Protein AF-A0A5J5EJL7-F1 (afdb_monomer)

Organism: NCBI:txid1250544

Secondary structure (DSSP, 8-state):
----------TTHHHHHHHHHHHHHHHHHHS----GGGG-SEEEE-THHHHHHIIIIIS---HHHHHHHHHHHHHHHHSSPPPHHHHHHHTBSS-HHHHHHHHHHHH-SS-BTT---GGGGGGTT-EEEEEEEETTT--EEEEES---SS-PPTT-S--TTS--BHHHHHHHHT--TBTSPPPP-PBPTTSPBPPPEEETHHHHSSTHHHHHHHHHHH-TT-----EEEEEEPPSS-SS-TTS-HHHHHHHHHHHS-TT-TTEEEEEE--SSSPPPTT-HHHHHHHTSPPSS-TT--TTHHHHHHHHTTEEEEESS--EEETTEEEP-EEEEES--HHHHHHHHHHHHTSTT-EEETTEE-EEEE--S-TTS---EEEE---BSSTTS---EEE--SSS--EE-B---SS---

Mean predicted aligned error: 10.53 Å

Structure (mmCIF, N/CA/C/O backbone):
data_AF-A0A5J5EJL7-F1
#
_entry.id   AF-A0A5J5EJL7-F1
#
loop_
_atom_site.group_PDB
_atom_site.id
_atom_site.type_symbol
_atom_site.label_atom_id
_atom_site.label_alt_id
_atom_site.label_comp_id
_atom_site.label_asym_id
_atom_site.label_entity_id
_atom_site.label_seq_id
_atom_site.pdbx_PDB_ins_code
_atom_site.Cartn_x
_atom_site.Cartn_y
_atom_site.Cartn_z
_atom_site.occupancy
_atom_site.B_iso_or_equiv
_atom_site.auth_seq_id
_atom_site.auth_comp_id
_atom_site.auth_asym_id
_atom_site.auth_atom_id
_atom_site.pdbx_PDB_model_num
ATOM 1 N N . MET A 1 1 ? 3.313 19.020 -39.676 1.00 28.84 1 MET A N 1
ATOM 2 C CA . MET A 1 1 ? 2.264 18.228 -39.004 1.00 28.84 1 MET A CA 1
ATOM 3 C C . MET A 1 1 ? 2.850 16.868 -38.662 1.00 28.84 1 MET A C 1
ATOM 5 O O . MET A 1 1 ? 3.035 16.081 -39.569 1.00 28.84 1 MET A O 1
ATOM 9 N N . HIS A 1 2 ? 3.229 16.654 -37.404 1.00 22.25 2 HIS A N 1
ATOM 10 C CA . HIS A 1 2 ? 3.383 15.351 -36.739 1.00 22.25 2 HIS A CA 1
ATOM 11 C C . HIS A 1 2 ? 3.667 15.675 -35.271 1.00 22.25 2 HIS A C 1
ATOM 13 O O . HIS A 1 2 ? 4.806 15.886 -34.867 1.00 22.25 2 HIS A O 1
ATOM 19 N N . GLY A 1 3 ? 2.594 15.870 -34.505 1.00 21.81 3 GLY A N 1
ATOM 20 C CA . GLY A 1 3 ? 2.687 15.905 -33.054 1.00 21.81 3 GLY A CA 1
ATOM 21 C C . GLY A 1 3 ? 2.753 14.464 -32.579 1.00 21.81 3 GLY A C 1
ATOM 22 O O . GLY A 1 3 ? 1.745 13.766 -32.656 1.00 21.81 3 GLY A O 1
ATOM 23 N N . ASN A 1 4 ? 3.929 14.016 -32.143 1.00 24.58 4 ASN A N 1
ATOM 24 C CA . ASN A 1 4 ? 4.051 12.761 -31.412 1.00 24.58 4 ASN A CA 1
ATOM 25 C C . ASN A 1 4 ? 3.252 12.904 -30.115 1.00 24.58 4 ASN A C 1
ATOM 27 O O . ASN A 1 4 ? 3.573 13.722 -29.247 1.00 24.58 4 ASN A O 1
ATOM 31 N N . GLY A 1 5 ? 2.145 12.170 -30.051 1.00 26.23 5 GLY A N 1
ATOM 32 C CA . GLY A 1 5 ? 1.315 12.031 -28.871 1.00 26.23 5 GLY A CA 1
ATOM 33 C C . GLY A 1 5 ? 2.000 11.114 -27.873 1.00 26.23 5 GLY A C 1
ATOM 34 O O . GLY A 1 5 ? 1.631 9.955 -27.776 1.00 26.23 5 GLY A O 1
ATOM 35 N N . ASP A 1 6 ? 2.967 11.652 -27.137 1.00 28.88 6 ASP A N 1
ATOM 36 C CA . ASP A 1 6 ? 3.496 11.003 -25.942 1.00 28.88 6 ASP A CA 1
ATOM 37 C C . ASP A 1 6 ? 2.843 11.669 -24.723 1.00 28.88 6 ASP A C 1
ATOM 39 O O . ASP A 1 6 ? 3.083 12.843 -24.403 1.00 28.88 6 ASP A O 1
ATOM 43 N N . VAL A 1 7 ? 1.943 10.924 -24.089 1.00 36.66 7 VAL A N 1
ATOM 44 C CA . VAL A 1 7 ? 1.358 11.201 -22.775 1.00 36.66 7 VAL A CA 1
ATOM 45 C C . VAL A 1 7 ? 1.637 9.959 -21.931 1.00 36.66 7 VAL A C 1
ATOM 47 O O . VAL A 1 7 ? 1.565 8.859 -22.471 1.00 36.66 7 VAL A O 1
ATOM 50 N N . ASP A 1 8 ? 2.025 10.155 -20.666 1.00 44.03 8 ASP A N 1
ATOM 51 C CA . ASP A 1 8 ? 1.568 9.379 -19.495 1.00 44.03 8 ASP A CA 1
ATOM 52 C C . ASP A 1 8 ? 2.637 9.274 -18.380 1.00 44.03 8 ASP A C 1
ATOM 54 O O . ASP A 1 8 ? 3.736 8.763 -18.582 1.00 44.03 8 ASP A O 1
ATOM 58 N N . ASN A 1 9 ? 2.228 9.729 -17.186 1.00 43.00 9 ASN A N 1
ATOM 59 C CA . ASN A 1 9 ? 2.467 9.248 -15.821 1.00 43.00 9 ASN A CA 1
ATOM 60 C C . ASN A 1 9 ? 3.813 9.414 -15.071 1.00 43.00 9 ASN A C 1
ATOM 62 O O . ASN A 1 9 ? 4.618 8.495 -14.953 1.00 43.00 9 ASN A O 1
ATOM 66 N N . ASN A 1 10 ? 3.949 10.501 -14.295 1.00 48.34 10 ASN A N 1
ATOM 67 C CA . ASN A 1 10 ? 4.923 10.634 -13.184 1.00 48.34 10 ASN A CA 1
ATOM 68 C C . ASN A 1 10 ? 4.541 9.828 -11.907 1.00 48.34 10 ASN A C 1
ATOM 70 O O . ASN A 1 10 ? 4.751 10.275 -10.771 1.00 48.34 10 ASN A O 1
ATOM 74 N N . GLY A 1 11 ? 3.991 8.624 -12.096 1.00 56.41 11 GLY A N 1
ATOM 75 C CA . GLY A 1 11 ? 3.134 7.875 -11.166 1.00 56.41 11 GLY A CA 1
ATOM 76 C C . GLY A 1 11 ? 3.670 7.548 -9.768 1.00 56.41 11 GLY A C 1
ATOM 77 O O . GLY A 1 11 ? 2.876 7.264 -8.883 1.00 56.41 11 GLY A O 1
ATOM 78 N N . GLY A 1 12 ? 4.983 7.607 -9.517 1.00 60.12 12 GLY A N 1
ATOM 79 C CA . GLY A 1 12 ? 5.559 7.226 -8.216 1.00 60.12 12 GLY A CA 1
ATOM 80 C C . GLY A 1 12 ? 5.620 8.346 -7.169 1.00 60.12 12 GLY A C 1
ATOM 81 O O . GLY A 1 12 ? 5.495 8.087 -5.976 1.00 60.12 12 GLY A O 1
ATOM 82 N N . VAL A 1 13 ? 5.814 9.605 -7.582 1.00 74.06 13 VAL A N 1
ATOM 83 C CA . VAL A 1 13 ? 6.106 10.712 -6.640 1.00 74.06 13 VAL A CA 1
ATOM 84 C C . VAL A 1 13 ? 4.840 11.291 -6.008 1.00 74.06 13 VAL A C 1
ATOM 86 O O . VAL A 1 13 ? 4.854 11.679 -4.843 1.00 74.06 13 VAL A O 1
ATOM 89 N N . LEU A 1 14 ? 3.741 11.358 -6.761 1.00 76.62 14 LEU A N 1
ATOM 90 C CA . LEU A 1 14 ? 2.487 11.939 -6.279 1.00 76.62 14 LEU A CA 1
ATOM 91 C C . LEU A 1 14 ? 1.802 11.095 -5.189 1.00 76.62 14 LEU A C 1
ATOM 93 O O . LEU A 1 14 ? 1.462 11.671 -4.155 1.00 76.62 14 LEU A O 1
ATOM 97 N N . PRO A 1 15 ? 1.665 9.759 -5.327 1.00 80.38 15 PRO A N 1
ATOM 98 C CA . PRO A 1 15 ? 1.137 8.927 -4.247 1.00 80.38 15 PRO A CA 1
ATOM 99 C C . PRO A 1 15 ? 1.947 9.053 -2.954 1.00 80.38 15 PRO A C 1
ATOM 101 O O . PRO A 1 15 ? 1.378 9.073 -1.869 1.00 80.38 15 PRO A O 1
ATOM 104 N N . LEU A 1 16 ? 3.270 9.228 -3.049 1.00 85.06 16 LEU A N 1
ATOM 105 C CA . LEU A 1 16 ? 4.110 9.469 -1.875 1.00 85.06 16 LEU A CA 1
ATOM 106 C C . LEU A 1 16 ? 3.755 10.785 -1.166 1.00 85.06 16 LEU A C 1
ATOM 108 O O . LEU A 1 16 ? 3.739 10.818 0.055 1.00 85.06 16 LEU A O 1
ATOM 112 N N . GLN A 1 17 ? 3.409 11.858 -1.884 1.00 82.50 17 GLN A N 1
ATOM 113 C CA . GLN A 1 17 ? 2.934 13.093 -1.239 1.00 82.50 17 GLN A CA 1
ATOM 114 C C . GLN A 1 17 ? 1.593 12.903 -0.522 1.00 82.50 17 GLN A C 1
ATOM 116 O O . GLN A 1 17 ? 1.372 13.484 0.540 1.00 82.50 17 GLN A O 1
ATOM 121 N N . ALA A 1 18 ? 0.699 12.097 -1.098 1.00 83.19 18 ALA A N 1
ATOM 122 C CA . ALA A 1 18 ? -0.561 11.750 -0.455 1.00 83.19 18 ALA A CA 1
ATOM 123 C C . ALA A 1 18 ? -0.303 10.975 0.850 1.00 83.19 18 ALA A C 1
ATOM 125 O O . ALA A 1 18 ? -0.837 11.354 1.891 1.00 83.19 18 ALA A O 1
ATOM 126 N N . LEU A 1 19 ? 0.578 9.966 0.822 1.00 88.31 19 LEU A N 1
ATOM 127 C CA . LEU A 1 19 ? 0.974 9.205 2.013 1.00 88.31 19 LEU A CA 1
ATOM 128 C C . LEU A 1 19 ? 1.630 10.087 3.086 1.00 88.31 19 LEU A C 1
ATOM 130 O O . LEU A 1 19 ? 1.255 9.980 4.247 1.00 88.31 19 LEU A O 1
ATOM 134 N N . ASP A 1 20 ? 2.519 11.011 2.707 1.00 87.94 20 ASP A N 1
ATOM 135 C CA . ASP A 1 20 ? 3.131 11.994 3.624 1.00 87.94 20 ASP A CA 1
ATOM 136 C C . ASP A 1 20 ? 2.053 12.862 4.305 1.00 87.94 20 ASP A C 1
ATOM 138 O O . ASP A 1 20 ? 2.066 13.085 5.516 1.00 87.94 20 ASP A O 1
ATOM 142 N N . SER A 1 21 ? 1.039 13.290 3.539 1.00 87.50 21 SER A N 1
ATOM 143 C CA . SER A 1 21 ? -0.116 14.018 4.077 1.00 87.50 21 SER A CA 1
ATOM 144 C C . SER A 1 21 ? -0.955 13.168 5.038 1.00 87.50 21 SER A C 1
ATOM 146 O O . SER A 1 21 ? -1.494 13.715 6.003 1.00 87.50 21 SER A O 1
ATOM 148 N N . LEU A 1 22 ? -1.093 11.863 4.783 1.00 89.25 22 LEU A N 1
ATOM 149 C CA . LEU A 1 22 ? -1.820 10.939 5.655 1.00 89.25 22 LEU A CA 1
ATOM 150 C C . LEU A 1 22 ? -1.073 10.701 6.971 1.00 89.25 22 LEU A C 1
ATOM 152 O O . LEU A 1 22 ? -1.698 10.819 8.022 1.00 89.25 22 LEU A O 1
ATOM 156 N N . GLU A 1 23 ? 0.242 10.452 6.923 1.00 91.31 23 GLU A N 1
ATOM 157 C CA . GLU A 1 23 ? 1.103 10.308 8.112 1.00 91.31 23 GLU A CA 1
ATOM 158 C C . GLU A 1 23 ? 1.013 11.547 9.011 1.00 91.31 23 GLU A C 1
ATOM 160 O O . GLU A 1 23 ? 0.772 11.441 10.218 1.00 91.31 23 GLU A O 1
ATOM 165 N N . ALA A 1 24 ? 1.136 12.740 8.416 1.00 90.19 24 ALA A N 1
ATOM 166 C CA . ALA A 1 24 ? 1.070 14.001 9.147 1.00 90.19 24 ALA A CA 1
ATOM 167 C C . ALA A 1 24 ? -0.291 14.210 9.829 1.00 90.19 24 ALA A C 1
ATOM 169 O O . ALA A 1 24 ? -0.349 14.642 10.979 1.00 90.19 24 ALA A O 1
ATOM 170 N N . LYS A 1 25 ? -1.396 13.886 9.146 1.00 89.50 25 LYS A N 1
ATOM 171 C CA . LYS A 1 25 ? -2.747 14.019 9.714 1.00 89.50 25 LYS A CA 1
ATOM 172 C C . LYS A 1 25 ? -3.041 12.965 10.770 1.00 89.50 25 LYS A C 1
ATOM 174 O O . LYS A 1 25 ? -3.661 13.295 11.772 1.00 89.50 25 LYS A O 1
ATOM 179 N N . PHE A 1 26 ? -2.597 11.725 10.573 1.00 90.19 26 PHE A N 1
ATOM 180 C CA . PHE A 1 26 ? -2.717 10.685 11.592 1.00 90.19 26 PHE A CA 1
ATOM 181 C C . PHE A 1 26 ? -1.982 11.103 12.871 1.00 90.19 26 PHE A C 1
ATOM 183 O O . PHE A 1 26 ? -2.557 11.054 13.959 1.00 90.19 26 PHE A O 1
ATOM 190 N N . THR A 1 27 ? -0.752 11.607 12.723 1.00 90.81 27 THR A N 1
ATOM 191 C CA . THR A 1 27 ? 0.051 12.128 13.840 1.00 90.81 27 THR A CA 1
ATOM 192 C C . THR A 1 27 ? -0.635 13.317 14.506 1.00 90.81 27 THR A C 1
ATOM 194 O O . THR A 1 27 ? -0.733 13.361 15.725 1.00 90.81 27 THR A O 1
ATOM 197 N N . PHE A 1 28 ? -1.161 14.263 13.723 1.00 88.94 28 PHE A N 1
ATOM 198 C CA . PHE A 1 28 ? -1.903 15.412 14.248 1.00 88.94 28 PHE A CA 1
ATOM 199 C C . PHE A 1 28 ? -3.135 14.996 15.064 1.00 88.94 28 PHE A C 1
ATOM 201 O O . PHE A 1 28 ? -3.433 15.618 16.076 1.00 88.94 28 PHE A O 1
ATOM 208 N N . LEU A 1 29 ? -3.849 13.955 14.630 1.00 85.56 29 LEU A N 1
ATOM 209 C CA . LEU A 1 29 ? -5.065 13.493 15.295 1.00 85.56 29 LEU A CA 1
ATOM 210 C C . LEU A 1 29 ? -4.790 12.677 16.561 1.00 85.56 29 LEU A C 1
ATOM 212 O O . LEU A 1 29 ? -5.608 12.717 17.467 1.00 85.56 29 LEU A O 1
ATOM 216 N N . THR A 1 30 ? -3.695 11.916 16.614 1.00 85.94 30 THR A N 1
ATOM 217 C CA . THR A 1 30 ? -3.469 10.902 17.666 1.00 85.94 30 THR A CA 1
ATOM 218 C C . THR A 1 30 ? -2.252 11.161 18.547 1.00 85.94 30 THR A C 1
ATOM 220 O O . THR A 1 30 ? -2.058 10.443 19.523 1.00 85.94 30 THR A O 1
ATOM 223 N N . GLU A 1 31 ? -1.402 12.122 18.175 1.00 87.12 31 GLU A N 1
ATOM 224 C CA . GLU A 1 31 ? -0.056 12.340 18.731 1.00 87.12 31 GLU A CA 1
ATOM 225 C C . GLU A 1 31 ? 0.897 11.139 18.564 1.00 87.12 31 GLU A C 1
ATOM 227 O O . GLU A 1 31 ? 2.019 11.139 19.075 1.00 87.12 31 GLU A O 1
ATOM 232 N N . ILE A 1 32 ? 0.486 10.122 17.801 1.00 87.38 32 ILE A N 1
ATOM 233 C CA . ILE A 1 32 ? 1.292 8.947 17.496 1.00 87.38 32 ILE A CA 1
ATOM 234 C C . ILE A 1 32 ? 2.027 9.198 16.191 1.00 87.38 32 ILE A C 1
ATOM 236 O O . ILE A 1 32 ? 1.431 9.300 15.120 1.00 87.38 32 ILE A O 1
ATOM 240 N N . SER A 1 33 ? 3.351 9.249 16.293 1.00 88.81 33 SER A N 1
ATOM 241 C CA . SER A 1 33 ? 4.233 9.253 15.134 1.00 88.81 33 SER A CA 1
ATOM 242 C C . SER A 1 33 ? 4.613 7.821 14.760 1.00 88.81 33 SER A C 1
ATOM 244 O O . SER A 1 33 ? 4.897 6.990 15.630 1.00 88.81 33 SER A O 1
ATOM 246 N N . GLY A 1 34 ? 4.642 7.537 13.461 1.00 86.81 34 GLY A N 1
ATOM 247 C CA . GLY A 1 34 ? 5.012 6.233 12.936 1.00 86.81 34 GLY A CA 1
ATOM 248 C C . GLY A 1 34 ? 4.997 6.203 11.406 1.00 86.81 34 GLY A C 1
ATOM 249 O O . GLY A 1 34 ? 4.399 7.081 10.782 1.00 86.81 34 GLY A O 1
ATOM 250 N N . PRO A 1 35 ? 5.686 5.224 10.800 1.00 90.19 35 PRO A N 1
ATOM 251 C CA . PRO A 1 35 ? 5.640 4.986 9.364 1.00 90.19 35 PRO A CA 1
ATOM 252 C C . PRO A 1 35 ? 4.242 4.527 8.931 1.00 90.19 35 PRO A C 1
ATOM 254 O O . PRO A 1 35 ? 3.636 3.671 9.581 1.00 90.19 35 PRO A O 1
ATOM 257 N N . ILE A 1 36 ? 3.762 5.022 7.786 1.00 88.50 36 ILE A N 1
ATOM 258 C CA . ILE A 1 36 ? 2.442 4.679 7.235 1.00 88.50 36 ILE A CA 1
ATOM 259 C C . ILE A 1 36 ? 2.250 3.167 7.056 1.00 88.50 36 ILE A C 1
ATOM 261 O O . ILE A 1 36 ? 1.129 2.664 7.089 1.00 88.50 36 ILE A O 1
ATOM 265 N N . GLN A 1 37 ? 3.354 2.438 6.892 1.00 90.62 37 GLN A N 1
ATOM 266 C CA . GLN A 1 37 ? 3.405 0.988 6.752 1.00 90.62 37 GLN A CA 1
ATOM 267 C C . GLN A 1 37 ? 2.737 0.232 7.907 1.00 90.62 37 GLN A C 1
ATOM 269 O O . GLN A 1 37 ? 2.188 -0.840 7.683 1.00 90.62 37 GLN A O 1
ATOM 274 N N . GLU A 1 38 ? 2.742 0.776 9.127 1.00 88.06 38 GLU A N 1
ATOM 275 C CA . GLU A 1 38 ? 2.189 0.092 10.308 1.00 88.06 38 GLU A CA 1
ATOM 276 C C . GLU A 1 38 ? 0.666 -0.089 10.255 1.00 88.06 38 GLU A C 1
ATOM 278 O O . GLU A 1 38 ? 0.119 -0.920 10.984 1.00 88.06 38 GLU A O 1
ATOM 283 N N . HIS A 1 39 ? -0.017 0.657 9.385 1.00 88.38 39 HIS A N 1
ATOM 284 C CA . HIS A 1 39 ? -1.476 0.713 9.348 1.00 88.38 39 HIS A CA 1
ATOM 285 C C . HIS A 1 39 ? -2.124 -0.171 8.273 1.00 88.38 39 HIS A C 1
ATOM 287 O O . HIS A 1 39 ? -3.350 -0.178 8.179 1.00 88.38 39 HIS A O 1
ATOM 293 N N . PHE A 1 40 ? -1.342 -0.883 7.453 1.00 90.19 40 PHE A N 1
ATOM 294 C CA . PHE A 1 40 ? -1.856 -1.663 6.321 1.00 90.19 40 PHE A CA 1
ATOM 295 C C . PHE A 1 40 ? -1.471 -3.140 6.426 1.00 90.19 40 PHE A C 1
ATOM 297 O O . PHE A 1 40 ? -0.314 -3.467 6.656 1.00 90.19 40 PHE A O 1
ATOM 304 N N . ASP A 1 41 ? -2.431 -4.037 6.192 1.00 89.38 41 ASP A N 1
ATOM 305 C CA . ASP A 1 41 ? -2.195 -5.491 6.155 1.00 89.38 41 ASP A CA 1
ATOM 306 C C . ASP A 1 41 ? -1.817 -6.010 4.766 1.00 89.38 41 ASP A C 1
ATOM 308 O O . ASP A 1 41 ? -1.186 -7.060 4.636 1.00 89.38 41 ASP A O 1
ATOM 312 N N . LEU A 1 42 ? -2.209 -5.277 3.722 1.00 91.25 42 LEU A N 1
ATOM 313 C CA . LEU A 1 42 ? -1.975 -5.620 2.326 1.00 91.25 42 LEU A CA 1
ATOM 314 C C . LEU A 1 42 ? -1.611 -4.363 1.531 1.00 91.25 42 LEU A C 1
ATOM 316 O O . LEU A 1 42 ? -2.355 -3.383 1.528 1.00 91.25 42 LEU A O 1
ATOM 320 N N . ALA A 1 43 ? -0.492 -4.417 0.813 1.00 92.69 43 ALA A N 1
ATOM 321 C CA . ALA A 1 43 ? -0.032 -3.369 -0.087 1.00 92.69 43 ALA A CA 1
ATOM 322 C C . ALA A 1 43 ? 0.235 -3.951 -1.479 1.00 92.69 43 ALA A C 1
ATOM 324 O O . ALA A 1 43 ? 1.104 -4.807 -1.655 1.00 92.69 43 ALA A O 1
ATOM 325 N N . ILE A 1 44 ? -0.513 -3.479 -2.480 1.00 92.19 44 ILE A N 1
ATOM 326 C CA . ILE A 1 44 ? -0.366 -3.912 -3.873 1.00 92.19 44 ILE A CA 1
ATOM 327 C C . ILE A 1 44 ? -0.097 -2.699 -4.752 1.00 92.19 44 ILE A C 1
ATOM 329 O O . ILE A 1 44 ? -0.850 -1.728 -4.720 1.00 92.19 44 ILE A O 1
ATOM 333 N N . GLY A 1 45 ? 0.975 -2.760 -5.541 1.00 90.12 45 GLY A N 1
ATOM 334 C CA . GLY A 1 45 ? 1.351 -1.691 -6.460 1.00 90.12 45 GLY A CA 1
ATOM 335 C C . GLY A 1 45 ? 1.441 -2.151 -7.913 1.00 90.12 45 GLY A C 1
ATOM 336 O O . GLY A 1 45 ? 1.774 -3.295 -8.205 1.00 90.12 45 GLY A O 1
ATOM 337 N N . THR A 1 46 ? 1.187 -1.225 -8.829 1.00 87.25 46 THR A N 1
ATOM 338 C CA . THR A 1 46 ? 1.374 -1.421 -10.269 1.00 87.25 46 THR A CA 1
ATOM 339 C C . THR A 1 46 ? 2.442 -0.452 -10.770 1.00 87.25 46 THR A C 1
ATOM 341 O O . THR A 1 46 ? 2.405 0.726 -10.406 1.00 87.25 46 THR A O 1
ATOM 344 N N . SER A 1 47 ? 3.385 -0.909 -11.599 1.00 87.19 47 SER A N 1
ATOM 345 C CA . SER A 1 47 ? 4.338 -0.030 -12.296 1.00 87.19 47 SER A CA 1
ATOM 346 C C . SER A 1 47 ? 5.155 0.838 -11.299 1.00 87.19 47 SER A C 1
ATOM 348 O O . SER A 1 47 ? 5.583 0.267 -10.286 1.00 87.19 47 SER A O 1
ATOM 350 N N . PRO A 1 48 ? 5.424 2.162 -11.457 1.00 85.62 48 PRO A N 1
ATOM 351 C CA . PRO A 1 48 ? 6.064 2.976 -10.420 1.00 85.62 48 PRO A CA 1
ATOM 352 C C . PRO A 1 48 ? 5.530 2.796 -8.997 1.00 85.62 48 PRO A C 1
ATOM 354 O O . PRO A 1 48 ? 6.318 2.818 -8.050 1.00 85.62 48 PRO A O 1
ATOM 357 N N . CYS A 1 49 ? 4.220 2.590 -8.822 1.00 86.00 49 CYS A N 1
ATOM 358 C CA . CYS A 1 49 ? 3.629 2.369 -7.502 1.00 86.00 49 CYS A CA 1
ATOM 359 C C . CYS A 1 49 ? 4.047 1.018 -6.903 1.00 86.00 49 CYS A C 1
ATOM 361 O O . CYS A 1 49 ? 4.158 0.904 -5.686 1.00 86.00 49 CYS A O 1
ATOM 363 N N . GLY A 1 50 ? 4.352 0.014 -7.732 1.00 89.81 50 GLY A N 1
ATOM 364 C CA . GLY A 1 50 ? 4.969 -1.237 -7.283 1.00 89.81 50 GLY A CA 1
ATOM 365 C C . GLY A 1 50 ? 6.358 -1.016 -6.681 1.00 89.81 50 GLY A C 1
ATOM 366 O O . GLY A 1 50 ? 6.673 -1.563 -5.626 1.00 89.81 50 GLY A O 1
ATOM 367 N N . LEU A 1 51 ? 7.158 -0.127 -7.281 1.00 91.69 51 LEU A N 1
ATOM 368 C CA . LEU A 1 51 ? 8.461 0.261 -6.728 1.00 91.69 51 LEU A CA 1
ATOM 369 C C . LEU A 1 51 ? 8.325 1.023 -5.406 1.00 91.69 51 LEU A C 1
ATOM 371 O O . LEU A 1 51 ? 9.140 0.835 -4.503 1.00 91.69 51 LEU A O 1
ATOM 375 N N . VAL A 1 52 ? 7.301 1.874 -5.287 1.00 91.19 52 VAL A N 1
ATOM 376 C CA . VAL A 1 52 ? 6.968 2.572 -4.036 1.00 91.19 52 VAL A CA 1
ATOM 377 C C . VAL A 1 52 ? 6.608 1.571 -2.943 1.00 91.19 52 VAL A C 1
ATOM 379 O O . VAL A 1 52 ? 7.170 1.643 -1.853 1.00 91.19 52 VAL A O 1
ATOM 382 N N . VAL A 1 53 ? 5.734 0.609 -3.244 1.00 91.94 53 VAL A N 1
ATOM 383 C CA . VAL A 1 53 ? 5.331 -0.453 -2.314 1.00 91.94 53 VAL A CA 1
ATOM 384 C C . VAL A 1 53 ? 6.542 -1.273 -1.853 1.00 91.94 53 VAL A C 1
ATOM 386 O O . VAL A 1 53 ? 6.723 -1.471 -0.654 1.00 91.94 53 VAL A O 1
ATOM 389 N N . PHE A 1 54 ? 7.436 -1.674 -2.759 1.00 92.94 54 PHE A N 1
ATOM 390 C CA . PHE A 1 54 ? 8.678 -2.353 -2.369 1.00 92.94 54 PHE A CA 1
ATOM 391 C C . PHE A 1 54 ? 9.602 -1.463 -1.532 1.00 92.94 54 PHE A C 1
ATOM 393 O O . PHE A 1 54 ? 10.166 -1.918 -0.538 1.00 92.94 54 PHE A O 1
ATOM 400 N N . GLY A 1 55 ? 9.736 -0.184 -1.881 1.00 93.06 55 GLY A N 1
ATOM 401 C CA . GLY A 1 55 ? 10.510 0.769 -1.090 1.00 93.06 55 GLY A CA 1
ATOM 402 C C . GLY A 1 55 ? 10.007 0.869 0.352 1.00 93.06 55 GLY A C 1
ATOM 403 O O . GLY A 1 55 ? 10.795 0.738 1.288 1.00 93.06 55 GLY A O 1
ATOM 404 N N . LEU A 1 56 ? 8.694 1.042 0.518 1.00 92.25 56 LEU A N 1
ATOM 405 C CA . LEU A 1 56 ? 8.044 1.199 1.817 1.00 92.25 56 LEU A CA 1
ATOM 406 C C . LEU A 1 56 ? 8.099 -0.087 2.646 1.00 92.25 56 LEU A C 1
ATOM 408 O O . LEU A 1 56 ? 8.526 -0.037 3.793 1.00 92.25 56 LEU A O 1
ATOM 412 N N . PHE A 1 57 ? 7.686 -1.225 2.084 1.00 92.38 57 PHE A N 1
ATOM 413 C CA . PHE A 1 57 ? 7.413 -2.430 2.875 1.00 92.38 57 PHE A CA 1
ATOM 414 C C . PHE A 1 57 ? 8.524 -3.484 2.836 1.00 92.38 57 PHE A C 1
ATOM 416 O O . PHE A 1 57 ? 8.669 -4.237 3.790 1.00 92.38 57 PHE A O 1
ATOM 423 N N . ILE A 1 58 ? 9.333 -3.536 1.772 1.00 90.06 58 ILE A N 1
ATOM 424 C CA . ILE A 1 58 ? 10.442 -4.502 1.662 1.00 90.06 58 ILE A CA 1
ATOM 425 C C . ILE A 1 58 ? 11.754 -3.881 2.140 1.00 90.06 58 ILE A C 1
ATOM 427 O O . ILE A 1 58 ? 12.521 -4.502 2.878 1.00 90.06 58 ILE A O 1
ATOM 431 N N . ASN A 1 59 ? 12.032 -2.643 1.729 1.00 91.12 59 ASN A N 1
ATOM 432 C CA . ASN A 1 59 ? 13.251 -1.935 2.120 1.00 91.12 59 ASN A CA 1
ATOM 433 C C . ASN A 1 59 ? 13.097 -1.107 3.400 1.00 91.12 59 ASN A C 1
ATOM 435 O O . ASN A 1 59 ? 14.111 -0.698 3.974 1.00 91.12 59 ASN A O 1
ATOM 439 N N . GLY A 1 60 ? 11.867 -0.883 3.849 1.00 91.56 60 GLY A N 1
ATOM 440 C CA . GLY A 1 60 ? 11.565 -0.124 5.050 1.00 91.56 60 GLY A CA 1
ATOM 441 C C . GLY A 1 60 ? 11.902 1.361 4.963 1.00 91.56 60 GLY A C 1
ATOM 442 O O . GLY A 1 60 ? 12.253 1.991 5.958 1.00 91.56 60 GLY A O 1
ATOM 443 N N . TRP A 1 61 ? 11.861 1.925 3.757 1.00 93.75 61 TRP A N 1
ATOM 444 C CA . TRP A 1 61 ? 12.106 3.344 3.547 1.00 93.75 61 TRP A CA 1
ATOM 445 C C . TRP A 1 61 ? 10.932 4.179 4.059 1.00 93.75 61 TRP A C 1
ATOM 447 O O . TRP A 1 61 ? 9.773 3.826 3.860 1.00 93.75 61 TRP A O 1
ATOM 457 N N . SER A 1 62 ? 11.219 5.337 4.650 1.00 92.88 62 SER A N 1
ATOM 458 C CA . SER A 1 62 ? 10.186 6.350 4.875 1.00 92.88 62 SER A CA 1
ATOM 459 C C . SER A 1 62 ? 9.631 6.868 3.546 1.00 92.88 62 SER A C 1
ATOM 461 O O . SER A 1 62 ? 10.304 6.806 2.510 1.00 92.88 62 SER A O 1
ATOM 463 N N . VAL A 1 63 ? 8.443 7.473 3.570 1.00 90.81 63 VAL A N 1
ATOM 464 C CA . VAL A 1 63 ? 7.831 8.112 2.392 1.00 90.81 63 VAL A CA 1
ATOM 465 C C . VAL A 1 63 ? 8.808 9.078 1.702 1.00 90.81 63 VAL A C 1
ATOM 467 O O . VAL A 1 63 ? 8.998 9.049 0.479 1.00 90.81 63 VAL A O 1
ATOM 470 N N . ARG A 1 64 ? 9.541 9.873 2.492 1.00 89.50 64 ARG A N 1
ATOM 471 C CA . ARG A 1 64 ? 10.573 10.789 1.987 1.00 89.50 64 ARG A CA 1
ATOM 472 C C . ARG A 1 64 ? 11.752 10.060 1.337 1.00 89.50 64 ARG A C 1
ATOM 474 O O . ARG A 1 64 ? 12.247 10.502 0.295 1.00 89.50 64 ARG A O 1
ATOM 481 N N . GLN A 1 65 ? 12.230 8.971 1.941 1.00 92.19 65 GLN A N 1
ATOM 482 C CA . GLN A 1 65 ? 13.307 8.154 1.377 1.00 92.19 65 GLN A CA 1
ATOM 483 C C . GLN A 1 65 ? 12.869 7.503 0.062 1.00 92.19 65 GLN A C 1
ATOM 485 O O . GLN A 1 65 ? 13.602 7.628 -0.921 1.00 92.19 65 GLN A O 1
ATOM 490 N N . CYS A 1 66 ? 11.668 6.920 0.006 1.00 92.19 66 CYS A N 1
ATOM 491 C CA . CYS A 1 66 ? 11.070 6.384 -1.219 1.00 92.19 66 CYS A CA 1
ATOM 492 C C . CYS A 1 66 ? 11.072 7.418 -2.342 1.00 92.19 66 CYS A C 1
ATOM 494 O O . CYS A 1 66 ? 11.550 7.131 -3.437 1.00 92.19 66 CYS A O 1
ATOM 496 N N . SER A 1 67 ? 10.638 8.648 -2.061 1.00 88.12 67 SER A N 1
ATOM 497 C CA . SER A 1 67 ? 10.572 9.700 -3.080 1.00 88.12 67 SER A CA 1
ATOM 498 C C . SER A 1 67 ? 11.957 10.063 -3.628 1.00 88.12 67 SER A C 1
ATOM 500 O O . SER A 1 67 ? 12.167 10.201 -4.837 1.00 88.12 67 SER A O 1
ATOM 502 N N . ASN A 1 68 ? 12.958 10.142 -2.748 1.00 89.88 68 ASN A N 1
ATOM 503 C CA . ASN A 1 68 ? 14.338 10.394 -3.153 1.00 89.88 68 ASN A CA 1
ATOM 504 C C . ASN A 1 68 ? 14.937 9.236 -3.962 1.00 89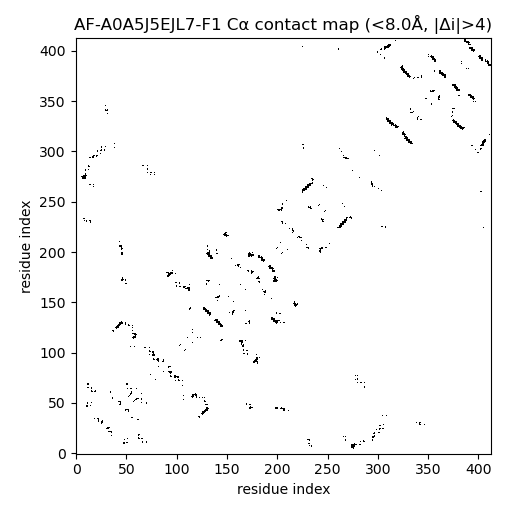.88 68 ASN A C 1
ATOM 506 O O . ASN A 1 68 ? 15.652 9.487 -4.937 1.00 89.88 68 ASN A O 1
ATOM 510 N N . GLN A 1 69 ? 14.663 7.989 -3.574 1.00 91.44 69 GLN A N 1
ATOM 511 C CA . GLN A 1 69 ? 15.144 6.811 -4.295 1.00 91.44 69 GLN A CA 1
ATOM 512 C C . GLN A 1 69 ? 14.458 6.665 -5.650 1.00 91.44 69 GLN A C 1
ATOM 514 O O . GLN A 1 69 ? 15.141 6.392 -6.633 1.00 91.44 69 GLN A O 1
ATOM 519 N N . PHE A 1 70 ? 13.162 6.961 -5.741 1.00 89.00 70 PHE A N 1
ATOM 520 C CA . PHE A 1 70 ? 12.424 6.947 -6.999 1.00 89.00 70 PHE A CA 1
ATOM 521 C C . PHE A 1 70 ? 13.027 7.924 -8.019 1.00 89.00 70 PHE A C 1
ATOM 523 O O . PHE A 1 70 ? 13.335 7.537 -9.143 1.00 89.00 70 PHE A O 1
ATOM 530 N N . VAL A 1 71 ? 13.326 9.164 -7.610 1.00 88.62 71 VAL A N 1
ATOM 531 C CA . VAL A 1 71 ? 13.994 10.144 -8.490 1.00 88.62 71 VAL A CA 1
ATOM 532 C C . VAL A 1 71 ? 15.392 9.678 -8.915 1.00 88.62 71 VAL A C 1
ATOM 534 O O . VAL A 1 71 ? 15.821 9.954 -10.036 1.00 88.62 71 VAL A O 1
ATOM 537 N N . ARG A 1 72 ? 16.143 9.000 -8.038 1.00 90.69 72 ARG A N 1
ATOM 538 C CA . ARG A 1 72 ? 17.470 8.452 -8.379 1.00 90.69 72 ARG A CA 1
ATOM 539 C C . ARG A 1 72 ? 17.364 7.295 -9.370 1.00 90.69 72 ARG A C 1
ATOM 541 O O . ARG A 1 72 ? 18.128 7.270 -10.332 1.00 90.69 72 ARG A O 1
ATOM 548 N N . LEU A 1 73 ? 16.419 6.388 -9.146 1.00 91.88 73 LEU A N 1
ATOM 549 C CA . LEU A 1 73 ? 16.137 5.246 -10.007 1.00 91.88 73 LEU A CA 1
ATOM 550 C C . LEU A 1 73 ? 15.722 5.720 -11.399 1.00 91.88 73 LEU A C 1
ATOM 552 O O . LEU A 1 73 ? 16.359 5.333 -12.373 1.00 91.88 73 LEU A O 1
ATOM 556 N N . ALA A 1 74 ? 14.747 6.629 -11.489 1.00 88.12 74 ALA A N 1
ATOM 557 C CA . ALA A 1 74 ? 14.285 7.183 -12.759 1.00 88.12 74 ALA A CA 1
ATOM 558 C C . ALA A 1 74 ? 15.420 7.860 -13.535 1.00 88.12 74 ALA A C 1
ATOM 560 O O . ALA A 1 74 ? 15.580 7.631 -14.729 1.00 88.12 74 ALA A O 1
ATOM 561 N N . LYS A 1 75 ? 16.282 8.631 -12.855 1.00 90.19 75 LYS A N 1
ATOM 562 C CA . LYS A 1 75 ? 17.477 9.201 -13.495 1.00 90.19 75 LYS A CA 1
ATOM 563 C C . LYS A 1 75 ? 18.369 8.118 -14.081 1.00 90.19 75 LYS A C 1
ATOM 565 O O . LYS A 1 75 ? 18.813 8.269 -15.208 1.00 90.19 75 LYS A O 1
ATOM 570 N N . MET A 1 76 ? 18.654 7.048 -13.350 1.00 90.81 76 MET A N 1
ATOM 571 C CA . MET A 1 76 ? 19.500 5.977 -13.878 1.00 90.81 76 MET A CA 1
ATOM 572 C C . MET A 1 76 ? 18.843 5.256 -15.060 1.00 90.81 76 MET A C 1
ATOM 574 O O . MET A 1 76 ? 19.517 5.017 -16.055 1.00 90.81 76 MET A O 1
ATOM 578 N N . ALA A 1 77 ? 17.541 4.985 -14.975 1.00 87.94 77 ALA A N 1
ATOM 579 C CA . ALA A 1 77 ? 16.797 4.260 -15.998 1.00 87.94 77 ALA A CA 1
ATOM 580 C C . ALA A 1 77 ? 16.559 5.071 -17.287 1.00 87.94 77 ALA A C 1
ATOM 582 O O . ALA A 1 77 ? 16.583 4.500 -18.374 1.00 87.94 77 ALA A O 1
ATOM 583 N N . PHE A 1 78 ? 16.350 6.391 -17.181 1.00 85.81 78 PHE A N 1
ATOM 584 C CA . PHE A 1 78 ? 15.864 7.229 -18.289 1.00 85.81 78 PHE A CA 1
ATOM 585 C C . PHE A 1 78 ? 16.838 8.323 -18.758 1.00 85.81 78 PHE A C 1
ATOM 587 O O . PHE A 1 78 ? 16.497 9.124 -19.626 1.00 85.81 78 PHE A O 1
ATOM 594 N N . SER A 1 79 ? 18.067 8.392 -18.228 1.00 82.00 79 SER A N 1
ATOM 595 C CA . SER A 1 79 ? 19.025 9.445 -18.633 1.00 82.00 79 SER A CA 1
ATOM 596 C C . SER A 1 79 ? 19.517 9.327 -20.077 1.00 82.00 79 SER A C 1
ATOM 598 O O . SER A 1 79 ? 19.994 10.313 -20.635 1.00 82.00 79 SER A O 1
ATOM 600 N N . ARG A 1 80 ? 19.496 8.125 -20.662 1.00 85.00 80 ARG A N 1
ATOM 601 C CA . ARG A 1 80 ? 20.123 7.847 -21.961 1.00 85.00 80 ARG A CA 1
ATOM 602 C C . ARG A 1 80 ? 19.148 7.092 -22.864 1.00 85.00 80 ARG A C 1
ATOM 604 O O . ARG A 1 80 ? 19.133 5.863 -22.824 1.00 85.00 80 ARG A O 1
ATOM 611 N N . PRO A 1 81 ? 18.320 7.800 -23.654 1.00 84.38 81 PRO A N 1
ATOM 612 C CA . PRO A 1 81 ? 17.509 7.137 -24.663 1.00 84.38 81 PRO A CA 1
ATOM 613 C C . PRO A 1 81 ? 18.415 6.465 -25.703 1.00 84.38 81 PRO A C 1
ATOM 615 O O . PRO A 1 81 ? 19.523 6.930 -25.987 1.00 84.38 81 PRO A O 1
ATOM 618 N N . GLN A 1 82 ? 17.940 5.357 -26.258 1.00 83.94 82 GLN A N 1
ATOM 619 C CA . GLN A 1 82 ? 18.596 4.666 -27.359 1.00 83.94 82 GLN A CA 1
ATOM 620 C C . GLN A 1 82 ? 18.557 5.523 -28.630 1.00 83.94 82 GLN A C 1
ATOM 622 O O . GLN A 1 82 ? 17.710 6.406 -28.783 1.00 83.94 82 GLN A O 1
ATOM 627 N N . SER A 1 83 ? 19.474 5.257 -29.565 1.00 83.75 83 SER A N 1
ATOM 628 C CA . SER A 1 83 ? 19.367 5.832 -30.907 1.00 83.75 83 SER A CA 1
ATOM 629 C C . SER A 1 83 ? 18.069 5.364 -31.568 1.00 83.75 83 SER A C 1
ATOM 631 O O . SER A 1 83 ? 17.592 4.270 -31.277 1.00 83.75 83 SER A O 1
ATOM 633 N N . LEU A 1 84 ? 17.512 6.159 -32.487 1.00 77.94 84 LEU A N 1
ATOM 634 C CA . LEU A 1 84 ? 16.255 5.822 -33.168 1.00 77.94 84 LEU A CA 1
ATOM 635 C C . LEU A 1 84 ? 16.303 4.433 -33.828 1.00 77.94 84 LEU A C 1
ATOM 637 O O . LEU A 1 84 ? 15.362 3.660 -33.707 1.00 77.94 84 LEU A O 1
ATOM 641 N N . VAL A 1 85 ? 17.432 4.098 -34.461 1.00 73.75 85 VAL A N 1
ATOM 642 C CA . VAL A 1 85 ? 17.663 2.784 -35.084 1.00 73.75 85 VAL A CA 1
ATOM 643 C C . VAL A 1 85 ? 17.570 1.659 -34.053 1.00 73.75 85 VAL A C 1
ATOM 645 O O . VAL A 1 85 ? 16.886 0.667 -34.287 1.00 73.75 85 VAL A O 1
ATOM 648 N N . MET A 1 86 ? 18.221 1.822 -32.898 1.00 71.12 86 MET A N 1
ATOM 649 C CA . MET A 1 86 ? 18.158 0.825 -31.830 1.00 71.12 86 MET A CA 1
ATOM 650 C C . MET A 1 86 ? 16.774 0.756 -31.197 1.00 71.12 86 MET A C 1
ATOM 652 O O . MET A 1 86 ? 16.308 -0.340 -30.928 1.00 71.12 86 MET A O 1
ATOM 656 N N . ALA A 1 87 ? 16.102 1.892 -31.005 1.00 74.50 87 ALA A N 1
ATOM 657 C CA . ALA A 1 87 ? 14.764 1.934 -30.431 1.00 74.50 87 ALA A CA 1
ATOM 658 C C . ALA A 1 87 ? 13.734 1.215 -31.311 1.00 74.50 87 ALA A C 1
ATOM 660 O O . ALA A 1 87 ? 12.896 0.502 -30.776 1.00 74.50 87 ALA A O 1
ATOM 661 N N . ILE A 1 88 ? 13.836 1.343 -32.639 1.00 73.31 88 ILE A N 1
ATOM 662 C CA . ILE A 1 88 ? 13.021 0.570 -33.589 1.00 73.31 88 ILE A CA 1
ATOM 663 C C . ILE A 1 88 ? 13.369 -0.920 -33.500 1.00 73.31 88 ILE A C 1
ATOM 665 O O . ILE A 1 88 ? 12.479 -1.760 -33.462 1.00 73.31 88 ILE A O 1
ATOM 669 N N . HIS A 1 89 ? 14.661 -1.258 -33.443 1.00 73.50 89 HIS A N 1
ATOM 670 C CA . HIS A 1 89 ? 15.101 -2.653 -33.387 1.00 73.50 89 HIS A CA 1
ATOM 671 C C . HIS A 1 89 ? 14.674 -3.362 -32.092 1.00 73.50 89 HIS A C 1
ATOM 673 O O . HIS A 1 89 ? 14.342 -4.543 -32.111 1.00 73.50 89 HIS A O 1
ATOM 679 N N . THR A 1 90 ? 14.732 -2.676 -30.950 1.00 72.12 90 THR A N 1
ATOM 680 C CA . THR A 1 90 ? 14.387 -3.251 -29.640 1.00 72.12 90 THR A CA 1
ATOM 681 C C . THR A 1 90 ? 12.950 -2.979 -29.219 1.00 72.12 90 THR A C 1
ATOM 683 O O . THR A 1 90 ? 12.569 -3.401 -28.130 1.00 72.12 90 THR A O 1
ATOM 686 N N . ASP A 1 91 ? 12.195 -2.244 -30.038 1.00 76.56 91 ASP A N 1
ATOM 687 C CA . ASP A 1 91 ? 10.870 -1.710 -29.718 1.00 76.56 91 ASP A CA 1
ATOM 688 C C . ASP A 1 91 ? 10.833 -1.000 -28.344 1.00 76.56 91 ASP A C 1
ATOM 690 O O . ASP A 1 91 ? 9.925 -1.164 -27.527 1.00 76.56 91 ASP A O 1
ATOM 694 N N . SER A 1 92 ? 11.906 -0.260 -28.025 1.00 81.38 92 SER A N 1
ATOM 695 C CA . SER A 1 92 ? 12.062 0.377 -26.714 1.00 81.38 92 SER A CA 1
ATOM 696 C C . SER A 1 92 ? 12.948 1.623 -26.728 1.00 81.38 92 SER A C 1
ATOM 698 O O . SER A 1 92 ? 14.093 1.615 -27.187 1.00 81.38 92 SER A O 1
ATOM 700 N N . ARG A 1 93 ? 12.468 2.707 -26.117 1.00 83.69 93 ARG A N 1
ATOM 701 C CA . ARG A 1 93 ? 13.199 3.976 -25.993 1.00 83.69 93 ARG A CA 1
ATOM 702 C C . ARG A 1 93 ? 14.430 3.880 -25.092 1.00 83.69 93 ARG A C 1
ATOM 704 O O . ARG A 1 93 ? 15.412 4.576 -25.334 1.00 83.69 93 ARG A O 1
ATOM 711 N N . TYR A 1 94 ? 14.405 3.014 -24.083 1.00 87.19 94 TYR A N 1
ATOM 712 C CA . TYR A 1 94 ? 15.465 2.861 -23.087 1.00 87.19 94 TYR A CA 1
ATOM 713 C C . TYR A 1 94 ? 16.002 1.429 -23.029 1.00 87.19 94 TYR A C 1
ATOM 715 O O . TYR A 1 94 ? 15.320 0.462 -23.383 1.00 87.19 94 TYR A O 1
ATOM 723 N N . ARG A 1 95 ? 17.255 1.296 -22.579 1.00 85.94 95 ARG A N 1
ATOM 724 C CA . ARG A 1 95 ? 17.952 0.007 -22.476 1.00 85.94 95 ARG A CA 1
ATOM 725 C C . ARG A 1 95 ? 17.471 -0.768 -21.253 1.00 85.94 95 ARG A C 1
ATOM 727 O O . ARG A 1 95 ? 17.383 -0.216 -20.157 1.00 85.94 95 ARG A O 1
ATOM 734 N N . ALA A 1 96 ? 17.284 -2.079 -21.409 1.00 86.00 96 ALA A N 1
ATOM 735 C CA . ALA A 1 96 ? 16.973 -2.975 -20.291 1.00 86.00 96 ALA A CA 1
ATOM 736 C C . ALA A 1 96 ? 18.021 -2.893 -19.170 1.00 86.00 96 ALA A C 1
ATOM 738 O O . ALA A 1 96 ? 17.666 -2.826 -17.996 1.00 86.00 96 ALA A O 1
ATOM 739 N N . SER A 1 97 ? 19.305 -2.847 -19.546 1.00 88.38 97 SER A N 1
ATOM 740 C CA . SER A 1 97 ? 20.442 -2.846 -18.621 1.00 88.38 97 SER A CA 1
ATOM 741 C C . SER A 1 97 ? 20.414 -1.686 -17.633 1.00 88.38 97 SER A C 1
ATOM 743 O O . SER A 1 97 ? 20.774 -1.861 -16.472 1.00 88.38 97 SER A O 1
ATOM 745 N N . ASP A 1 98 ? 19.983 -0.509 -18.085 1.00 90.75 98 ASP A N 1
ATOM 746 C CA . ASP A 1 98 ? 20.022 0.713 -17.284 1.00 90.75 98 ASP A CA 1
ATOM 747 C C . ASP A 1 98 ? 18.905 0.675 -16.231 1.00 90.75 98 ASP A C 1
ATOM 749 O O . ASP A 1 98 ? 19.141 0.968 -15.056 1.00 90.75 98 ASP A O 1
ATOM 753 N N . MET A 1 99 ? 17.716 0.196 -16.623 1.00 89.38 99 MET A N 1
ATOM 754 C CA . MET A 1 99 ? 16.607 -0.082 -15.705 1.00 89.38 99 MET A CA 1
ATOM 755 C C . MET A 1 99 ? 16.976 -1.176 -14.693 1.00 89.38 99 MET A C 1
ATOM 757 O O . MET A 1 99 ? 16.811 -0.991 -13.490 1.00 89.38 99 MET A O 1
ATOM 761 N N . GLU A 1 100 ? 17.528 -2.304 -15.145 1.00 91.62 100 GLU A N 1
ATOM 762 C CA . GLU A 1 100 ? 17.948 -3.388 -14.252 1.00 91.62 100 GLU A CA 1
ATOM 763 C C . GLU A 1 100 ? 19.029 -2.947 -13.268 1.00 91.62 100 GLU A C 1
ATOM 765 O O . GLU A 1 100 ? 18.963 -3.291 -12.090 1.00 91.62 100 GLU A O 1
ATOM 770 N N . GLN A 1 101 ? 20.018 -2.171 -13.717 1.00 93.06 101 GLN A N 1
ATOM 771 C CA . GLN A 1 101 ? 21.052 -1.637 -12.837 1.00 93.06 101 GLN A CA 1
ATOM 772 C C . GLN A 1 101 ? 20.455 -0.675 -11.802 1.00 93.06 101 GLN A C 1
ATOM 774 O O . GLN A 1 101 ? 20.847 -0.713 -10.633 1.00 93.06 101 GLN A O 1
ATOM 779 N N . ALA A 1 102 ? 19.497 0.163 -12.204 1.00 93.19 102 ALA A N 1
ATOM 780 C CA . ALA A 1 102 ? 18.782 1.048 -11.291 1.00 93.19 102 ALA A CA 1
ATOM 781 C C . ALA A 1 102 ? 17.997 0.256 -10.230 1.00 93.19 102 ALA A C 1
ATOM 783 O O . ALA A 1 102 ? 18.105 0.558 -9.040 1.00 93.19 102 ALA A O 1
ATOM 784 N N . LEU A 1 103 ? 17.280 -0.796 -10.639 1.00 93.44 103 LEU A N 1
ATOM 785 C CA . LEU A 1 103 ? 16.518 -1.675 -9.746 1.00 93.44 103 LEU A CA 1
ATOM 786 C C . LEU A 1 103 ? 17.426 -2.470 -8.802 1.00 93.44 103 LEU A C 1
ATOM 788 O O . LEU A 1 103 ? 17.190 -2.476 -7.596 1.00 93.44 103 LEU A O 1
ATOM 792 N N . LYS A 1 104 ? 18.507 -3.069 -9.314 1.00 93.62 104 LYS A N 1
ATOM 793 C CA . LYS A 1 104 ? 19.519 -3.780 -8.512 1.00 93.62 104 LYS A CA 1
ATOM 794 C C . LYS A 1 104 ? 20.159 -2.864 -7.473 1.00 93.62 104 LYS A C 1
ATOM 796 O O . LYS A 1 104 ? 20.359 -3.267 -6.333 1.00 93.62 104 LYS A O 1
ATOM 801 N N . LYS A 1 105 ? 20.445 -1.610 -7.834 1.00 94.62 105 LYS A N 1
ATOM 802 C CA . LYS A 1 105 ? 20.984 -0.619 -6.893 1.00 94.62 105 LYS A CA 1
ATOM 803 C C . LYS A 1 105 ? 19.965 -0.208 -5.826 1.00 94.62 105 LYS A C 1
ATOM 805 O O . LYS A 1 105 ? 20.358 0.072 -4.699 1.00 94.62 105 LYS A O 1
ATOM 810 N N . ALA A 1 106 ? 18.683 -0.146 -6.179 1.00 92.81 106 ALA A N 1
ATOM 811 C CA . ALA A 1 106 ? 17.612 0.239 -5.266 1.00 92.81 106 ALA A CA 1
ATOM 812 C C . ALA A 1 106 ? 17.223 -0.888 -4.292 1.00 92.81 106 ALA A C 1
ATOM 814 O O . ALA A 1 106 ? 17.040 -0.627 -3.106 1.00 92.81 106 ALA A O 1
ATOM 815 N N . PHE A 1 107 ? 17.115 -2.130 -4.770 1.00 91.38 107 PHE A N 1
ATOM 816 C CA . PHE A 1 107 ? 16.537 -3.255 -4.017 1.00 91.38 107 PHE A CA 1
ATOM 817 C C . PHE A 1 107 ? 17.541 -4.363 -3.661 1.00 91.38 107 PHE A C 1
ATOM 819 O O . PHE A 1 107 ? 17.198 -5.301 -2.944 1.00 91.38 107 PHE A O 1
ATOM 826 N N . GLY A 1 108 ? 18.792 -4.238 -4.107 1.00 90.50 108 GLY A N 1
ATOM 827 C CA . GLY A 1 108 ? 19.823 -5.263 -3.956 1.00 90.50 108 GLY A CA 1
ATOM 828 C C . GLY A 1 108 ? 19.791 -6.295 -5.085 1.00 90.50 108 GLY A C 1
ATOM 829 O O . GLY A 1 108 ? 18.781 -6.473 -5.765 1.00 90.50 108 GLY A O 1
ATOM 830 N N . THR A 1 109 ? 20.919 -6.974 -5.300 1.00 87.12 109 THR A N 1
ATOM 831 C CA . THR A 1 109 ? 21.060 -7.997 -6.351 1.00 87.12 109 THR A CA 1
ATOM 832 C C . THR A 1 109 ? 20.582 -9.372 -5.900 1.00 87.12 109 THR A C 1
ATOM 834 O O . THR A 1 109 ? 19.964 -10.073 -6.694 1.00 87.12 109 THR A O 1
ATOM 837 N N . GLU A 1 110 ? 20.823 -9.724 -4.634 1.00 83.31 110 GLU A N 1
ATOM 838 C CA . GLU A 1 110 ? 20.580 -11.071 -4.090 1.00 83.31 110 GLU A CA 1
ATOM 839 C C . GLU A 1 110 ? 19.381 -11.169 -3.144 1.00 83.31 110 GLU A C 1
ATOM 841 O O . GLU A 1 110 ? 19.093 -12.247 -2.641 1.00 83.31 110 GLU A O 1
ATOM 846 N N . ARG A 1 111 ? 18.668 -10.066 -2.888 1.00 81.94 111 ARG A N 1
ATOM 847 C CA . ARG A 1 111 ? 17.513 -10.078 -1.982 1.00 81.94 111 ARG A CA 1
ATOM 848 C C . ARG A 1 111 ? 16.400 -10.951 -2.561 1.00 81.94 111 ARG A C 1
ATOM 850 O O . ARG A 1 111 ? 15.846 -10.595 -3.610 1.00 81.94 111 ARG A O 1
ATOM 857 N N . ALA A 1 112 ? 16.053 -12.042 -1.880 1.00 78.56 112 ALA A N 1
ATOM 858 C CA . ALA A 1 112 ? 14.956 -12.899 -2.306 1.00 78.56 112 ALA A CA 1
ATOM 859 C C . ALA A 1 112 ? 13.610 -12.184 -2.117 1.00 78.56 112 ALA A C 1
ATOM 861 O O . ALA A 1 112 ? 13.464 -11.289 -1.288 1.00 78.56 112 ALA A O 1
ATOM 862 N N . ARG A 1 113 ? 12.599 -12.584 -2.890 1.00 71.00 113 ARG A N 1
ATOM 863 C CA . ARG A 1 113 ? 11.234 -12.027 -2.853 1.00 71.00 113 ARG A CA 1
ATOM 864 C C . ARG A 1 113 ? 10.597 -12.056 -1.459 1.00 71.00 113 ARG A C 1
ATOM 866 O O . ARG A 1 113 ? 9.781 -11.192 -1.154 1.00 71.00 113 ARG A O 1
ATOM 873 N N . LEU A 1 114 ? 10.920 -13.078 -0.668 1.00 73.62 114 LEU A N 1
ATOM 874 C CA . LEU A 1 114 ? 10.404 -13.253 0.688 1.00 73.62 114 LEU A CA 1
ATOM 875 C C . LEU A 1 114 ? 11.230 -12.501 1.737 1.00 73.62 114 LEU A C 1
ATOM 877 O O . LEU A 1 114 ? 10.764 -12.381 2.862 1.00 73.62 114 LEU A O 1
ATOM 881 N N . ASP A 1 115 ? 12.409 -11.984 1.383 1.00 74.31 115 ASP A N 1
ATOM 882 C CA . ASP A 1 115 ? 13.286 -11.283 2.317 1.00 74.31 115 ASP A CA 1
ATOM 883 C C . ASP A 1 115 ? 12.874 -9.816 2.478 1.00 74.31 115 ASP A C 1
ATOM 885 O O . ASP A 1 115 ? 12.406 -9.151 1.549 1.00 74.31 115 ASP A O 1
ATOM 889 N N . TRP A 1 116 ? 13.157 -9.267 3.653 1.00 79.06 116 TRP A N 1
ATOM 890 C CA . TRP A 1 116 ? 12.932 -7.868 4.010 1.00 79.06 116 TRP A CA 1
ATOM 891 C C . TRP A 1 116 ? 14.184 -7.263 4.656 1.00 79.06 116 TRP A C 1
ATOM 893 O O . TRP A 1 116 ? 15.118 -7.968 5.036 1.00 79.06 116 TRP A O 1
ATOM 903 N N . SER A 1 117 ? 14.246 -5.932 4.750 1.00 78.38 117 SER A N 1
ATOM 904 C CA . SER A 1 117 ? 15.313 -5.261 5.502 1.00 78.38 117 SER A CA 1
ATOM 905 C C . SER A 1 117 ? 15.007 -5.264 6.998 1.00 78.38 117 SER A C 1
ATOM 907 O O . SER A 1 117 ? 13.850 -5.293 7.404 1.00 78.38 117 SER A O 1
ATOM 909 N N . GLU A 1 118 ? 16.036 -5.116 7.830 1.00 77.00 118 GLU A N 1
ATOM 910 C CA . GLU A 1 118 ? 15.855 -4.940 9.276 1.00 77.00 118 GLU A CA 1
ATOM 911 C C . GLU A 1 118 ? 14.932 -3.753 9.617 1.00 77.00 118 GLU A C 1
ATOM 913 O O . GLU A 1 118 ? 14.117 -3.836 10.530 1.00 77.00 118 GLU A O 1
ATOM 918 N N . ALA A 1 119 ? 14.977 -2.676 8.823 1.00 72.88 119 ALA A N 1
ATOM 919 C CA . ALA A 1 119 ? 14.089 -1.521 8.977 1.00 72.88 119 ALA A CA 1
ATOM 920 C C . ALA A 1 119 ? 12.598 -1.858 8.762 1.00 72.88 119 ALA A C 1
ATOM 922 O O . ALA A 1 119 ? 11.731 -1.156 9.281 1.00 72.88 119 ALA A O 1
ATOM 923 N N . ALA A 1 120 ? 12.296 -2.930 8.025 1.00 77.62 120 ALA A N 1
ATOM 924 C CA . ALA A 1 120 ? 10.939 -3.414 7.796 1.00 77.62 120 ALA A CA 1
ATOM 925 C C . ALA A 1 120 ? 10.437 -4.385 8.884 1.00 77.62 120 ALA A C 1
ATOM 927 O O . ALA A 1 120 ? 9.255 -4.730 8.887 1.00 77.62 120 ALA A O 1
ATOM 928 N N . ASN A 1 121 ? 11.280 -4.770 9.858 1.00 78.44 121 ASN A N 1
ATOM 929 C CA . ASN A 1 121 ? 10.922 -5.714 10.930 1.00 78.44 121 ASN A CA 1
ATOM 930 C C . ASN A 1 121 ? 9.680 -5.310 11.740 1.00 78.44 121 ASN A C 1
ATOM 932 O O . ASN A 1 121 ? 9.032 -6.152 12.357 1.00 78.44 121 ASN A O 1
ATOM 936 N N . ARG A 1 122 ? 9.324 -4.024 11.737 1.00 71.62 122 ARG A N 1
ATOM 937 C CA . ARG A 1 122 ? 8.182 -3.497 12.489 1.00 71.62 122 ARG A CA 1
ATOM 938 C C . ARG A 1 122 ? 6.816 -3.824 11.863 1.00 71.62 122 ARG A C 1
ATOM 940 O O . ARG A 1 122 ? 5.807 -3.704 12.546 1.00 71.62 122 ARG A O 1
ATOM 947 N N . TYR A 1 123 ? 6.773 -4.256 10.600 1.00 74.38 123 TYR A N 1
ATOM 948 C CA . TYR A 1 123 ? 5.533 -4.522 9.849 1.00 74.38 123 TYR A CA 1
ATOM 949 C C . TYR A 1 123 ? 5.642 -5.757 8.937 1.00 74.38 123 TYR A C 1
ATOM 951 O O . TYR A 1 123 ? 5.037 -5.809 7.865 1.00 74.38 123 TYR A O 1
ATOM 959 N N . LEU A 1 124 ? 6.371 -6.786 9.388 1.00 69.94 124 LEU A N 1
ATOM 960 C CA . LEU A 1 124 ? 6.590 -8.055 8.666 1.00 69.94 124 LEU A CA 1
ATOM 961 C C . LEU A 1 124 ? 5.325 -8.830 8.326 1.00 69.94 124 LEU A C 1
ATOM 963 O O . LEU A 1 124 ? 5.324 -9.658 7.421 1.00 69.94 124 LEU A O 1
ATOM 967 N N . THR A 1 125 ? 4.246 -8.576 9.056 1.00 76.81 125 THR A N 1
ATOM 968 C CA . THR A 1 125 ? 2.950 -9.199 8.799 1.00 76.81 125 THR A CA 1
ATOM 969 C C . THR A 1 125 ? 2.288 -8.661 7.533 1.00 76.81 125 THR A C 1
ATOM 971 O O . THR A 1 125 ? 1.368 -9.301 7.018 1.00 76.81 125 THR A O 1
ATOM 974 N N . THR A 1 126 ? 2.757 -7.521 7.010 1.00 88.12 126 THR A N 1
ATOM 975 C CA . THR A 1 126 ? 2.184 -6.906 5.815 1.00 88.12 126 THR A CA 1
ATOM 976 C C . THR A 1 126 ? 2.453 -7.763 4.592 1.00 88.12 126 THR A C 1
ATOM 978 O O . THR A 1 126 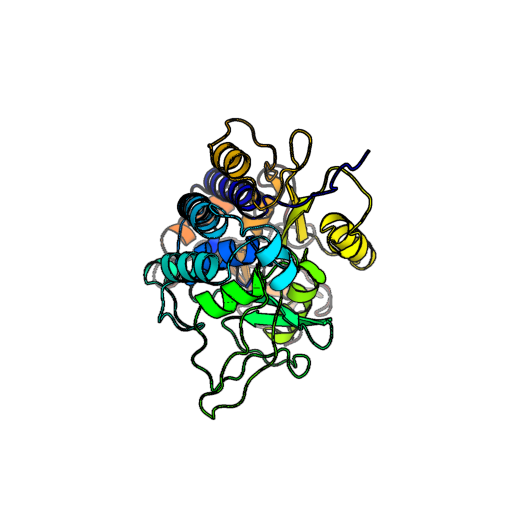? 3.593 -8.071 4.230 1.00 88.12 126 THR A O 1
ATOM 981 N N . LYS A 1 127 ? 1.371 -8.100 3.904 1.00 90.69 127 LYS A N 1
ATOM 982 C CA . LYS A 1 127 ? 1.402 -8.797 2.630 1.00 90.69 127 LYS A CA 1
ATOM 983 C C . LYS A 1 127 ? 1.644 -7.778 1.531 1.00 90.69 127 LYS A C 1
ATOM 985 O O . LYS A 1 127 ? 0.966 -6.762 1.433 1.00 90.69 127 LYS A O 1
ATOM 990 N N . VAL A 1 128 ? 2.638 -8.037 0.705 1.00 91.69 128 VAL A N 1
ATOM 991 C CA . VAL A 1 128 ? 3.133 -7.100 -0.298 1.00 91.69 128 VAL A CA 1
ATOM 992 C C . VAL A 1 128 ? 3.095 -7.782 -1.645 1.00 91.69 128 VAL A C 1
ATOM 994 O O . VAL A 1 128 ? 3.548 -8.918 -1.752 1.00 91.69 128 VAL A O 1
ATOM 997 N N . ALA A 1 129 ? 2.581 -7.107 -2.670 1.00 91.69 129 ALA A N 1
ATOM 998 C CA . ALA A 1 129 ? 2.641 -7.615 -4.031 1.00 91.69 129 ALA A CA 1
ATOM 999 C C . ALA A 1 129 ? 2.714 -6.528 -5.098 1.00 91.69 129 ALA A C 1
ATOM 1001 O O . ALA A 1 129 ? 2.432 -5.354 -4.858 1.00 91.69 129 ALA A O 1
ATOM 1002 N N . VAL A 1 130 ? 3.057 -6.952 -6.311 1.00 91.50 130 VAL A N 1
ATOM 1003 C CA . VAL A 1 130 ? 2.937 -6.128 -7.510 1.00 91.50 130 VAL A CA 1
ATOM 1004 C C . VAL A 1 130 ? 2.210 -6.858 -8.624 1.00 91.50 130 VAL A C 1
ATOM 1006 O O . VAL A 1 130 ? 2.221 -8.088 -8.686 1.00 91.50 130 VAL A O 1
ATOM 1009 N N . THR A 1 131 ? 1.580 -6.091 -9.505 1.00 90.31 131 THR A N 1
ATOM 1010 C CA . THR A 1 131 ? 0.905 -6.618 -10.694 1.00 90.31 131 THR A CA 1
ATOM 1011 C C . THR A 1 131 ? 1.863 -6.703 -11.880 1.00 90.31 131 THR A C 1
ATOM 1013 O O . THR A 1 131 ? 2.809 -5.921 -12.001 1.00 90.31 131 THR A O 1
ATOM 1016 N N . ALA A 1 132 ? 1.613 -7.649 -12.774 1.00 88.88 132 ALA A N 1
ATOM 1017 C CA . ALA A 1 132 ? 2.288 -7.761 -14.060 1.00 88.88 132 ALA A CA 1
ATOM 1018 C C . ALA A 1 132 ? 1.328 -8.346 -15.095 1.00 88.88 132 ALA A C 1
ATOM 1020 O O . ALA A 1 132 ? 0.353 -9.008 -14.740 1.00 88.88 132 ALA A O 1
ATOM 1021 N N . THR A 1 133 ? 1.629 -8.146 -16.371 1.00 86.88 133 THR A N 1
ATOM 1022 C CA . THR A 1 133 ? 0.835 -8.688 -17.476 1.00 86.88 133 THR A CA 1
ATOM 1023 C C . THR A 1 133 ? 1.672 -9.697 -18.252 1.00 86.88 133 THR A C 1
ATOM 1025 O O . THR A 1 133 ? 2.842 -9.437 -18.533 1.00 86.88 133 THR A O 1
ATOM 1028 N N . THR A 1 134 ? 1.121 -10.857 -18.609 1.00 84.88 134 THR A N 1
ATOM 1029 C CA . THR A 1 134 ? 1.823 -11.790 -19.504 1.00 84.88 134 THR A CA 1
ATOM 1030 C C . THR A 1 134 ? 1.911 -11.221 -20.919 1.00 84.88 134 THR A C 1
ATOM 1032 O O . THR A 1 134 ? 1.006 -10.540 -21.397 1.00 84.88 134 THR A O 1
ATOM 1035 N N . THR A 1 135 ? 3.013 -11.503 -21.606 1.00 81.81 135 THR A N 1
ATOM 1036 C CA . THR A 1 135 ? 3.220 -11.071 -23.001 1.00 81.81 135 THR A CA 1
ATOM 1037 C C . THR A 1 135 ? 2.523 -11.976 -24.021 1.00 81.81 135 THR A C 1
ATOM 1039 O O . THR A 1 135 ? 2.194 -11.518 -25.107 1.00 81.81 135 THR A O 1
ATOM 1042 N N . ASP A 1 136 ? 2.281 -13.248 -23.684 1.00 81.12 136 ASP A N 1
ATOM 1043 C CA . ASP A 1 136 ? 1.730 -14.262 -24.597 1.00 81.12 136 ASP A CA 1
ATOM 1044 C C . ASP A 1 136 ? 0.195 -14.260 -24.661 1.00 81.12 136 ASP A C 1
ATOM 1046 O O . ASP A 1 136 ? -0.400 -14.503 -25.705 1.00 81.12 136 ASP A O 1
ATOM 1050 N N . THR A 1 137 ? -0.444 -14.021 -23.520 1.00 80.50 137 THR A N 1
ATOM 1051 C CA . THR A 1 137 ? -1.881 -14.229 -23.298 1.00 80.50 137 THR A CA 1
ATOM 1052 C C . THR A 1 137 ? -2.578 -12.990 -22.757 1.00 80.50 137 THR A C 1
ATOM 1054 O O . THR A 1 137 ? -3.775 -13.052 -22.487 1.00 80.50 137 THR A O 1
ATOM 1057 N N . SER A 1 138 ? -1.848 -11.884 -22.561 1.00 84.69 138 SER A N 1
ATOM 1058 C CA . SER A 1 138 ? -2.368 -10.644 -21.971 1.00 84.69 138 SER A CA 1
ATOM 1059 C C . SER A 1 138 ? -3.191 -10.915 -20.709 1.00 84.69 138 SER A C 1
ATOM 1061 O O . SER A 1 138 ? -4.314 -10.444 -20.554 1.00 84.69 138 SER A O 1
ATOM 1063 N N . SER A 1 139 ? -2.647 -11.749 -19.824 1.00 84.31 139 SER A N 1
ATOM 1064 C CA . SER A 1 139 ? -3.277 -12.157 -18.572 1.00 84.31 139 SER A CA 1
ATOM 1065 C C . SER A 1 139 ? -2.683 -11.383 -17.401 1.00 84.31 139 SER A C 1
ATOM 1067 O O . SER A 1 139 ? -1.466 -11.219 -17.307 1.00 84.31 139 SER A O 1
ATOM 1069 N N . ALA A 1 140 ? -3.551 -10.929 -16.500 1.00 85.56 140 ALA A N 1
ATOM 1070 C CA . ALA A 1 140 ? -3.165 -10.246 -15.274 1.00 85.56 140 ALA A CA 1
ATOM 1071 C C . ALA A 1 140 ? -2.600 -11.239 -14.252 1.00 85.56 140 ALA A C 1
ATOM 1073 O O . ALA A 1 140 ? -3.293 -12.170 -13.836 1.00 85.56 140 ALA A O 1
ATOM 1074 N N . CYS A 1 141 ? -1.368 -11.004 -13.817 1.00 85.56 141 CYS A N 1
ATOM 1075 C CA . CYS A 1 141 ? -0.675 -11.803 -12.820 1.00 85.56 141 CYS A CA 1
ATOM 1076 C C . CYS A 1 141 ? -0.259 -10.960 -11.615 1.00 85.56 141 CYS A C 1
ATOM 1078 O O . CYS A 1 141 ? -0.159 -9.731 -11.686 1.00 85.56 141 CYS A O 1
ATOM 1080 N N . ILE A 1 142 ? 0.007 -11.642 -10.501 1.00 87.88 142 ILE A N 1
ATOM 1081 C CA . ILE A 1 142 ? 0.413 -11.001 -9.258 1.00 87.88 142 ILE A CA 1
ATOM 1082 C C . ILE A 1 142 ? 1.616 -11.698 -8.635 1.00 87.88 142 ILE A C 1
ATOM 1084 O O . ILE A 1 142 ? 1.683 -12.924 -8.543 1.00 87.88 142 ILE A O 1
ATOM 1088 N N . PHE A 1 143 ? 2.561 -10.889 -8.172 1.00 87.38 143 PHE A N 1
ATOM 1089 C CA . PHE A 1 143 ? 3.795 -11.333 -7.546 1.00 87.38 143 PHE A CA 1
ATOM 1090 C C . PHE A 1 143 ? 3.880 -10.762 -6.139 1.00 87.38 143 PHE A C 1
ATOM 1092 O O . PHE A 1 143 ? 4.248 -9.601 -5.959 1.00 87.38 143 PHE A O 1
ATOM 1099 N N . GLY A 1 144 ? 3.496 -11.570 -5.149 1.00 87.81 144 GLY A N 1
ATOM 1100 C CA . GLY A 1 144 ? 3.485 -11.178 -3.740 1.00 87.81 144 GLY A CA 1
ATOM 1101 C C . GLY A 1 144 ? 4.465 -11.944 -2.870 1.00 87.81 144 GLY A C 1
ATOM 1102 O O . GLY A 1 144 ? 5.040 -12.915 -3.336 1.00 87.81 144 GLY A O 1
ATOM 1103 N N . ASN A 1 145 ? 4.644 -11.539 -1.613 1.00 86.50 145 ASN A N 1
ATOM 1104 C CA . ASN A 1 145 ? 5.453 -12.223 -0.589 1.00 86.50 145 ASN A CA 1
ATOM 1105 C C . ASN A 1 145 ? 4.627 -13.187 0.292 1.00 86.50 145 ASN A C 1
ATOM 1107 O O . ASN A 1 145 ? 5.002 -13.481 1.422 1.00 86.50 145 ASN A O 1
ATOM 1111 N N . TYR A 1 146 ? 3.481 -13.654 -0.204 1.00 85.50 146 TYR A N 1
ATOM 1112 C CA . TYR A 1 146 ? 2.520 -14.428 0.574 1.00 85.50 146 TYR A CA 1
ATOM 1113 C C . TYR A 1 146 ? 1.877 -15.551 -0.234 1.00 85.50 146 TYR A C 1
ATOM 1115 O O . TYR A 1 146 ? 1.708 -15.460 -1.455 1.00 85.50 146 TYR A O 1
ATOM 1123 N N . ASN A 1 147 ? 1.444 -16.561 0.516 1.00 82.19 147 ASN A N 1
ATOM 1124 C CA . ASN A 1 147 ? 0.560 -17.627 0.069 1.00 82.19 147 ASN A CA 1
ATOM 1125 C C . ASN A 1 147 ? -0.852 -17.393 0.631 1.00 82.19 147 ASN A C 1
ATOM 1127 O O . ASN A 1 147 ? -1.058 -16.508 1.469 1.00 82.19 147 ASN A O 1
ATOM 1131 N N . GLY A 1 148 ? -1.814 -18.167 0.147 1.00 79.69 148 GLY A N 1
ATOM 1132 C CA . GLY A 1 148 ? -3.214 -18.102 0.550 1.00 79.69 148 GLY A CA 1
ATOM 1133 C C . GLY A 1 148 ? -3.909 -19.437 0.304 1.00 79.69 148 GLY A C 1
ATOM 1134 O O . GLY A 1 148 ? -3.310 -20.354 -0.257 1.00 79.69 148 GLY A O 1
ATOM 1135 N N . GLU A 1 149 ? -5.156 -19.531 0.749 1.00 77.69 149 GLU A N 1
ATOM 1136 C CA . GLU A 1 149 ? -5.982 -20.744 0.688 1.00 77.69 149 GLU A CA 1
ATOM 1137 C C . GLU A 1 149 ? -6.787 -20.848 -0.615 1.00 77.69 149 GLU A C 1
ATOM 1139 O O . GLU A 1 149 ? -7.278 -21.918 -0.969 1.00 77.69 149 GLU A O 1
ATOM 1144 N N . GLY A 1 150 ? -6.938 -19.735 -1.339 1.00 72.50 150 GLY A N 1
ATOM 1145 C CA . GLY A 1 150 ? -7.657 -19.710 -2.610 1.00 72.50 150 GLY A CA 1
ATOM 1146 C C . GLY A 1 150 ? -6.860 -20.281 -3.790 1.00 72.50 150 GLY A C 1
ATOM 1147 O O . GLY A 1 150 ? -5.765 -20.819 -3.658 1.00 72.50 150 GLY A O 1
ATOM 1148 N N . SER A 1 151 ? -7.390 -20.093 -5.000 1.00 70.25 151 SER A N 1
ATOM 1149 C CA . SER A 1 151 ? -6.718 -20.452 -6.255 1.00 70.25 151 SER A CA 1
ATOM 1150 C C . SER A 1 151 ? -6.407 -19.215 -7.097 1.00 70.25 151 SER A C 1
ATOM 1152 O O . SER A 1 151 ? -7.275 -18.359 -7.280 1.00 70.25 151 SER A O 1
ATOM 1154 N N . ARG A 1 152 ? -5.206 -19.151 -7.683 1.00 72.88 152 ARG A N 1
ATOM 1155 C CA . ARG A 1 152 ? -4.845 -18.156 -8.708 1.00 72.88 152 ARG A CA 1
ATOM 1156 C C . ARG A 1 152 ? -4.999 -18.744 -10.119 1.00 72.88 152 ARG A C 1
ATOM 1158 O O . ARG A 1 152 ? -4.874 -19.959 -10.278 1.00 72.88 152 ARG A O 1
ATOM 1165 N N . PRO A 1 153 ? -5.230 -17.914 -11.155 1.00 68.12 153 PRO A N 1
ATOM 1166 C CA . PRO A 1 153 ? -5.198 -18.375 -12.540 1.00 68.12 153 PRO A CA 1
ATOM 1167 C C . PRO A 1 153 ? -3.873 -19.072 -12.881 1.00 68.12 153 PRO A C 1
ATOM 1169 O O . PRO A 1 153 ? -2.796 -18.628 -12.471 1.00 68.12 153 PRO A O 1
ATOM 1172 N N . SER A 1 154 ? -3.955 -20.159 -13.653 1.00 65.44 154 SER A N 1
ATOM 1173 C CA . SER A 1 154 ? -2.779 -20.931 -14.064 1.00 65.44 154 SER A CA 1
ATOM 1174 C C . SER A 1 154 ? -1.779 -20.060 -14.835 1.00 65.44 154 SER A C 1
ATOM 1176 O O . SER A 1 154 ? -2.149 -19.297 -15.729 1.00 65.44 154 SER A O 1
ATOM 1178 N N . GLY A 1 155 ? -0.498 -20.157 -14.473 1.00 63.75 155 GLY A N 1
ATOM 1179 C CA . GLY A 1 155 ? 0.581 -19.381 -15.091 1.00 63.75 155 GLY A CA 1
ATOM 1180 C C . GLY A 1 155 ? 0.692 -17.923 -14.628 1.00 63.75 155 GLY A C 1
ATOM 1181 O O . GLY A 1 155 ? 1.496 -17.189 -15.200 1.00 63.75 155 GLY A O 1
ATOM 1182 N N . CYS A 1 156 ? -0.075 -17.523 -13.607 1.00 67.94 156 CYS A N 1
ATOM 1183 C CA . CYS A 1 156 ? 0.022 -16.224 -12.929 1.00 67.94 156 CYS A CA 1
ATOM 1184 C C . CYS A 1 156 ? 0.483 -16.314 -11.467 1.00 67.94 156 CYS A C 1
ATOM 1186 O O . CYS A 1 156 ? 0.350 -15.353 -10.709 1.00 67.94 156 CYS A O 1
ATOM 1188 N N . ALA A 1 157 ? 1.048 -17.458 -11.085 1.00 62.94 157 ALA A N 1
ATOM 1189 C CA . ALA A 1 157 ? 1.793 -17.637 -9.850 1.00 62.94 157 ALA A CA 1
ATOM 1190 C C . ALA A 1 157 ? 3.271 -17.842 -10.197 1.00 62.94 157 ALA A C 1
ATOM 1192 O O . ALA A 1 157 ? 3.598 -18.566 -11.141 1.00 62.94 157 ALA A O 1
ATOM 1193 N N . LEU A 1 158 ? 4.156 -17.192 -9.443 1.00 63.66 158 LEU A N 1
ATOM 1194 C CA . LEU A 1 158 ? 5.573 -17.526 -9.501 1.00 63.66 158 LEU A CA 1
ATOM 1195 C C . LEU A 1 158 ? 5.769 -18.910 -8.877 1.00 63.66 158 LEU A C 1
ATOM 1197 O O . LEU A 1 158 ? 5.154 -19.175 -7.846 1.00 63.66 158 LEU A O 1
ATOM 1201 N N . PRO A 1 159 ? 6.599 -19.782 -9.465 1.00 60.72 159 PRO A N 1
ATOM 1202 C CA . PRO A 1 159 ? 6.887 -21.077 -8.871 1.00 60.72 159 PRO A CA 1
ATOM 1203 C C . PRO A 1 159 ? 7.563 -20.930 -7.508 1.00 60.72 159 PRO A C 1
ATOM 1205 O O . PRO A 1 159 ? 8.447 -20.086 -7.336 1.00 60.72 159 PRO A O 1
ATOM 1208 N N . ASP A 1 160 ? 7.178 -21.784 -6.562 1.00 60.09 160 ASP A N 1
ATOM 1209 C CA . ASP A 1 160 ? 7.777 -21.825 -5.222 1.00 60.09 160 ASP A CA 1
ATOM 1210 C C . ASP A 1 160 ? 9.226 -22.335 -5.241 1.00 60.09 160 ASP A C 1
ATOM 1212 O O . ASP A 1 160 ? 10.000 -22.058 -4.328 1.00 60.09 160 ASP A O 1
ATOM 1216 N N . ASP A 1 161 ? 9.619 -23.043 -6.303 1.00 57.50 161 ASP A N 1
ATOM 1217 C CA . ASP A 1 161 ? 10.947 -23.626 -6.492 1.00 57.50 161 ASP A CA 1
ATOM 1218 C C . ASP A 1 161 ? 11.963 -22.652 -7.111 1.00 57.50 161 ASP A C 1
ATOM 1220 O O . ASP A 1 161 ? 12.997 -23.084 -7.614 1.00 57.50 161 ASP A O 1
ATOM 1224 N N . GLN A 1 162 ? 11.700 -21.342 -7.109 1.00 62.31 162 GLN A N 1
ATOM 1225 C CA . GLN A 1 162 ? 12.610 -20.349 -7.678 1.00 62.31 162 GLN A CA 1
ATOM 1226 C C . GLN A 1 162 ? 13.065 -19.299 -6.677 1.00 62.31 162 GLN A C 1
ATOM 1228 O O . GLN A 1 162 ? 12.264 -18.636 -6.015 1.00 62.31 162 GLN A O 1
ATOM 1233 N N . VAL A 1 163 ? 14.377 -19.058 -6.671 1.00 67.50 163 VAL A N 1
ATOM 1234 C CA . VAL A 1 163 ? 14.969 -17.887 -6.023 1.00 67.50 163 VAL A CA 1
ATOM 1235 C C . VAL A 1 163 ? 14.720 -16.678 -6.916 1.00 67.50 163 VAL A C 1
ATOM 1237 O O . VAL A 1 163 ? 15.548 -16.306 -7.741 1.00 67.50 163 VAL A O 1
ATOM 1240 N N . ILE A 1 164 ? 13.537 -16.090 -6.772 1.00 77.44 164 ILE A N 1
ATOM 1241 C CA . ILE A 1 164 ? 13.170 -14.865 -7.475 1.00 77.44 164 ILE A CA 1
ATOM 1242 C C . ILE A 1 164 ? 13.584 -13.682 -6.618 1.00 77.44 164 ILE A C 1
ATOM 1244 O O . ILE A 1 164 ? 13.194 -13.582 -5.450 1.00 77.44 164 ILE A O 1
ATOM 1248 N N . ARG A 1 165 ? 14.357 -12.771 -7.201 1.00 86.56 165 ARG A N 1
ATOM 1249 C CA . ARG A 1 165 ? 14.838 -11.571 -6.519 1.00 86.56 165 ARG A CA 1
ATOM 1250 C C . ARG A 1 165 ? 13.846 -10.427 -6.654 1.00 86.56 165 ARG A C 1
ATOM 1252 O O . ARG A 1 165 ? 13.151 -10.280 -7.661 1.00 86.56 165 ARG A O 1
ATOM 1259 N N . VAL A 1 166 ? 13.842 -9.545 -5.659 1.00 89.44 166 VAL A N 1
ATOM 1260 C CA . VAL A 1 166 ? 12.955 -8.368 -5.633 1.00 89.44 166 VAL A CA 1
ATOM 1261 C C . VAL A 1 166 ? 13.126 -7.499 -6.885 1.00 89.44 166 VAL A C 1
ATOM 1263 O O . VAL A 1 166 ? 12.134 -7.050 -7.456 1.00 89.44 166 VAL A O 1
ATOM 1266 N N . TRP A 1 167 ? 14.362 -7.296 -7.361 1.00 90.81 167 TRP A N 1
ATOM 1267 C CA . TRP A 1 167 ? 14.615 -6.477 -8.553 1.00 90.81 167 TRP A CA 1
ATOM 1268 C C . TRP A 1 167 ? 14.056 -7.101 -9.843 1.00 90.81 167 TRP A C 1
ATOM 1270 O O . TRP A 1 167 ? 13.685 -6.359 -10.751 1.00 90.81 167 TRP A O 1
ATOM 1280 N N . GLU A 1 168 ? 13.950 -8.430 -9.927 1.00 88.56 168 GLU A N 1
ATOM 1281 C CA . GLU A 1 168 ? 13.401 -9.139 -11.093 1.00 88.56 168 GLU A CA 1
ATOM 1282 C C . GLU A 1 168 ? 11.877 -8.973 -11.150 1.00 88.56 168 GLU A C 1
ATOM 1284 O O . GLU A 1 168 ? 11.307 -8.651 -12.194 1.00 88.56 168 GLU A O 1
ATOM 1289 N N . VAL A 1 169 ? 11.212 -9.079 -9.996 1.00 89.00 169 VAL A N 1
ATOM 1290 C CA . VAL A 1 169 ? 9.774 -8.795 -9.863 1.00 89.00 169 VAL A CA 1
ATOM 1291 C C . VAL A 1 169 ? 9.479 -7.322 -10.163 1.00 89.00 169 VAL A C 1
ATOM 1293 O O . VAL A 1 169 ? 8.558 -6.999 -10.916 1.00 89.00 169 VAL A O 1
ATOM 1296 N N . ALA A 1 170 ? 10.304 -6.422 -9.626 1.00 91.50 170 ALA A N 1
ATOM 1297 C CA . ALA A 1 170 ? 10.207 -4.988 -9.873 1.00 91.50 170 ALA A CA 1
ATOM 1298 C C . ALA A 1 170 ? 10.400 -4.646 -11.360 1.00 91.50 170 ALA A C 1
ATOM 1300 O O . ALA A 1 170 ? 9.761 -3.734 -11.887 1.00 91.50 170 ALA A O 1
ATOM 1301 N N . ARG A 1 171 ? 11.247 -5.408 -12.062 1.00 90.31 171 ARG A N 1
ATOM 1302 C CA . ARG A 1 171 ? 11.453 -5.263 -13.503 1.00 90.31 171 ARG A CA 1
ATOM 1303 C C . ARG A 1 171 ? 10.222 -5.674 -14.304 1.00 90.31 171 ARG A C 1
ATOM 1305 O O . ARG A 1 171 ? 9.923 -5.009 -15.291 1.00 90.31 171 ARG A O 1
ATOM 1312 N N . CYS A 1 172 ? 9.512 -6.718 -13.877 1.00 88.62 172 CYS A N 1
ATOM 1313 C CA . CYS A 1 172 ? 8.285 -7.175 -14.530 1.00 88.62 172 CYS A CA 1
ATOM 1314 C C . CYS A 1 172 ? 7.165 -6.137 -14.430 1.00 88.62 172 CYS A C 1
ATOM 1316 O O . CYS A 1 172 ? 6.566 -5.796 -15.443 1.00 88.62 172 CYS A O 1
ATOM 1318 N N . THR A 1 173 ? 6.915 -5.585 -13.236 1.00 89.25 173 THR A N 1
ATOM 1319 C CA . THR A 1 173 ? 5.813 -4.622 -13.048 1.00 89.25 173 THR A CA 1
ATOM 1320 C C . THR A 1 173 ? 6.043 -3.290 -13.770 1.00 89.25 173 THR A C 1
ATOM 1322 O O . THR A 1 173 ? 5.073 -2.622 -14.089 1.00 89.25 173 THR A O 1
ATOM 1325 N N . THR A 1 174 ? 7.299 -2.921 -14.062 1.00 88.12 174 THR A N 1
ATOM 1326 C CA . THR A 1 174 ? 7.687 -1.636 -14.694 1.00 88.12 174 THR A CA 1
ATOM 1327 C C . THR A 1 174 ? 8.073 -1.735 -16.170 1.00 88.12 174 THR A C 1
ATOM 1329 O O . THR A 1 174 ? 8.558 -0.767 -16.759 1.00 88.12 174 THR A O 1
ATOM 1332 N N . ALA A 1 175 ? 7.914 -2.910 -16.780 1.00 87.00 175 ALA A N 1
ATOM 1333 C CA . ALA A 1 175 ? 8.275 -3.156 -18.171 1.00 87.00 175 ALA A CA 1
ATOM 1334 C C . ALA A 1 175 ? 7.232 -2.585 -19.148 1.00 87.00 175 ALA A C 1
ATOM 1336 O O . ALA A 1 175 ? 6.519 -3.336 -19.815 1.00 87.00 175 ALA A O 1
ATOM 1337 N N . ALA A 1 176 ? 7.118 -1.255 -19.189 1.00 83.31 176 ALA A N 1
ATOM 1338 C CA . ALA A 1 176 ? 6.173 -0.539 -20.042 1.00 83.31 176 ALA A CA 1
ATOM 1339 C C . ALA A 1 176 ? 6.564 -0.657 -21.528 1.00 83.31 176 ALA A C 1
ATOM 1341 O O . ALA A 1 176 ? 7.705 -0.301 -21.867 1.00 83.31 176 ALA A O 1
ATOM 1342 N N . PRO A 1 177 ? 5.643 -1.107 -22.410 1.00 79.19 177 PRO A N 1
ATOM 1343 C CA . PRO A 1 177 ? 5.862 -1.131 -23.856 1.00 79.19 177 PRO A CA 1
ATOM 1344 C C . PRO A 1 177 ? 6.314 0.229 -24.396 1.00 79.19 177 PRO A C 1
ATOM 1346 O O . PRO A 1 177 ? 5.959 1.266 -23.836 1.00 79.19 177 PRO A O 1
ATOM 1349 N N . ALA A 1 178 ? 7.123 0.227 -25.457 1.00 78.81 178 ALA A N 1
ATOM 1350 C CA . ALA A 1 178 ? 7.793 1.398 -26.040 1.00 78.81 178 ALA A CA 1
ATOM 1351 C C . ALA A 1 178 ? 8.814 2.126 -25.132 1.00 78.81 178 ALA A C 1
ATOM 1353 O O . ALA A 1 178 ? 9.693 2.819 -25.647 1.00 78.81 178 ALA A O 1
ATOM 1354 N N . PHE A 1 179 ? 8.796 1.942 -23.806 1.00 79.56 179 PHE A N 1
ATOM 1355 C CA . PHE A 1 179 ? 9.788 2.528 -22.894 1.00 79.56 179 PHE A CA 1
ATOM 1356 C C . PHE A 1 179 ? 10.941 1.576 -22.613 1.00 79.56 179 PHE A C 1
ATOM 1358 O O . PHE A 1 179 ? 12.099 1.920 -22.850 1.00 79.56 179 PHE A O 1
ATOM 1365 N N . THR A 1 180 ? 10.642 0.378 -22.114 1.00 78.62 180 THR A N 1
ATOM 1366 C CA . THR A 1 180 ? 11.654 -0.633 -21.793 1.00 78.62 180 THR A CA 1
ATOM 1367 C C . THR A 1 180 ? 11.221 -1.986 -22.339 1.00 78.62 180 THR A C 1
ATOM 1369 O O . THR A 1 180 ? 10.041 -2.315 -22.258 1.00 78.62 180 THR A O 1
ATOM 1372 N N . PRO A 1 181 ? 12.150 -2.801 -22.861 1.00 80.25 181 PRO A N 1
ATOM 1373 C CA . PRO A 1 181 ? 11.782 -4.101 -23.410 1.00 80.25 181 PRO A CA 1
ATOM 1374 C C . PRO A 1 181 ? 11.311 -5.030 -22.273 1.00 80.25 181 PRO A C 1
ATOM 1376 O O . PRO A 1 181 ? 11.724 -4.826 -21.126 1.00 80.25 181 PRO A O 1
ATOM 1379 N N . PRO A 1 182 ? 10.484 -6.052 -22.530 1.00 76.94 182 PRO A N 1
ATOM 1380 C CA . PRO A 1 182 ? 10.099 -7.009 -21.495 1.00 76.94 182 PRO A CA 1
ATOM 1381 C C . PRO A 1 182 ? 11.341 -7.744 -20.946 1.00 76.94 182 PRO A C 1
ATOM 1383 O O . PRO A 1 182 ? 12.243 -8.071 -21.725 1.00 76.94 182 PRO A O 1
ATOM 1386 N N . PRO A 1 183 ? 11.454 -7.980 -19.622 1.00 73.62 183 PRO A N 1
ATOM 1387 C CA . PRO A 1 183 ? 12.552 -8.764 -19.067 1.00 73.62 183 PRO A CA 1
ATOM 1388 C C . PRO A 1 183 ? 12.603 -10.175 -19.663 1.00 73.62 183 PRO A C 1
ATOM 1390 O O . PRO A 1 183 ? 11.557 -10.753 -19.982 1.00 73.62 183 PRO A O 1
ATOM 1393 N N . PRO A 1 184 ? 13.808 -10.762 -19.781 1.00 64.31 184 PRO A N 1
ATOM 1394 C CA . PRO A 1 184 ? 13.934 -12.153 -20.172 1.00 64.31 184 PRO A CA 1
ATOM 1395 C C . PRO A 1 184 ? 13.243 -13.069 -19.151 1.00 64.31 184 PRO A C 1
ATOM 1397 O O . PRO A 1 184 ? 13.197 -12.795 -17.955 1.00 64.31 184 PRO A O 1
ATOM 1400 N N . LEU A 1 185 ? 12.710 -14.164 -19.686 1.00 58.88 185 LEU A N 1
ATOM 1401 C CA . LEU A 1 185 ? 12.029 -15.275 -19.020 1.00 58.88 185 LEU A CA 1
ATOM 1402 C C . LEU A 1 185 ? 12.729 -15.648 -17.697 1.00 58.88 185 LEU A C 1
ATOM 1404 O O . LEU A 1 185 ? 13.927 -15.935 -17.710 1.00 58.88 185 LEU A O 1
ATOM 1408 N N . PHE A 1 186 ? 12.002 -15.693 -16.573 1.00 60.31 186 PHE A N 1
ATOM 1409 C CA . PHE A 1 186 ? 12.547 -16.249 -15.327 1.00 60.31 186 PHE A CA 1
ATOM 1410 C C . PHE A 1 186 ? 13.004 -17.696 -15.579 1.00 60.31 186 PHE A C 1
ATOM 1412 O O . PHE A 1 186 ? 12.301 -18.474 -16.232 1.00 60.31 186 PHE A O 1
ATOM 1419 N N . GLN A 1 187 ? 14.184 -18.069 -15.093 1.00 49.12 187 GLN A N 1
ATOM 1420 C CA . GLN A 1 187 ? 14.731 -19.411 -15.284 1.00 49.12 187 GLN A CA 1
ATOM 1421 C C . GLN A 1 187 ? 14.453 -20.247 -14.029 1.00 49.12 187 GLN A C 1
ATOM 1423 O O . GLN A 1 187 ? 14.846 -19.850 -12.935 1.00 49.12 187 GLN A O 1
ATOM 1428 N N . THR A 1 188 ? 13.764 -21.390 -14.162 1.00 53.09 188 THR A N 1
ATOM 1429 C CA . THR A 1 188 ? 13.578 -22.304 -13.020 1.00 53.09 188 THR A CA 1
ATOM 1430 C C . THR A 1 188 ? 14.919 -22.879 -12.563 1.00 53.09 188 THR A C 1
ATOM 1432 O O . THR A 1 188 ? 15.849 -22.994 -13.365 1.00 53.09 188 THR A O 1
ATOM 1435 N N . LEU A 1 189 ? 14.999 -23.352 -11.309 1.00 46.41 189 LEU A N 1
ATOM 1436 C CA . LEU A 1 189 ? 16.131 -24.168 -10.830 1.00 46.41 189 LEU A CA 1
ATOM 1437 C C . LEU A 1 189 ? 16.358 -25.429 -11.694 1.00 46.41 189 LEU A C 1
ATOM 1439 O O . LEU A 1 189 ? 17.450 -25.985 -11.713 1.00 46.41 189 LEU A O 1
ATOM 1443 N N . GLN A 1 190 ? 15.342 -25.850 -12.454 1.00 50.78 190 GLN A N 1
ATOM 1444 C CA . GLN A 1 190 ? 15.380 -26.963 -13.410 1.00 50.78 190 GLN A CA 1
ATOM 1445 C C . GLN A 1 190 ? 15.653 -26.517 -14.864 1.00 50.78 190 GLN A C 1
ATOM 1447 O O . GLN A 1 190 ? 15.450 -27.293 -15.797 1.00 50.78 190 GLN A O 1
ATOM 1452 N N . GLY A 1 191 ? 16.054 -25.263 -15.096 1.00 50.44 191 GLY A N 1
ATOM 1453 C CA . GLY A 1 191 ? 16.415 -24.742 -16.419 1.00 50.44 191 GLY A CA 1
ATOM 1454 C C . GLY A 1 191 ? 15.241 -24.474 -17.371 1.00 50.44 191 GLY A C 1
ATOM 1455 O O . GLY A 1 191 ? 15.469 -24.172 -18.544 1.00 50.44 191 GLY A O 1
ATOM 1456 N N . ARG A 1 192 ? 13.986 -24.546 -16.906 1.00 54.00 192 ARG A N 1
ATOM 1457 C CA . ARG A 1 192 ? 12.812 -24.207 -17.724 1.00 54.00 192 ARG A CA 1
ATOM 1458 C C . ARG A 1 192 ? 12.653 -22.691 -17.779 1.00 54.00 192 ARG A C 1
ATOM 1460 O O . ARG A 1 192 ? 12.669 -22.016 -16.753 1.00 54.00 192 ARG A O 1
ATOM 1467 N N . LYS A 1 193 ? 12.471 -22.160 -18.984 1.00 54.09 193 LYS A N 1
ATOM 1468 C CA . LYS A 1 193 ? 12.109 -20.758 -19.194 1.00 54.09 193 LYS A CA 1
ATOM 1469 C C . LYS A 1 193 ? 10.634 -20.560 -18.828 1.00 54.09 193 LYS A C 1
ATOM 1471 O O . LYS A 1 193 ? 9.770 -21.186 -19.436 1.00 54.09 193 LYS A O 1
ATOM 1476 N N . LEU A 1 194 ? 10.352 -19.720 -17.836 1.00 58.19 194 LEU A N 1
ATOM 1477 C CA . LEU A 1 194 ? 9.002 -19.237 -17.532 1.00 58.19 194 LEU A CA 1
ATOM 1478 C C . LEU A 1 194 ? 8.532 -18.209 -18.559 1.00 58.19 194 LEU A C 1
ATOM 1480 O O . LEU A 1 194 ? 9.302 -17.793 -19.405 1.00 58.19 194 LEU A O 1
ATOM 1484 N N . ARG A 1 195 ? 7.269 -17.787 -18.467 1.00 70.38 195 ARG A N 1
ATOM 1485 C CA . ARG A 1 195 ? 6.650 -16.745 -19.302 1.00 70.38 195 ARG A CA 1
ATOM 1486 C C . ARG A 1 195 ? 7.374 -15.395 -19.224 1.00 70.38 195 ARG A C 1
ATOM 1488 O O . ARG A 1 195 ? 8.018 -15.082 -18.224 1.00 70.38 195 ARG A O 1
ATOM 1495 N N . ALA A 1 196 ? 7.232 -14.591 -20.280 1.00 79.94 196 ALA A N 1
ATOM 1496 C CA . ALA A 1 196 ? 7.695 -13.205 -20.304 1.00 79.94 196 ALA A CA 1
ATOM 1497 C C . ALA A 1 196 ? 6.579 -12.281 -19.818 1.00 79.94 196 ALA A C 1
ATOM 1499 O O . ALA A 1 196 ? 5.408 -12.454 -20.182 1.00 79.94 196 ALA A O 1
ATOM 1500 N N . PHE A 1 197 ? 6.963 -11.292 -19.020 1.00 85.69 197 PHE A N 1
ATOM 1501 C CA . PHE A 1 197 ? 6.054 -10.346 -18.391 1.00 85.69 197 PHE A CA 1
ATOM 1502 C C . PHE A 1 197 ? 6.333 -8.927 -18.867 1.00 85.69 197 PHE A C 1
ATOM 1504 O O . PHE A 1 197 ? 7.442 -8.594 -19.277 1.00 85.69 197 PHE A O 1
ATOM 1511 N N . GLN A 1 198 ? 5.306 -8.101 -18.787 1.00 87.50 198 GLN A N 1
ATOM 1512 C CA . GLN A 1 198 ? 5.327 -6.679 -19.074 1.00 87.50 198 GLN A CA 1
ATOM 1513 C C . GLN A 1 198 ? 4.523 -5.936 -18.001 1.00 87.50 198 GLN A C 1
ATOM 1515 O O . GLN A 1 198 ? 3.958 -6.551 -17.089 1.00 87.50 198 GLN A O 1
ATOM 1520 N N . ASP A 1 199 ? 4.484 -4.614 -18.121 1.00 86.62 199 ASP A N 1
ATOM 1521 C CA . ASP A 1 199 ? 3.873 -3.723 -17.143 1.00 86.62 199 ASP A CA 1
ATOM 1522 C C . ASP A 1 199 ? 2.450 -4.147 -16.739 1.00 86.62 199 ASP A C 1
ATOM 1524 O O . ASP A 1 199 ? 1.592 -4.456 -17.576 1.00 86.62 199 ASP A O 1
ATOM 1528 N N . GLY A 1 200 ? 2.193 -4.155 -15.429 1.00 83.31 200 GLY A N 1
ATOM 1529 C CA . GLY A 1 200 ? 0.865 -4.439 -14.882 1.00 83.31 200 GLY A CA 1
ATOM 1530 C C . GLY A 1 200 ? -0.158 -3.352 -15.219 1.00 83.31 200 GLY A C 1
ATOM 1531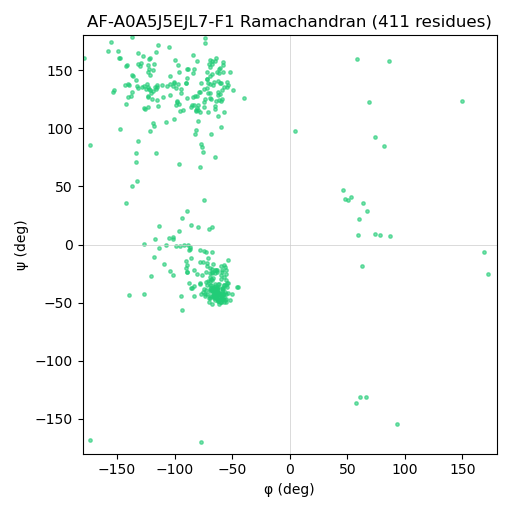 O O . GLY A 1 200 ? -1.357 -3.614 -15.225 1.00 83.31 200 GLY A O 1
ATOM 1532 N N . GLY A 1 201 ? 0.306 -2.147 -15.555 1.00 80.12 201 GLY A N 1
ATOM 1533 C CA . GLY A 1 201 ? -0.500 -0.999 -15.943 1.00 80.12 201 GLY A CA 1
ATOM 1534 C C . GLY A 1 201 ? -1.398 -1.300 -17.131 1.00 80.12 201 GLY A C 1
ATOM 1535 O O . GLY A 1 201 ? -2.538 -0.854 -17.116 1.00 80.12 201 GLY A O 1
ATOM 1536 N N . LEU A 1 202 ? -0.945 -2.136 -18.076 1.00 78.12 202 LEU A N 1
ATOM 1537 C CA . LEU A 1 202 ? -1.693 -2.508 -19.285 1.00 78.12 202 LEU A CA 1
ATOM 1538 C C . LEU A 1 202 ? -3.097 -3.056 -19.004 1.00 78.12 202 LEU A C 1
ATOM 1540 O O . LEU A 1 202 ? -4.004 -2.825 -19.799 1.00 78.12 202 LEU A O 1
ATOM 1544 N N . LEU A 1 203 ? -3.274 -3.765 -17.884 1.00 75.56 203 LEU A N 1
ATOM 1545 C CA . LEU A 1 203 ? -4.563 -4.332 -17.472 1.00 75.56 203 LEU A CA 1
ATOM 1546 C C . LEU A 1 203 ? -5.049 -3.814 -16.116 1.00 75.56 203 LEU A C 1
ATOM 1548 O O . LEU A 1 203 ? -6.246 -3.823 -15.844 1.00 75.56 203 LEU A O 1
ATOM 1552 N N . ASN A 1 204 ? -4.137 -3.403 -15.235 1.00 72.69 204 ASN A N 1
ATOM 1553 C CA . ASN A 1 204 ? -4.419 -3.132 -13.828 1.00 72.69 204 ASN A CA 1
ATOM 1554 C C . ASN A 1 204 ? -3.740 -1.851 -13.338 1.00 72.69 204 ASN A C 1
ATOM 1556 O O . ASN A 1 204 ? -3.106 -1.841 -12.279 1.00 72.69 204 ASN A O 1
ATOM 1560 N N . ASN A 1 205 ? -3.911 -0.743 -14.066 1.00 72.75 205 ASN A N 1
ATOM 1561 C CA . ASN A 1 205 ? -3.402 0.554 -13.607 1.00 72.75 205 ASN A CA 1
ATOM 1562 C C . ASN A 1 205 ? -4.054 1.030 -12.288 1.00 72.75 205 ASN A C 1
ATOM 1564 O O . ASN A 1 205 ? -3.461 1.801 -11.541 1.00 72.75 205 ASN A O 1
ATOM 1568 N N . ASN A 1 206 ? -5.247 0.517 -11.960 1.00 72.75 206 ASN A N 1
ATOM 1569 C CA . ASN A 1 206 ? -5.816 0.547 -10.613 1.00 72.75 206 ASN A CA 1
ATOM 1570 C C . ASN A 1 206 ? -6.014 -0.903 -10.132 1.00 72.75 206 ASN A C 1
ATOM 1572 O O . ASN A 1 206 ? -6.935 -1.576 -10.600 1.00 72.75 206 ASN A O 1
ATOM 1576 N N . PRO A 1 207 ? -5.168 -1.421 -9.225 1.00 73.44 207 PRO A N 1
ATOM 1577 C CA . PRO A 1 207 ? -5.190 -2.830 -8.851 1.00 73.44 207 PRO A CA 1
ATOM 1578 C C . PRO A 1 207 ? -6.299 -3.179 -7.848 1.00 73.44 207 PRO A C 1
ATOM 1580 O O . PRO A 1 207 ? -6.236 -4.245 -7.247 1.00 73.44 207 PRO A O 1
ATOM 1583 N N . LEU A 1 208 ? -7.311 -2.334 -7.626 1.00 77.00 208 LEU A N 1
ATOM 1584 C CA . LEU A 1 208 ? -8.303 -2.572 -6.573 1.00 77.00 208 LEU A CA 1
ATOM 1585 C C . LEU A 1 208 ? -9.123 -3.860 -6.781 1.00 77.00 208 LEU A C 1
ATOM 1587 O O . LEU A 1 208 ? -9.409 -4.564 -5.814 1.00 77.00 208 LEU A O 1
ATOM 1591 N N . ASP A 1 209 ? -9.414 -4.237 -8.026 1.00 76.69 209 ASP A N 1
ATOM 1592 C CA . ASP A 1 209 ? -10.039 -5.534 -8.326 1.00 76.69 209 ASP A CA 1
ATOM 1593 C C . ASP A 1 209 ? -9.123 -6.711 -7.979 1.00 76.69 209 ASP A C 1
ATOM 1595 O O . ASP A 1 209 ? -9.579 -7.735 -7.463 1.00 76.69 209 ASP A O 1
ATOM 1599 N N . ILE A 1 210 ? -7.818 -6.557 -8.229 1.00 83.62 210 ILE A N 1
ATOM 1600 C CA . ILE A 1 210 ? -6.802 -7.536 -7.834 1.00 83.62 210 ILE A CA 1
ATOM 1601 C C . ILE A 1 210 ? -6.724 -7.604 -6.308 1.00 83.62 210 ILE A C 1
ATOM 1603 O O . ILE A 1 210 ? -6.771 -8.698 -5.763 1.00 83.62 210 ILE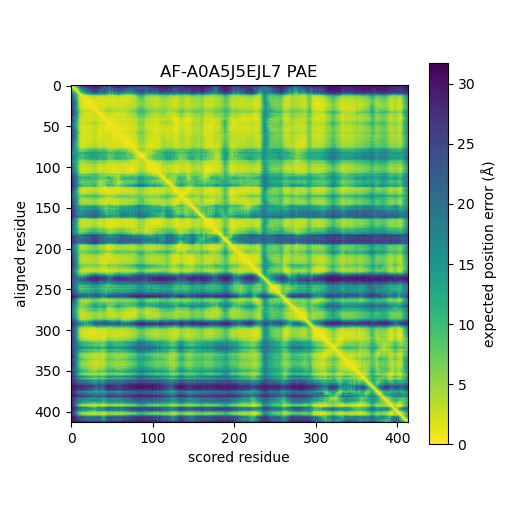 A O 1
ATOM 1607 N N . VAL A 1 211 ? -6.723 -6.466 -5.609 1.00 84.50 211 VAL A N 1
ATOM 1608 C CA . VAL A 1 211 ? -6.758 -6.401 -4.138 1.00 84.50 211 VAL A CA 1
ATOM 1609 C C . VAL A 1 211 ? -7.951 -7.175 -3.586 1.00 84.50 211 VAL A C 1
ATOM 1611 O O . VAL A 1 211 ? -7.777 -8.000 -2.698 1.00 84.50 211 VAL A O 1
ATOM 1614 N N . GLN A 1 212 ? -9.154 -6.988 -4.133 1.00 81.44 212 GLN A N 1
ATOM 1615 C CA . GLN A 1 212 ? -10.326 -7.733 -3.664 1.00 81.44 212 GLN A CA 1
ATOM 1616 C C . GLN A 1 212 ? -10.208 -9.245 -3.891 1.00 81.44 212 GLN A C 1
ATOM 1618 O O . GLN A 1 212 ? -10.660 -10.027 -3.053 1.00 81.44 212 GLN A O 1
ATOM 1623 N N . ARG A 1 213 ? -9.630 -9.670 -5.023 1.00 85.19 213 ARG A N 1
ATOM 1624 C CA . ARG A 1 213 ? -9.364 -11.093 -5.291 1.00 85.19 213 ARG A CA 1
ATOM 1625 C C . ARG A 1 213 ? -8.333 -11.646 -4.314 1.00 85.19 213 ARG A C 1
ATOM 1627 O O . ARG A 1 213 ? -8.560 -12.715 -3.759 1.00 85.19 213 ARG A O 1
ATOM 1634 N N . GLU A 1 214 ? -7.265 -10.901 -4.056 1.00 87.62 214 GLU A N 1
ATOM 1635 C CA . GLU A 1 214 ? -6.206 -11.330 -3.148 1.00 87.62 214 GLU A CA 1
ATOM 1636 C C . GLU A 1 214 ? -6.662 -11.360 -1.693 1.00 87.62 214 GLU A C 1
ATOM 1638 O O . GLU A 1 214 ? -6.298 -12.281 -0.977 1.00 87.62 214 GLU A O 1
ATOM 1643 N N . ILE A 1 215 ? -7.526 -10.444 -1.251 1.00 86.00 215 ILE A N 1
ATOM 1644 C CA . ILE A 1 215 ? -8.120 -10.529 0.091 1.00 86.00 215 ILE A CA 1
ATOM 1645 C C . ILE A 1 215 ? -8.888 -11.842 0.249 1.00 86.00 215 ILE A C 1
ATOM 1647 O O . ILE A 1 215 ? -8.678 -12.530 1.237 1.00 86.00 215 ILE A O 1
ATOM 1651 N N . ARG A 1 216 ? -9.694 -12.250 -0.741 1.00 84.88 216 ARG A N 1
ATOM 1652 C CA . ARG A 1 216 ? -10.392 -13.551 -0.705 1.00 84.88 216 ARG A CA 1
ATOM 1653 C C . ARG A 1 216 ? -9.446 -14.748 -0.817 1.00 84.88 216 ARG A C 1
ATOM 1655 O O . ARG A 1 216 ? -9.764 -15.816 -0.315 1.00 84.88 216 ARG A O 1
ATOM 1662 N N . PHE A 1 217 ? -8.313 -14.585 -1.497 1.00 86.62 217 PHE A N 1
ATOM 1663 C CA . PHE A 1 217 ? -7.290 -15.622 -1.619 1.00 86.62 217 PHE A CA 1
ATOM 1664 C C . PHE A 1 217 ? -6.540 -15.837 -0.299 1.00 86.62 217 PHE A C 1
ATOM 1666 O O . PHE A 1 217 ? -6.274 -16.974 0.077 1.00 86.62 217 PHE A O 1
ATOM 1673 N N . ILE A 1 218 ? -6.195 -14.752 0.393 1.00 86.75 218 ILE A N 1
ATOM 1674 C CA . ILE A 1 218 ? -5.410 -14.760 1.630 1.00 86.75 218 ILE A CA 1
ATOM 1675 C C . ILE A 1 218 ? -6.300 -15.034 2.846 1.00 86.75 218 ILE A C 1
ATOM 1677 O O . ILE A 1 218 ? -5.920 -15.801 3.725 1.00 86.75 218 ILE A O 1
ATOM 1681 N N . TRP A 1 219 ? -7.456 -14.374 2.903 1.00 86.56 219 TRP A N 1
ATOM 1682 C CA . TRP A 1 219 ? -8.385 -14.374 4.027 1.00 86.56 219 TRP A CA 1
ATOM 1683 C C . TRP A 1 219 ? -9.823 -14.604 3.527 1.00 86.56 219 TRP A C 1
ATOM 1685 O O . TRP A 1 219 ? -10.608 -13.655 3.433 1.00 86.56 219 TRP A O 1
ATOM 1695 N N . PRO A 1 220 ? -10.203 -15.857 3.210 1.00 83.12 220 PRO A N 1
ATOM 1696 C CA . PRO A 1 220 ? -11.499 -16.173 2.595 1.00 83.12 220 PRO A CA 1
ATOM 1697 C C . PRO A 1 220 ? -12.718 -15.702 3.400 1.00 83.12 220 PRO A C 1
ATOM 1699 O O . PRO A 1 220 ? -13.764 -15.405 2.826 1.00 83.12 220 PRO A O 1
ATOM 1702 N N . HIS A 1 221 ? -12.572 -15.614 4.723 1.00 80.19 221 HIS A N 1
ATOM 1703 C CA . HIS A 1 221 ? -13.636 -15.259 5.665 1.00 80.19 221 HIS A CA 1
ATOM 1704 C C . HIS A 1 221 ? -13.579 -13.802 6.146 1.00 80.19 221 HIS A C 1
ATOM 1706 O O . HIS A 1 221 ? -14.371 -13.408 7.000 1.00 80.19 221 HIS A O 1
ATOM 1712 N N . THR A 1 222 ? -12.663 -12.993 5.610 1.00 76.81 222 THR A N 1
ATOM 1713 C CA . THR A 1 222 ? -12.479 -11.600 6.031 1.00 76.81 222 THR A CA 1
ATOM 1714 C C . THR A 1 222 ? -13.069 -10.637 5.010 1.00 76.81 222 THR A C 1
ATOM 1716 O O . THR A 1 222 ? -12.888 -10.779 3.799 1.00 76.81 222 THR A O 1
ATOM 1719 N N . VAL A 1 223 ? -13.739 -9.598 5.507 1.00 75.19 223 VAL A N 1
ATOM 1720 C CA . VAL A 1 223 ? -14.220 -8.481 4.692 1.00 75.19 223 VAL A CA 1
ATOM 1721 C C . VAL A 1 223 ? -13.246 -7.314 4.808 1.00 75.19 223 VAL A C 1
ATOM 1723 O O . VAL A 1 223 ? -12.825 -6.944 5.899 1.00 75.19 223 VAL A O 1
ATOM 1726 N N . MET A 1 224 ? -12.911 -6.713 3.667 1.00 79.38 224 MET A N 1
ATOM 1727 C CA . MET A 1 224 ? -12.112 -5.492 3.611 1.00 79.38 224 MET A CA 1
ATOM 1728 C C . MET A 1 224 ? -12.870 -4.328 4.257 1.00 79.38 224 MET A C 1
ATOM 1730 O O . MET A 1 224 ? -13.935 -3.933 3.778 1.00 79.38 224 MET A O 1
ATOM 1734 N N . ASP A 1 225 ? -12.303 -3.763 5.313 1.00 79.62 225 ASP A N 1
ATOM 1735 C CA . ASP A 1 225 ? -12.908 -2.718 6.137 1.00 79.62 225 ASP A CA 1
ATOM 1736 C C . ASP A 1 225 ? -12.326 -1.320 5.864 1.00 79.62 225 ASP A C 1
ATOM 1738 O O . ASP A 1 225 ? -12.995 -0.312 6.108 1.00 79.62 225 ASP A O 1
ATOM 1742 N N . PHE A 1 226 ? -11.104 -1.265 5.333 1.00 85.12 226 PHE A N 1
ATOM 1743 C CA . PHE A 1 226 ? -10.432 -0.066 4.859 1.00 85.12 226 PHE A CA 1
ATOM 1744 C C . PHE A 1 226 ? -9.665 -0.347 3.567 1.00 85.12 226 PHE A C 1
ATOM 1746 O O . PHE A 1 226 ? -8.971 -1.353 3.441 1.00 85.12 226 PHE A O 1
ATOM 1753 N N . ALA A 1 227 ? -9.752 0.574 2.611 1.00 84.88 227 ALA A N 1
ATOM 1754 C CA . ALA A 1 227 ? -8.883 0.569 1.443 1.00 84.88 227 ALA A CA 1
ATOM 1755 C C . ALA A 1 227 ? -8.524 1.990 1.038 1.00 84.88 227 ALA A C 1
ATOM 1757 O O . ALA A 1 227 ? -9.388 2.861 0.977 1.00 84.88 227 ALA A O 1
ATOM 1758 N N . LEU A 1 228 ? -7.253 2.195 0.708 1.00 85.81 228 LEU A N 1
ATOM 1759 C CA . LEU A 1 228 ? -6.751 3.428 0.124 1.00 85.81 228 LEU A CA 1
ATOM 1760 C C . LEU A 1 228 ? -6.199 3.104 -1.263 1.00 85.81 228 LEU A C 1
ATOM 1762 O O . LEU A 1 228 ? -5.103 2.564 -1.389 1.00 85.81 228 LEU A O 1
ATOM 1766 N N . SER A 1 229 ? -6.968 3.420 -2.302 1.00 83.00 229 SER A N 1
ATOM 1767 C CA . SER A 1 229 ? -6.486 3.358 -3.680 1.00 83.00 229 SER A CA 1
ATOM 1768 C C . SER A 1 229 ? -5.989 4.737 -4.096 1.00 83.00 229 SER A C 1
ATOM 1770 O O . SER A 1 229 ? -6.670 5.745 -3.899 1.00 83.00 229 SER A O 1
ATOM 1772 N N . MET A 1 230 ? -4.781 4.785 -4.647 1.00 77.81 230 MET A N 1
ATOM 1773 C CA . MET A 1 230 ? -4.173 6.006 -5.158 1.00 77.81 230 MET A CA 1
ATOM 1774 C C . MET A 1 230 ? -3.896 5.815 -6.636 1.00 77.81 230 MET A C 1
ATOM 1776 O O . MET A 1 230 ? -3.202 4.877 -7.026 1.00 77.81 230 MET A O 1
ATOM 1780 N N . ALA A 1 231 ? -4.413 6.728 -7.445 1.00 68.38 231 ALA A N 1
ATOM 1781 C CA . ALA A 1 231 ? -4.123 6.772 -8.865 1.00 68.38 231 ALA A CA 1
ATOM 1782 C C . ALA A 1 231 ? -3.757 8.194 -9.272 1.00 68.38 231 ALA A C 1
ATOM 1784 O O . ALA A 1 231 ? -4.157 9.180 -8.646 1.00 68.38 231 ALA A O 1
ATOM 1785 N N . VAL A 1 232 ? -3.001 8.285 -10.354 1.00 65.50 232 VAL A N 1
ATOM 1786 C CA . VAL A 1 232 ? -2.741 9.541 -11.040 1.00 65.50 232 VAL A CA 1
ATOM 1787 C C . VAL A 1 232 ? -3.718 9.614 -12.206 1.00 65.50 232 VAL A C 1
ATOM 1789 O O . VAL A 1 232 ? -3.810 8.666 -12.986 1.00 65.50 232 VAL A O 1
ATOM 1792 N N . SER A 1 233 ? -4.516 10.682 -12.268 1.00 52.59 233 SER A N 1
ATOM 1793 C CA . SER A 1 233 ? -5.521 10.832 -13.323 1.00 52.59 233 SER A CA 1
ATOM 1794 C C . SER A 1 233 ? -4.969 11.646 -14.490 1.00 52.59 233 SER A C 1
ATOM 1796 O O . SER A 1 233 ? -4.458 12.746 -14.247 1.00 52.59 233 SER A O 1
ATOM 1798 N N . PRO A 1 234 ? -5.162 11.194 -15.742 1.00 50.19 234 PRO A N 1
ATOM 1799 C CA . PRO A 1 234 ? -4.844 12.010 -16.895 1.00 50.19 234 PRO A CA 1
ATOM 1800 C C . PRO A 1 234 ? -5.821 13.171 -17.051 1.00 50.19 234 PRO A C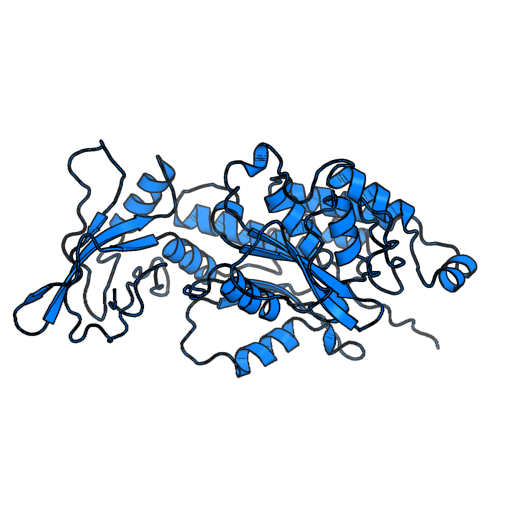 1
ATOM 1802 O O . PRO A 1 234 ? -7.031 13.029 -16.873 1.00 50.19 234 PRO A O 1
ATOM 1805 N N . ALA A 1 235 ? -5.278 14.339 -17.398 1.00 36.59 235 ALA A N 1
ATOM 1806 C CA . ALA A 1 235 ? -6.042 15.562 -17.649 1.00 36.59 235 ALA A CA 1
ATOM 1807 C C . ALA A 1 235 ? -6.553 15.675 -19.103 1.00 36.59 235 ALA A C 1
ATOM 1809 O O . ALA A 1 235 ? -7.206 16.659 -19.447 1.00 36.59 235 ALA A O 1
ATOM 1810 N N . SER A 1 236 ? -6.245 14.732 -20.005 1.00 32.41 236 SER A N 1
ATOM 1811 C CA . SER A 1 236 ? -6.627 14.830 -21.427 1.00 32.41 236 SER A CA 1
ATOM 1812 C C . SER A 1 236 ? -6.775 13.452 -22.087 1.00 32.41 236 SER A C 1
ATOM 1814 O O . SER A 1 236 ? -5.931 12.581 -21.920 1.00 32.41 236 SER A O 1
ATOM 1816 N N . ILE A 1 237 ? -7.875 13.263 -22.820 1.00 39.75 237 ILE A N 1
ATOM 1817 C CA . ILE A 1 237 ? -8.384 12.001 -23.395 1.00 39.75 237 ILE A CA 1
ATOM 1818 C C . ILE A 1 237 ? -7.697 11.704 -24.750 1.00 39.75 237 ILE A C 1
ATOM 1820 O O . ILE A 1 237 ? -7.409 12.654 -25.474 1.00 39.75 237 ILE A O 1
ATOM 1824 N N . ILE A 1 238 ? -7.483 10.419 -25.117 1.00 35.78 238 ILE A N 1
ATOM 1825 C CA . ILE A 1 238 ? -7.988 9.781 -26.373 1.00 35.78 238 ILE A CA 1
ATOM 1826 C C . ILE A 1 238 ? -7.459 8.351 -26.660 1.00 35.78 238 ILE A C 1
ATOM 1828 O O . ILE A 1 238 ? -8.222 7.609 -27.269 1.00 35.78 238 ILE A O 1
ATOM 1832 N N . LEU A 1 239 ? -6.296 7.860 -26.191 1.00 27.97 239 LEU A N 1
ATOM 1833 C CA . LEU A 1 239 ? -5.828 6.519 -26.645 1.00 27.97 239 LEU A CA 1
ATOM 1834 C C . LEU A 1 239 ? -5.862 5.355 -25.635 1.00 27.97 239 LEU A C 1
ATOM 1836 O O . LEU A 1 239 ? -5.854 4.206 -26.058 1.00 27.97 239 LEU A O 1
ATOM 1840 N N . MET A 1 240 ? -5.975 5.584 -24.325 1.00 39.09 240 MET A N 1
ATOM 1841 C CA . MET A 1 240 ? -5.890 4.485 -23.345 1.00 39.09 240 MET A CA 1
ATOM 1842 C C . MET A 1 240 ? -7.007 4.548 -22.299 1.00 39.09 240 MET A C 1
ATOM 1844 O O . MET A 1 240 ? -6.783 4.820 -21.121 1.00 39.09 240 MET A O 1
ATOM 1848 N N . THR A 1 241 ? -8.244 4.249 -22.703 1.00 40.94 241 THR A N 1
ATOM 1849 C CA . THR A 1 241 ? -9.349 4.044 -21.746 1.00 40.94 241 THR A CA 1
ATOM 1850 C C . THR A 1 241 ? -9.060 2.909 -20.751 1.00 40.94 241 THR A C 1
ATOM 1852 O O . THR A 1 241 ? -9.609 2.944 -19.654 1.00 40.94 241 THR A O 1
ATOM 1855 N N . ALA A 1 242 ? -8.181 1.959 -21.099 1.00 36.25 242 ALA A N 1
ATOM 1856 C CA . ALA A 1 242 ? -7.747 0.846 -20.247 1.00 36.25 242 ALA A CA 1
ATOM 1857 C C . ALA A 1 242 ? -6.743 1.245 -19.144 1.00 36.25 242 ALA A C 1
ATOM 1859 O O . ALA A 1 242 ? -6.707 0.613 -18.093 1.00 36.25 242 ALA A O 1
ATOM 1860 N N . LEU A 1 243 ? -5.965 2.319 -19.340 1.00 48.19 243 LEU A N 1
ATOM 1861 C CA . LEU A 1 243 ? -5.004 2.815 -18.344 1.00 48.19 243 LEU A CA 1
ATOM 1862 C C . LEU A 1 243 ? -5.619 3.869 -17.413 1.00 48.19 243 LEU A C 1
ATOM 1864 O O . LEU A 1 243 ? -4.946 4.388 -16.529 1.00 48.19 243 LEU A O 1
ATOM 1868 N N . ASN A 1 244 ? -6.892 4.226 -17.578 1.00 58.97 244 ASN A N 1
ATOM 1869 C CA . ASN A 1 244 ? -7.494 5.273 -16.765 1.00 58.97 244 ASN A CA 1
ATOM 1870 C C . ASN A 1 244 ? -7.936 4.720 -15.398 1.00 58.97 244 ASN A C 1
ATOM 1872 O O . ASN A 1 244 ? -9.027 4.166 -15.254 1.00 58.97 244 ASN A O 1
ATOM 1876 N N . GLY A 1 245 ? -7.104 4.924 -14.371 1.00 56.97 245 GLY A N 1
ATOM 1877 C CA . GLY A 1 245 ? -7.398 4.496 -13.001 1.00 56.97 245 GLY A CA 1
ATOM 1878 C C . GLY A 1 245 ? -8.673 5.115 -12.407 1.00 56.97 245 GLY A C 1
ATOM 1879 O O . GLY A 1 245 ? -9.310 4.478 -11.565 1.00 56.97 245 GLY A O 1
ATOM 1880 N N . GLN A 1 246 ? -9.084 6.304 -12.874 1.00 63.66 246 GLN A N 1
ATOM 1881 C CA . GLN A 1 246 ? -10.348 6.943 -12.491 1.00 63.66 246 GLN A CA 1
ATOM 1882 C C . GLN A 1 246 ? -11.551 6.271 -13.162 1.00 63.66 246 GLN A C 1
ATOM 1884 O O . GLN A 1 246 ? -12.573 6.082 -12.509 1.00 63.66 246 GLN A O 1
ATOM 1889 N N . LYS A 1 247 ? -11.434 5.857 -14.430 1.00 63.78 247 LYS A N 1
ATOM 1890 C CA . LYS A 1 247 ? -12.488 5.085 -15.107 1.00 63.78 247 LYS A CA 1
ATOM 1891 C C . LYS A 1 247 ? -12.668 3.710 -14.458 1.00 63.78 247 LYS A C 1
ATOM 1893 O O . LYS A 1 247 ? -13.793 3.340 -14.148 1.00 63.78 247 LYS A O 1
ATOM 1898 N N . ALA A 1 248 ? -11.568 3.011 -14.163 1.00 61.28 248 ALA A N 1
ATOM 1899 C CA . ALA A 1 248 ? -11.605 1.745 -13.425 1.00 61.28 248 ALA A CA 1
ATOM 1900 C C . ALA A 1 248 ? -12.260 1.908 -12.040 1.00 61.28 248 ALA A C 1
ATOM 1902 O O . ALA A 1 248 ? -13.041 1.066 -11.607 1.00 61.28 248 ALA A O 1
ATOM 1903 N N . TRP A 1 249 ? -11.994 3.029 -11.358 1.00 64.94 249 TRP A N 1
ATOM 1904 C CA . TRP A 1 249 ? -12.667 3.362 -10.105 1.00 64.94 249 TRP A CA 1
ATOM 1905 C C . TRP A 1 249 ? -14.170 3.616 -10.285 1.00 64.94 249 TRP A C 1
ATOM 1907 O O . TRP A 1 249 ? -14.956 3.096 -9.503 1.00 64.94 249 TRP A O 1
ATOM 1917 N N . GLN A 1 250 ? -14.584 4.370 -11.307 1.00 67.81 250 GLN A N 1
ATOM 1918 C CA . GLN A 1 250 ? -16.002 4.617 -11.607 1.00 67.81 250 GLN A CA 1
ATOM 1919 C C . GLN A 1 250 ? -16.753 3.323 -11.941 1.00 67.81 250 GLN A C 1
ATOM 1921 O O . GLN A 1 250 ? -17.861 3.107 -11.458 1.00 67.81 250 GLN A O 1
ATOM 1926 N N . GLU A 1 251 ? -16.144 2.445 -12.739 1.00 67.75 251 GLU A N 1
ATOM 1927 C CA . GLU A 1 251 ? -16.705 1.130 -13.052 1.00 67.75 251 GLU A CA 1
ATOM 1928 C C . GLU A 1 251 ? -16.860 0.302 -11.777 1.00 67.75 251 GLU A C 1
ATOM 1930 O O . GLU A 1 251 ? -17.952 -0.195 -11.512 1.00 67.75 251 GLU A O 1
ATOM 1935 N N . LEU A 1 252 ? -15.828 0.243 -10.931 1.00 64.50 252 LEU A N 1
ATOM 1936 C CA . LEU A 1 252 ? -15.919 -0.423 -9.637 1.00 64.50 252 LEU A CA 1
ATOM 1937 C C . LEU A 1 252 ? -17.009 0.190 -8.746 1.00 64.50 252 LEU A C 1
ATOM 1939 O O . LEU A 1 252 ? -17.772 -0.559 -8.146 1.00 64.50 252 LEU A O 1
ATOM 1943 N N . GLN A 1 253 ? -17.122 1.520 -8.667 1.00 64.75 253 GLN A N 1
ATOM 1944 C CA . GLN A 1 253 ? -18.175 2.189 -7.892 1.00 64.75 253 GLN A CA 1
ATOM 1945 C C . GLN A 1 253 ? -19.573 1.714 -8.300 1.00 64.75 253 GLN A C 1
ATOM 1947 O O . GLN A 1 253 ? -20.410 1.523 -7.426 1.00 64.75 253 GLN A O 1
ATOM 1952 N N . ASN A 1 254 ? -19.802 1.447 -9.588 1.00 63.59 254 ASN A N 1
ATOM 1953 C CA . ASN A 1 254 ? -21.080 0.923 -10.073 1.00 63.59 254 ASN A CA 1
ATOM 1954 C C . ASN A 1 254 ? -21.348 -0.530 -9.627 1.00 63.59 254 ASN A C 1
ATOM 1956 O O . ASN A 1 254 ? -22.504 -0.937 -9.540 1.00 63.59 254 ASN A O 1
ATOM 1960 N N . TYR A 1 255 ? -20.304 -1.314 -9.334 1.00 57.19 255 TYR A N 1
ATOM 1961 C CA . TYR A 1 255 ? -20.419 -2.685 -8.814 1.00 57.19 255 TYR A CA 1
ATOM 1962 C C . TYR A 1 255 ? -20.455 -2.757 -7.281 1.00 57.19 255 TYR A C 1
ATOM 1964 O O . TYR A 1 255 ? -20.894 -3.761 -6.710 1.00 57.19 255 TYR A O 1
ATOM 1972 N N . LEU A 1 256 ? -19.979 -1.721 -6.590 1.00 56.81 256 LEU A N 1
ATOM 1973 C CA . LEU A 1 256 ? -19.986 -1.655 -5.134 1.00 56.81 256 LEU A CA 1
ATOM 1974 C C . LEU A 1 256 ? -21.384 -1.242 -4.637 1.00 56.81 256 LEU A C 1
ATOM 1976 O O . LEU A 1 256 ? -21.834 -0.130 -4.879 1.00 56.81 256 LEU A O 1
ATOM 1980 N N . ARG A 1 257 ? -22.071 -2.134 -3.905 1.00 53.00 257 ARG A N 1
ATOM 1981 C CA . ARG A 1 257 ? -23.316 -1.807 -3.175 1.00 53.00 257 ARG A CA 1
ATOM 1982 C C . ARG A 1 257 ? -23.088 -0.669 -2.160 1.00 53.00 257 ARG A C 1
ATOM 1984 O O . ARG A 1 257 ? -21.968 -0.499 -1.677 1.00 53.00 257 ARG A O 1
ATOM 1991 N N . GLU A 1 258 ? -24.162 0.038 -1.782 1.00 46.38 258 GLU A N 1
ATOM 1992 C CA . GLU A 1 258 ? -24.170 1.210 -0.873 1.00 46.38 258 GLU A CA 1
ATOM 1993 C C . GLU A 1 258 ? -23.494 1.009 0.507 1.00 46.38 258 GLU A C 1
ATOM 1995 O O . GLU A 1 258 ? -23.205 1.979 1.204 1.00 46.38 258 GLU A O 1
ATOM 2000 N N . GLU A 1 259 ? -23.183 -0.220 0.921 1.00 43.81 259 GLU A N 1
ATOM 2001 C CA . GLU A 1 259 ? -22.726 -0.533 2.284 1.00 43.81 259 GLU A CA 1
ATOM 2002 C C . GLU A 1 259 ? -21.260 -0.208 2.621 1.00 43.81 259 GLU A C 1
ATOM 2004 O O . GLU A 1 259 ? -20.856 -0.331 3.777 1.00 43.81 259 GLU A O 1
ATOM 2009 N N . LYS A 1 260 ? -20.409 0.242 1.694 1.00 53.53 260 LYS A N 1
ATOM 2010 C CA . LYS A 1 260 ? -18.953 0.235 1.966 1.00 53.53 260 LYS A CA 1
ATOM 2011 C C . LYS A 1 260 ? -18.380 1.555 2.482 1.00 53.53 260 LYS A C 1
ATOM 2013 O O . LYS A 1 260 ? -17.559 2.206 1.835 1.00 53.53 260 LYS A O 1
ATOM 2018 N N . LYS A 1 261 ? -18.748 1.898 3.722 1.00 60.47 261 LYS A N 1
ATOM 2019 C CA . LYS A 1 261 ? -18.124 2.949 4.554 1.00 60.47 261 LYS A CA 1
ATOM 2020 C C . LYS A 1 261 ? -16.660 2.593 4.903 1.00 60.47 261 LYS A C 1
ATOM 2022 O O . LYS A 1 261 ? -16.379 2.197 6.029 1.00 60.47 261 LYS A O 1
ATOM 2027 N N . GLY A 1 262 ? -15.719 2.727 3.965 1.00 66.62 262 GLY A N 1
ATOM 2028 C CA . GLY A 1 262 ? -14.292 2.475 4.252 1.00 66.62 262 GLY A CA 1
ATOM 2029 C C . GLY A 1 262 ? -13.332 2.395 3.060 1.00 66.62 262 GLY A C 1
ATOM 2030 O O . GLY A 1 262 ? -12.124 2.321 3.267 1.00 66.62 262 GLY A O 1
ATOM 2031 N N . ILE A 1 263 ? -13.831 2.421 1.821 1.00 74.62 263 ILE A N 1
ATOM 2032 C CA . ILE A 1 263 ? -12.988 2.427 0.616 1.00 74.62 263 ILE A CA 1
ATOM 2033 C C . ILE A 1 263 ? -12.813 3.871 0.144 1.00 74.62 263 ILE A C 1
ATOM 2035 O O . ILE A 1 263 ? -13.788 4.545 -0.185 1.00 74.62 263 ILE A O 1
ATOM 2039 N N . PHE A 1 264 ? -11.569 4.330 0.085 1.00 74.19 264 PHE A N 1
ATOM 2040 C CA . PHE A 1 264 ? -11.191 5.674 -0.324 1.00 74.19 264 PHE A CA 1
ATOM 2041 C C . PHE A 1 264 ? -10.361 5.621 -1.603 1.00 74.19 264 PHE A C 1
ATOM 2043 O O . PHE A 1 264 ? -9.407 4.849 -1.716 1.00 74.19 264 PHE A O 1
ATOM 2050 N N . PHE A 1 265 ? -10.710 6.482 -2.555 1.00 73.06 265 PHE A N 1
ATOM 2051 C CA . PHE A 1 265 ? -9.942 6.690 -3.774 1.00 73.06 265 PHE A CA 1
ATOM 2052 C C . PHE A 1 265 ? -9.388 8.109 -3.787 1.00 73.06 265 PHE A C 1
ATOM 2054 O O . PHE A 1 265 ? -10.141 9.084 -3.756 1.00 73.06 265 PHE A O 1
ATOM 2061 N N . VAL A 1 266 ? -8.065 8.219 -3.827 1.00 71.50 266 VAL A N 1
ATOM 2062 C CA . VAL A 1 266 ? -7.352 9.493 -3.876 1.00 71.50 266 VAL A CA 1
ATOM 2063 C C . VAL A 1 266 ? -6.791 9.665 -5.278 1.00 71.50 266 VAL A C 1
ATOM 2065 O O . VAL A 1 266 ? -5.801 9.038 -5.660 1.00 71.50 266 VAL A O 1
ATOM 2068 N N . SER A 1 267 ? -7.437 10.541 -6.044 1.00 69.31 267 SER A N 1
ATOM 2069 C CA . SER A 1 267 ? -6.933 10.973 -7.343 1.00 69.31 267 SER A CA 1
ATOM 2070 C C . SER A 1 267 ? -5.887 12.064 -7.145 1.00 69.31 267 SER A C 1
ATOM 2072 O O . SER A 1 267 ? -6.208 13.164 -6.693 1.00 69.31 267 SER A O 1
ATOM 2074 N N . CYS A 1 268 ? -4.645 11.791 -7.527 1.00 66.44 268 CYS A N 1
ATOM 2075 C CA . CYS A 1 268 ? -3.606 12.811 -7.599 1.00 66.44 268 CYS A CA 1
ATOM 2076 C C . CYS A 1 268 ? -3.700 13.517 -8.959 1.00 66.44 268 CYS A C 1
ATOM 2078 O O . CYS A 1 268 ? -3.588 12.866 -9.999 1.00 66.44 268 CYS A O 1
ATOM 2080 N N . GLN A 1 269 ? -3.930 14.832 -8.962 1.00 62.16 269 GLN A N 1
ATOM 2081 C CA . GLN A 1 269 ? -4.045 15.628 -10.190 1.00 62.16 269 GLN A CA 1
ATOM 2082 C C . GLN A 1 269 ? -2.743 16.380 -10.503 1.00 62.16 269 GLN A C 1
ATOM 2084 O O . GLN A 1 269 ? -1.928 16.623 -9.609 1.00 62.16 269 GLN A O 1
ATOM 2089 N N . PHE A 1 270 ? -2.566 16.774 -11.769 1.00 61.84 270 PHE A N 1
ATOM 2090 C CA . PHE A 1 270 ? -1.489 17.657 -12.231 1.00 61.84 270 PHE A CA 1
ATOM 2091 C C . PHE A 1 270 ? -1.990 19.078 -12.509 1.00 61.84 270 PHE A C 1
ATOM 2093 O O . PHE A 1 270 ? -3.098 19.290 -12.993 1.00 61.84 270 PHE A O 1
ATOM 2100 N N . GLU A 1 271 ? -1.140 20.063 -12.218 1.00 59.53 271 GLU A N 1
ATOM 2101 C CA . GLU A 1 271 ? -1.351 21.469 -12.568 1.00 59.53 271 GLU A CA 1
ATOM 2102 C C . GLU A 1 271 ? -0.892 21.602 -14.025 1.00 59.53 271 GLU A C 1
ATOM 2104 O O . GLU A 1 271 ? 0.305 21.723 -14.300 1.00 59.53 271 GLU A O 1
ATOM 2109 N N . GLY A 1 272 ? -1.833 21.501 -14.965 1.00 64.56 272 GLY A N 1
ATOM 2110 C CA . GLY A 1 272 ? -1.562 21.567 -16.403 1.00 64.56 272 GLY A CA 1
ATOM 2111 C C . GLY A 1 272 ? -1.353 20.199 -17.061 1.00 64.56 272 GLY A C 1
ATOM 2112 O O . GLY A 1 272 ? -1.884 19.190 -16.601 1.00 64.56 272 GLY A O 1
ATOM 2113 N N . LYS A 1 273 ? -0.613 20.174 -18.181 1.00 69.44 273 LYS A N 1
ATOM 2114 C CA . LYS A 1 273 ? -0.390 18.943 -18.954 1.00 69.44 273 LYS A CA 1
ATOM 2115 C C . LYS A 1 273 ? 0.357 17.916 -18.105 1.00 69.44 273 LYS A C 1
ATOM 2117 O O . LYS A 1 273 ? 1.399 18.223 -17.522 1.00 69.44 273 LYS A O 1
ATOM 2122 N N . GLU A 1 274 ? -0.163 16.695 -18.093 1.00 69.81 274 GLU A N 1
ATOM 2123 C CA . GLU A 1 274 ? 0.505 15.566 -17.467 1.00 69.81 274 GLU A CA 1
ATOM 2124 C C . GLU A 1 274 ? 1.891 15.333 -18.102 1.00 69.81 274 GLU A C 1
ATOM 2126 O O . GLU A 1 274 ? 2.001 15.218 -19.328 1.00 69.81 274 GLU A O 1
ATOM 2131 N N . PRO A 1 275 ? 2.960 15.308 -17.289 1.00 72.31 275 PRO A N 1
ATOM 2132 C CA . PRO A 1 275 ? 4.299 14.985 -17.763 1.00 72.31 275 PRO A CA 1
ATOM 2133 C C . PRO A 1 275 ? 4.430 13.493 -18.099 1.00 72.31 275 PRO A C 1
ATOM 2135 O O . PRO A 1 275 ? 3.831 12.648 -17.436 1.00 72.31 275 PRO A O 1
ATOM 2138 N N . SER A 1 276 ? 5.273 13.184 -19.085 1.00 75.12 276 SER A N 1
ATOM 2139 C CA . SER A 1 276 ? 5.676 11.811 -19.421 1.00 75.12 276 SER A CA 1
ATOM 2140 C C . SER A 1 276 ? 6.398 11.126 -18.249 1.00 75.12 276 SER A C 1
ATOM 2142 O O . SER A 1 276 ? 7.092 11.794 -17.477 1.00 75.12 276 SER A O 1
ATOM 2144 N N . ILE A 1 277 ? 6.294 9.796 -18.146 1.00 72.50 277 ILE A N 1
ATOM 2145 C CA . ILE A 1 277 ? 6.944 8.943 -17.131 1.00 72.50 277 ILE A CA 1
ATOM 2146 C C . ILE A 1 277 ? 8.474 9.024 -17.133 1.00 72.50 277 ILE A C 1
ATOM 2148 O O . ILE A 1 277 ? 9.117 8.665 -16.152 1.00 72.50 277 ILE A O 1
ATOM 2152 N N . ASP A 1 278 ? 9.078 9.507 -18.214 1.00 77.44 278 ASP A N 1
ATOM 2153 C CA . ASP A 1 278 ? 10.518 9.723 -18.341 1.00 77.44 278 ASP A CA 1
ATOM 2154 C C . ASP A 1 278 ? 10.939 11.200 -18.167 1.00 77.44 278 ASP A C 1
ATOM 2156 O O . ASP A 1 278 ? 12.123 11.532 -18.297 1.00 77.44 278 ASP A O 1
ATOM 2160 N N . ASP A 1 279 ? 10.016 12.100 -17.791 1.00 83.12 279 ASP A N 1
ATOM 2161 C CA . ASP A 1 279 ? 10.313 13.512 -17.512 1.00 83.12 279 ASP A CA 1
ATOM 2162 C C . ASP A 1 279 ? 10.982 13.695 -16.135 1.00 83.12 279 ASP A C 1
ATOM 2164 O O . ASP A 1 279 ? 10.370 14.009 -15.103 1.00 83.12 279 ASP A O 1
ATOM 2168 N N . LEU A 1 280 ? 12.309 13.565 -16.140 1.00 84.56 280 LEU A N 1
ATOM 2169 C CA . LEU A 1 280 ? 13.163 13.734 -14.964 1.00 84.56 280 LEU A CA 1
ATOM 2170 C C . LEU A 1 280 ? 13.061 15.129 -14.323 1.00 84.56 280 LEU A C 1
ATOM 2172 O O . LEU A 1 280 ? 13.278 15.272 -13.110 1.00 84.56 280 LEU A O 1
ATOM 2176 N N . ALA A 1 281 ? 12.763 16.170 -15.107 1.00 84.00 281 ALA A N 1
ATOM 2177 C CA . ALA A 1 281 ? 12.638 17.531 -14.597 1.00 84.00 281 ALA A CA 1
ATOM 2178 C C . ALA A 1 281 ? 11.332 17.687 -13.811 1.00 84.00 281 ALA A C 1
ATOM 2180 O O . ALA A 1 281 ? 11.345 18.210 -12.688 1.00 84.00 281 ALA A O 1
ATOM 2181 N N . ALA A 1 282 ? 10.228 17.166 -14.349 1.00 80.56 282 ALA A N 1
ATOM 2182 C CA . ALA A 1 282 ? 8.951 17.131 -13.659 1.00 80.56 282 ALA A CA 1
ATOM 2183 C C . ALA A 1 282 ? 9.015 16.262 -12.394 1.00 80.56 282 ALA A C 1
ATOM 2185 O O . ALA A 1 282 ? 8.590 16.740 -11.342 1.00 80.56 282 ALA A O 1
ATOM 2186 N N . MET A 1 283 ? 9.647 15.081 -12.419 1.00 80.81 283 MET A N 1
ATOM 2187 C CA . MET A 1 283 ? 9.853 14.274 -11.202 1.00 80.81 283 MET A CA 1
ATOM 2188 C C . MET A 1 283 ? 10.619 15.035 -10.117 1.00 80.81 283 MET A C 1
ATOM 2190 O O . MET A 1 283 ? 10.230 15.043 -8.947 1.00 80.81 283 MET A O 1
ATOM 2194 N N . LYS A 1 284 ? 11.701 15.730 -10.494 1.00 82.62 284 LYS A N 1
ATOM 2195 C CA . LYS A 1 284 ? 12.486 16.542 -9.553 1.00 82.62 284 LYS A CA 1
ATOM 2196 C C . LYS A 1 284 ? 11.666 17.706 -8.991 1.00 82.62 284 LYS A C 1
ATOM 2198 O O . LYS A 1 284 ? 11.815 18.029 -7.814 1.00 82.62 284 LYS A O 1
ATOM 2203 N N . ARG A 1 285 ? 10.821 18.340 -9.811 1.00 82.25 285 ARG A N 1
ATOM 2204 C CA . ARG A 1 285 ? 9.906 19.413 -9.388 1.00 82.25 285 ARG A CA 1
ATOM 2205 C C . ARG A 1 285 ? 8.847 18.890 -8.419 1.00 82.25 285 ARG A C 1
ATOM 2207 O O . ARG A 1 285 ? 8.586 19.548 -7.417 1.00 82.25 285 ARG A O 1
ATOM 2214 N N . LEU A 1 286 ? 8.270 17.723 -8.697 1.00 77.69 286 LEU A N 1
ATOM 2215 C CA . LEU A 1 286 ? 7.242 17.090 -7.871 1.00 77.69 286 LEU A CA 1
ATOM 2216 C C . LEU A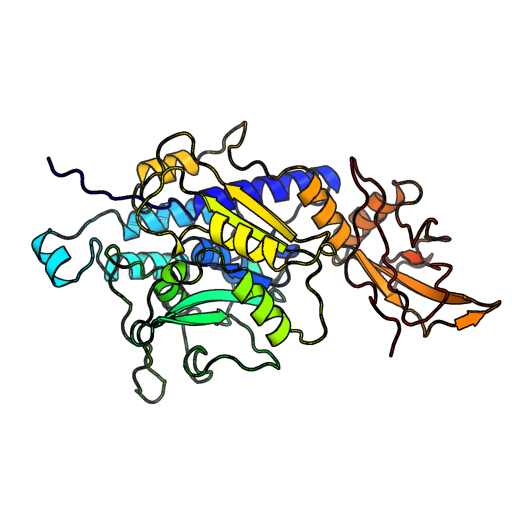 1 286 ? 7.809 16.558 -6.547 1.00 77.69 286 LEU A C 1
ATOM 2218 O O . LEU A 1 286 ? 7.132 16.638 -5.538 1.00 77.69 286 LEU A O 1
ATOM 2222 N N . ASN A 1 287 ? 9.071 16.124 -6.487 1.00 78.56 287 ASN A N 1
ATOM 2223 C CA . ASN A 1 287 ? 9.694 15.668 -5.231 1.00 78.56 287 ASN A CA 1
ATOM 2224 C C . ASN A 1 287 ? 10.018 16.817 -4.235 1.00 78.56 287 ASN A C 1
ATOM 2226 O O . ASN A 1 287 ? 10.466 16.593 -3.101 1.00 78.56 287 ASN A O 1
ATOM 2230 N N . LYS A 1 288 ? 9.834 18.082 -4.630 1.00 75.06 288 LYS A N 1
ATOM 2231 C CA . LYS A 1 288 ? 10.000 19.201 -3.696 1.00 75.06 288 LYS A CA 1
ATOM 2232 C C . LYS A 1 288 ? 8.803 19.256 -2.734 1.00 75.06 288 LYS A C 1
ATOM 2234 O O . LYS A 1 288 ? 7.670 19.176 -3.206 1.00 75.06 288 LYS A O 1
ATOM 2239 N N . PRO A 1 289 ? 9.032 19.424 -1.419 1.00 60.75 289 PRO A N 1
ATOM 2240 C CA . PRO A 1 289 ? 7.943 19.622 -0.466 1.00 60.75 289 PRO A CA 1
ATOM 2241 C C . PRO A 1 289 ? 7.164 20.888 -0.853 1.00 60.75 289 PRO A C 1
ATOM 2243 O O . PRO A 1 289 ? 7.756 21.959 -1.005 1.00 60.75 289 PRO A O 1
ATOM 2246 N N . ARG A 1 290 ? 5.850 20.768 -1.071 1.00 61.47 290 ARG A N 1
ATOM 2247 C CA . ARG A 1 290 ? 4.963 21.905 -1.370 1.00 61.47 290 ARG A CA 1
ATOM 2248 C C . ARG A 1 290 ? 4.201 22.296 -0.104 1.00 61.47 290 ARG A C 1
ATOM 2250 O O . ARG A 1 290 ? 3.758 21.423 0.629 1.00 61.47 290 ARG A O 1
ATOM 2257 N N . LYS A 1 291 ? 4.029 23.603 0.137 1.00 48.44 291 LYS A N 1
ATOM 2258 C CA . LYS A 1 291 ? 3.306 24.127 1.315 1.00 48.44 291 LYS A CA 1
ATOM 2259 C C . LYS A 1 291 ? 1.780 23.935 1.240 1.00 48.44 291 LYS A C 1
ATOM 2261 O O . LYS A 1 291 ? 1.149 23.918 2.283 1.00 48.44 291 LYS A O 1
ATOM 2266 N N . HIS A 1 292 ? 1.204 23.790 0.043 1.00 44.62 292 HIS A N 1
ATOM 2267 C CA . HIS A 1 292 ? -0.222 23.513 -0.192 1.00 44.62 292 HIS A CA 1
ATOM 2268 C C . HIS A 1 292 ? -0.332 22.542 -1.384 1.00 44.62 292 HIS A C 1
ATOM 2270 O O . HIS A 1 292 ? 0.241 22.805 -2.443 1.00 44.62 292 HIS A O 1
ATOM 2276 N N . GLY A 1 293 ? -0.928 21.363 -1.168 1.00 47.69 293 GLY A N 1
ATOM 2277 C CA . GLY A 1 293 ? -0.734 20.164 -1.993 1.00 47.69 293 GLY A CA 1
ATOM 2278 C C . GLY A 1 293 ? -1.849 19.877 -3.003 1.00 47.69 293 GLY A C 1
ATOM 2279 O O . GLY A 1 293 ? -3.032 19.938 -2.685 1.00 47.69 293 GLY A O 1
ATOM 2280 N N . MET A 1 294 ? -1.446 19.455 -4.202 1.00 48.62 294 MET A N 1
ATOM 2281 C CA . MET A 1 294 ? -2.320 18.973 -5.282 1.00 48.62 294 MET A CA 1
ATOM 2282 C C . MET A 1 294 ? -2.955 17.592 -5.019 1.00 48.62 294 MET A C 1
ATOM 2284 O O . MET A 1 294 ? -3.866 17.183 -5.729 1.00 48.62 294 MET A O 1
ATOM 2288 N N . ALA A 1 295 ? -2.477 16.876 -3.996 1.00 54.44 295 ALA A N 1
ATOM 2289 C CA . ALA A 1 295 ? -2.978 15.575 -3.550 1.00 54.44 295 ALA A CA 1
ATOM 2290 C C . ALA A 1 295 ? -3.156 15.578 -2.021 1.00 54.44 295 ALA A C 1
ATOM 2292 O O . ALA A 1 295 ? -2.552 14.793 -1.293 1.00 54.44 295 ALA A O 1
ATOM 2293 N N . THR A 1 296 ? -3.914 16.546 -1.500 1.00 64.75 296 THR A N 1
ATOM 2294 C CA . THR A 1 296 ? -4.118 16.666 -0.050 1.00 64.75 296 THR A CA 1
ATOM 2295 C C . THR A 1 296 ? -5.187 15.677 0.400 1.00 64.75 296 THR A C 1
ATOM 2297 O O . THR A 1 296 ? -6.345 15.796 0.017 1.00 64.75 296 THR A O 1
ATOM 2300 N N . ILE A 1 297 ? -4.814 14.725 1.256 1.00 74.38 297 ILE A N 1
ATOM 2301 C CA . ILE A 1 297 ? -5.630 13.535 1.551 1.00 74.38 297 ILE A CA 1
ATOM 2302 C C . ILE A 1 297 ? -6.960 13.748 2.306 1.00 74.38 297 ILE A C 1
ATOM 2304 O O . ILE A 1 297 ? -7.491 12.796 2.814 1.00 74.38 297 ILE A O 1
ATOM 2308 N N . GLY A 1 298 ? -7.554 14.930 2.461 1.00 79.88 298 GLY A N 1
ATOM 2309 C CA . GLY A 1 298 ? -8.719 15.077 3.367 1.00 79.88 298 GLY A CA 1
ATOM 2310 C C . GLY A 1 298 ? -8.419 14.669 4.827 1.00 79.88 298 GLY A C 1
ATOM 2311 O O . GLY A 1 298 ? -7.406 14.041 5.133 1.00 79.88 298 GLY A O 1
ATOM 2312 N N . LEU A 1 299 ? -9.214 15.129 5.785 1.00 83.88 299 LEU A N 1
ATOM 2313 C CA . LEU A 1 299 ? -9.044 14.723 7.191 1.00 83.88 299 LEU A CA 1
ATOM 2314 C C . LEU A 1 299 ? -9.853 13.463 7.510 1.00 83.88 299 LEU A C 1
ATOM 2316 O O . LEU A 1 299 ? -9.517 12.686 8.394 1.00 83.88 299 LEU A O 1
ATOM 2320 N N . ASP A 1 300 ? -10.884 13.239 6.711 1.00 83.75 300 ASP A N 1
ATOM 2321 C CA . ASP A 1 300 ? -11.879 12.198 6.849 1.00 83.75 300 ASP A CA 1
ATOM 2322 C C . ASP A 1 300 ? -11.293 10.795 6.582 1.00 83.75 300 ASP A C 1
ATOM 2324 O O . ASP A 1 300 ? -11.722 9.831 7.221 1.00 83.75 300 ASP A O 1
ATOM 2328 N N . ILE A 1 301 ? -10.287 10.688 5.699 1.00 86.62 301 ILE A N 1
ATOM 2329 C CA . ILE A 1 301 ? -9.496 9.465 5.477 1.00 86.62 301 ILE A CA 1
ATOM 2330 C C . ILE A 1 301 ? -8.649 9.146 6.713 1.00 86.62 301 ILE A C 1
ATOM 2332 O O . ILE A 1 301 ? -8.619 7.999 7.151 1.00 86.62 301 ILE A O 1
ATOM 2336 N N . ALA A 1 302 ? -7.994 10.153 7.302 1.00 88.56 302 ALA A N 1
ATOM 2337 C CA . ALA A 1 302 ? -7.170 9.973 8.496 1.00 88.56 302 ALA A CA 1
ATOM 2338 C C . ALA A 1 302 ? -8.022 9.574 9.714 1.00 88.56 302 ALA A C 1
ATOM 2340 O O . ALA A 1 302 ? -7.668 8.627 10.408 1.00 88.56 302 ALA A O 1
ATOM 2341 N N . GLU A 1 303 ? -9.185 10.204 9.923 1.00 87.00 303 GLU A N 1
ATOM 2342 C CA . GLU A 1 303 ? -10.164 9.775 10.940 1.00 87.00 303 GLU A CA 1
ATOM 2343 C C . GLU A 1 303 ? -10.598 8.318 10.731 1.00 87.00 303 GLU A C 1
ATOM 2345 O O . GLU A 1 303 ? -10.694 7.542 11.682 1.00 87.00 303 GLU A O 1
ATOM 2350 N N . SER A 1 304 ? -10.853 7.928 9.476 1.00 87.62 304 SER A N 1
ATOM 2351 C CA . SER A 1 304 ? -11.192 6.542 9.164 1.00 87.62 304 SER A CA 1
ATOM 2352 C C . SER A 1 304 ? -10.030 5.603 9.479 1.00 87.62 304 SER A C 1
ATOM 2354 O O . SER A 1 304 ? -10.269 4.542 10.040 1.00 87.62 304 SER A O 1
ATOM 2356 N N . LEU A 1 305 ? -8.790 5.985 9.167 1.00 89.44 305 LEU A N 1
ATOM 2357 C CA . LEU A 1 305 ? -7.608 5.185 9.480 1.00 89.44 305 LEU A CA 1
ATOM 2358 C C . LEU A 1 305 ? -7.439 4.998 10.994 1.00 89.44 305 LEU A C 1
ATOM 2360 O O . LEU A 1 305 ? -7.146 3.886 11.425 1.00 89.44 305 LEU A O 1
ATOM 2364 N N . VAL A 1 306 ? -7.677 6.047 11.792 1.00 89.50 306 VAL A N 1
ATOM 2365 C CA . VAL A 1 306 ? -7.659 5.996 13.266 1.00 89.50 306 VAL A CA 1
ATOM 2366 C C . VAL A 1 306 ? -8.707 5.020 13.797 1.00 89.50 306 VAL A C 1
ATOM 2368 O O . VAL A 1 306 ? -8.370 4.139 14.585 1.00 89.50 306 VAL A O 1
ATOM 2371 N N . ALA A 1 307 ? -9.955 5.108 13.326 1.00 88.75 307 ALA A N 1
ATOM 2372 C CA . ALA A 1 307 ? -11.013 4.186 13.743 1.00 88.75 307 ALA A CA 1
ATOM 2373 C C . ALA A 1 307 ? -10.663 2.720 13.438 1.00 88.75 307 ALA A C 1
ATOM 2375 O O . ALA A 1 307 ? -10.931 1.833 14.248 1.00 88.75 307 ALA A O 1
ATOM 2376 N N . LYS A 1 308 ? -10.002 2.470 12.304 1.00 89.50 308 LYS A N 1
ATOM 2377 C CA . LYS A 1 308 ? -9.597 1.130 11.848 1.00 89.50 308 LYS A CA 1
ATOM 2378 C C . LYS A 1 308 ? -8.410 0.549 12.611 1.00 89.50 308 LYS A C 1
ATOM 2380 O O . LYS A 1 308 ? -8.096 -0.621 12.442 1.00 89.50 308 LYS A O 1
ATOM 2385 N N . GLN A 1 309 ? -7.795 1.326 13.503 1.00 89.25 309 GLN A N 1
ATOM 2386 C CA . GLN A 1 309 ? -6.826 0.789 14.454 1.00 89.25 309 GLN A CA 1
ATOM 2387 C C . GLN A 1 309 ? -7.493 0.074 15.632 1.00 89.25 309 GLN A C 1
ATOM 2389 O O . GLN A 1 309 ? -6.799 -0.652 16.338 1.00 89.25 309 GLN A O 1
ATOM 2394 N N . PHE A 1 310 ? -8.798 0.266 15.859 1.00 88.06 310 PHE A N 1
ATOM 2395 C CA . PHE A 1 310 ? -9.554 -0.405 16.916 1.00 88.06 310 PHE A CA 1
ATOM 2396 C C . PHE A 1 310 ? -10.283 -1.638 16.393 1.00 88.06 310 PHE A C 1
ATOM 2398 O O . PHE A 1 310 ? -10.736 -1.652 15.251 1.00 88.06 310 PHE A O 1
ATOM 2405 N N . TYR A 1 311 ? -10.449 -2.641 17.249 1.00 85.31 311 TYR A N 1
ATOM 2406 C CA . TYR A 1 311 ? -11.303 -3.800 17.000 1.00 85.31 311 TYR A CA 1
ATOM 2407 C C . TYR A 1 311 ? -11.916 -4.312 18.301 1.00 85.31 311 TYR A C 1
ATOM 2409 O O . TYR A 1 311 ? -11.442 -3.989 19.393 1.00 85.31 311 TYR A O 1
ATOM 2417 N N . PHE A 1 312 ? -12.996 -5.082 18.196 1.00 84.06 312 PHE A N 1
ATOM 2418 C CA . PHE A 1 312 ? -13.692 -5.632 19.354 1.00 84.06 312 PHE A CA 1
ATOM 2419 C C . PHE A 1 312 ? -13.601 -7.153 19.362 1.00 84.06 312 PHE A C 1
ATOM 2421 O O . PHE A 1 312 ? -14.007 -7.815 18.412 1.00 84.06 312 PHE A O 1
ATOM 2428 N N . GLU A 1 313 ? -13.090 -7.695 20.461 1.00 81.25 313 GLU A N 1
ATOM 2429 C CA . GLU A 1 313 ? -12.930 -9.128 20.676 1.00 81.25 313 GLU A CA 1
ATOM 2430 C C . GLU A 1 313 ? -13.916 -9.587 21.752 1.00 81.25 313 GLU A C 1
ATOM 2432 O O . GLU A 1 313 ? -13.961 -9.016 22.844 1.00 81.25 313 GLU A O 1
ATOM 2437 N N . LEU A 1 314 ? -14.718 -10.610 21.453 1.00 79.88 314 LEU A N 1
ATOM 2438 C CA . LEU A 1 314 ? -15.636 -11.196 22.428 1.00 79.88 314 LEU A CA 1
ATOM 2439 C C . LEU A 1 314 ? -14.849 -11.937 23.515 1.00 79.88 314 LEU A C 1
ATOM 2441 O O . LEU A 1 314 ? -14.013 -12.780 23.220 1.00 79.88 314 LEU A O 1
ATOM 2445 N N . ASP A 1 315 ? -15.170 -11.661 24.778 1.00 79.38 315 ASP A N 1
ATOM 2446 C CA . ASP A 1 315 ? -14.648 -12.397 25.940 1.00 79.38 315 ASP A CA 1
ATOM 2447 C C . ASP A 1 315 ? -15.290 -13.789 26.037 1.00 79.38 315 ASP A C 1
ATOM 2449 O O . ASP A 1 315 ? -14.690 -14.749 26.511 1.00 79.38 315 ASP A O 1
ATOM 2453 N N . ARG A 1 316 ? -16.550 -13.896 25.605 1.00 76.00 316 ARG A N 1
ATOM 2454 C CA . ARG A 1 316 ? -17.352 -15.121 25.658 1.00 76.00 316 ARG A CA 1
ATOM 2455 C C . ARG A 1 316 ? -18.481 -15.084 24.638 1.00 76.00 316 ARG A C 1
ATOM 2457 O O . ARG A 1 316 ? -18.838 -14.022 24.129 1.00 76.00 316 ARG A O 1
ATOM 2464 N N . THR A 1 317 ? -19.095 -16.241 24.409 1.00 78.75 317 THR A N 1
ATOM 2465 C CA . THR A 1 317 ? -20.300 -16.362 23.582 1.00 78.75 317 THR A CA 1
ATOM 2466 C C . THR A 1 317 ? -21.412 -15.426 24.085 1.00 78.75 317 THR A C 1
ATOM 2468 O O . THR A 1 317 ? -21.652 -15.393 25.303 1.00 78.75 317 THR A O 1
ATOM 2471 N N . PRO A 1 318 ? -22.116 -14.699 23.194 1.00 81.12 318 PRO A N 1
ATOM 2472 C CA . PRO A 1 318 ? -23.219 -13.822 23.580 1.00 81.12 318 PRO A CA 1
ATOM 2473 C C . PRO A 1 318 ? -24.272 -14.552 24.420 1.00 81.12 318 PRO A C 1
ATOM 2475 O O . PRO A 1 318 ? -24.646 -15.687 24.121 1.00 81.12 318 PRO A O 1
ATOM 2478 N N . ARG A 1 319 ? -24.764 -13.906 25.482 1.00 80.75 319 ARG A N 1
ATOM 2479 C CA . ARG A 1 319 ? -25.777 -14.484 26.382 1.00 80.75 319 ARG A CA 1
ATOM 2480 C C . ARG A 1 319 ? -27.142 -13.873 26.113 1.00 80.75 319 ARG A C 1
ATOM 2482 O O . ARG A 1 319 ? -27.268 -12.654 26.137 1.00 80.75 319 ARG A O 1
ATOM 2489 N N . TYR A 1 320 ? -28.160 -14.705 25.921 1.00 81.44 320 TYR A N 1
ATOM 2490 C CA . TYR A 1 320 ? -29.534 -14.234 25.774 1.00 81.44 320 TYR A CA 1
ATOM 2491 C C . TYR A 1 320 ? -30.156 -13.967 27.149 1.00 81.44 320 TYR A C 1
ATOM 2493 O O . TYR A 1 320 ? -30.312 -14.887 27.953 1.00 81.44 320 TYR A O 1
ATOM 2501 N N . ILE A 1 321 ? -30.472 -12.706 27.441 1.00 80.81 321 ILE A N 1
ATOM 2502 C CA . ILE A 1 321 ? -31.041 -12.255 28.716 1.00 80.81 321 ILE A CA 1
ATOM 2503 C C . ILE A 1 321 ? -32.159 -11.257 28.394 1.00 80.81 321 ILE A C 1
ATOM 2505 O O . ILE A 1 321 ? -31.966 -10.349 27.595 1.00 80.81 321 ILE A O 1
ATOM 2509 N N . ASN A 1 322 ? -33.339 -11.421 29.000 1.00 78.88 322 ASN A N 1
ATOM 2510 C CA . ASN A 1 322 ? -34.471 -10.487 28.873 1.00 78.88 322 ASN A CA 1
ATOM 2511 C C . ASN A 1 322 ? -34.848 -10.102 27.423 1.00 78.88 322 ASN A C 1
ATOM 2513 O O . ASN A 1 322 ? -35.202 -8.957 27.151 1.00 78.88 322 ASN A O 1
ATOM 2517 N N . GLY A 1 323 ? -34.786 -11.053 26.486 1.00 77.06 323 GLY A N 1
ATOM 2518 C CA . GLY A 1 323 ? -35.196 -10.820 25.097 1.00 77.06 323 GLY A CA 1
ATOM 2519 C C . GLY A 1 323 ? -34.110 -10.250 24.178 1.00 77.06 323 GLY A C 1
ATOM 2520 O O . GLY A 1 323 ? -34.422 -9.858 23.055 1.00 77.06 323 GLY A O 1
ATOM 2521 N N . GLN A 1 324 ? -32.861 -10.146 24.643 1.00 77.62 324 GLN A N 1
ATOM 2522 C CA . GLN A 1 324 ? -31.747 -9.592 23.871 1.00 77.62 324 GLN A CA 1
ATOM 2523 C C . GLN A 1 324 ? -30.446 -10.355 24.132 1.00 77.62 324 GLN A C 1
ATOM 2525 O O . GLN A 1 324 ? -30.241 -10.935 25.199 1.00 77.62 324 GLN A O 1
ATOM 2530 N N . TYR A 1 325 ? -29.537 -10.335 23.160 1.00 76.62 325 TYR A N 1
ATOM 2531 C CA . TYR A 1 325 ? -28.183 -10.845 23.329 1.00 76.62 325 TYR A CA 1
ATOM 2532 C C . TYR A 1 325 ? -27.281 -9.781 23.953 1.00 76.62 325 TYR A C 1
ATOM 2534 O O . TYR A 1 325 ? -27.151 -8.659 23.458 1.00 76.62 325 TYR A O 1
ATOM 2542 N N . HIS A 1 326 ? -26.618 -10.173 25.035 1.00 76.25 326 HIS A N 1
ATOM 2543 C CA . HIS A 1 326 ? -25.588 -9.403 25.707 1.00 76.25 326 HIS A CA 1
ATOM 2544 C C . HIS A 1 326 ? -24.218 -9.908 25.271 1.00 76.25 326 HIS A C 1
ATOM 2546 O O . HIS A 1 326 ? -23.873 -11.075 25.486 1.00 76.25 326 HIS A O 1
ATOM 2552 N N . CYS A 1 327 ? -23.438 -9.008 24.679 1.00 76.38 327 CYS A N 1
ATOM 2553 C CA . CYS A 1 327 ? -22.053 -9.260 24.322 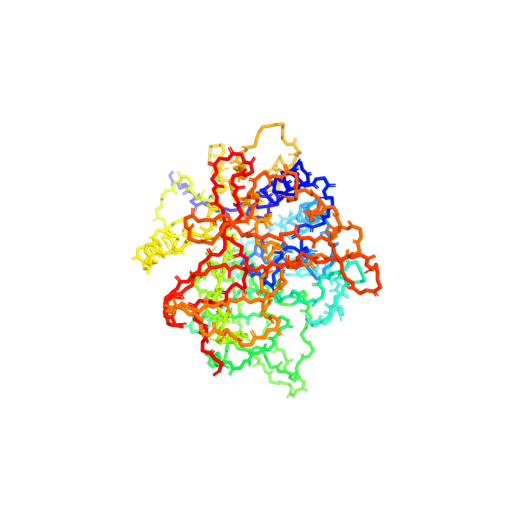1.00 76.38 327 CYS A CA 1
ATOM 2554 C C . CYS A 1 327 ? -21.154 -8.691 25.421 1.00 76.38 327 CYS A C 1
ATOM 2556 O O . CYS A 1 327 ? -21.386 -7.605 25.950 1.00 76.38 327 CYS A O 1
ATOM 2558 N N . THR A 1 328 ? -20.118 -9.429 25.792 1.00 77.69 328 THR A N 1
ATOM 2559 C CA . THR A 1 328 ? -19.079 -8.946 26.705 1.00 77.69 328 THR A CA 1
ATOM 2560 C C . THR A 1 328 ? -17.750 -9.194 26.032 1.00 77.69 328 THR A C 1
ATOM 2562 O O . THR A 1 328 ? -17.558 -10.253 25.433 1.00 77.69 328 THR A O 1
ATOM 2565 N N . GLY A 1 329 ? -16.864 -8.209 26.074 1.00 81.00 329 GLY A N 1
ATOM 2566 C CA . GLY A 1 329 ? -15.612 -8.283 25.348 1.00 81.00 329 GLY A CA 1
ATOM 2567 C C . GLY A 1 329 ? -14.675 -7.136 25.657 1.00 81.00 329 GLY A C 1
ATOM 2568 O O . GLY A 1 329 ? -14.872 -6.355 26.590 1.00 81.00 329 GLY A O 1
ATOM 2569 N N . TYR A 1 330 ? -13.642 -7.046 24.838 1.00 81.50 330 TYR A N 1
ATOM 2570 C CA . TYR A 1 330 ? -12.600 -6.050 24.965 1.00 81.50 330 TYR A CA 1
ATOM 2571 C C . TYR A 1 330 ? -12.503 -5.270 23.670 1.00 81.50 330 TYR A C 1
ATOM 2573 O O . TYR A 1 330 ? -12.339 -5.836 22.589 1.00 81.50 330 TYR A O 1
ATOM 2581 N N . LEU A 1 331 ? -12.555 -3.950 23.795 1.00 82.25 331 LEU A N 1
ATOM 2582 C CA . LEU A 1 331 ? -12.100 -3.080 22.737 1.00 82.25 331 LEU A CA 1
ATOM 2583 C C . LEU A 1 331 ? -10.572 -2.996 22.808 1.00 82.25 331 LEU A C 1
ATOM 2585 O O . LEU A 1 331 ? -9.987 -2.583 23.817 1.00 82.25 331 LEU A O 1
ATOM 2589 N N . ARG A 1 332 ? -9.939 -3.408 21.718 1.00 83.31 332 ARG A N 1
ATOM 2590 C CA . ARG A 1 332 ? -8.493 -3.470 21.539 1.00 83.31 332 ARG A CA 1
ATOM 2591 C C . ARG A 1 332 ? -8.070 -2.515 20.436 1.00 83.31 332 ARG A C 1
ATOM 2593 O O . ARG A 1 332 ? -8.898 -2.032 19.664 1.00 83.31 332 ARG A O 1
ATOM 2600 N N . CYS A 1 333 ? -6.772 -2.252 20.356 1.00 82.88 333 CYS A N 1
ATOM 2601 C CA . CYS A 1 333 ? -6.185 -1.616 19.188 1.00 82.88 333 CYS A CA 1
ATOM 2602 C C . CYS A 1 333 ? -4.997 -2.416 18.655 1.00 82.88 333 CYS A C 1
ATOM 2604 O O . CYS A 1 333 ? -4.433 -3.249 19.361 1.00 82.88 333 CYS A O 1
ATOM 2606 N N . ARG A 1 334 ? -4.624 -2.148 17.403 1.00 82.75 334 ARG A N 1
ATOM 2607 C CA . ARG A 1 334 ? -3.517 -2.803 16.693 1.00 82.75 334 ARG A CA 1
ATOM 2608 C C . ARG A 1 334 ? -2.145 -2.521 17.315 1.00 82.75 334 ARG A C 1
ATOM 2610 O O . ARG A 1 334 ? -1.268 -3.378 17.272 1.00 82.75 334 ARG A O 1
ATOM 2617 N N . PHE A 1 335 ? -1.953 -1.326 17.872 1.00 83.50 335 PHE A N 1
ATOM 2618 C CA . PHE A 1 335 ? -0.686 -0.938 18.489 1.00 83.50 335 PHE A CA 1
ATOM 2619 C C . PHE A 1 335 ? -0.401 -1.704 19.779 1.00 83.50 335 PHE A C 1
ATOM 2621 O O . PHE A 1 335 ? -1.315 -2.175 20.455 1.00 83.50 335 PHE A O 1
ATOM 2628 N N . GLN A 1 336 ? 0.881 -1.744 20.147 1.00 80.12 336 GLN A N 1
ATOM 2629 C CA . GLN A 1 336 ? 1.373 -2.295 21.409 1.00 80.12 336 GLN A CA 1
ATOM 2630 C C . GLN A 1 336 ? 2.154 -1.233 22.201 1.00 80.12 336 GLN A C 1
ATOM 2632 O O . GLN A 1 336 ? 2.620 -0.235 21.646 1.00 80.12 336 GLN A O 1
ATOM 2637 N N . GLY A 1 337 ? 2.305 -1.433 23.512 1.00 82.56 337 GLY A N 1
ATOM 2638 C CA . GLY A 1 337 ? 3.164 -0.598 24.358 1.00 82.56 337 GLY A CA 1
ATOM 2639 C C . GLY A 1 337 ? 2.679 0.851 24.506 1.00 82.56 337 GLY A C 1
ATOM 2640 O O . GLY A 1 337 ? 1.516 1.101 24.820 1.00 82.56 337 GLY A O 1
ATOM 2641 N N . SER A 1 338 ? 3.572 1.826 24.313 1.00 82.12 338 SER A N 1
ATOM 2642 C CA . SER A 1 338 ? 3.249 3.249 24.508 1.00 82.12 338 SER A CA 1
ATOM 2643 C C . SER A 1 338 ? 2.242 3.782 23.485 1.00 82.12 338 SER A C 1
ATOM 2645 O O . SER A 1 338 ? 1.330 4.511 23.868 1.00 82.12 338 SER A O 1
ATOM 2647 N N . GLN A 1 339 ? 2.349 3.374 22.215 1.00 83.56 339 GLN A N 1
ATOM 2648 C CA . GLN A 1 339 ? 1.417 3.774 21.151 1.00 83.56 339 GLN A CA 1
ATOM 2649 C C . GLN A 1 339 ? -0.004 3.260 21.433 1.00 83.56 339 GLN A C 1
ATOM 2651 O O . GLN A 1 339 ? -0.981 3.974 21.219 1.00 83.56 339 GLN A O 1
ATOM 2656 N N . GLN A 1 340 ? -0.124 2.046 21.984 1.00 83.81 340 GLN A N 1
ATOM 2657 C CA . GLN A 1 340 ? -1.400 1.485 22.443 1.00 83.81 340 GLN A CA 1
ATOM 2658 C C . GLN A 1 340 ? -2.037 2.357 23.527 1.00 83.81 340 GLN A C 1
ATOM 2660 O O . GLN A 1 340 ? -3.207 2.722 23.430 1.00 83.81 340 GLN A O 1
ATOM 2665 N N . ALA A 1 341 ? -1.257 2.719 24.550 1.00 80.50 341 ALA A N 1
ATOM 2666 C CA . ALA A 1 341 ? -1.734 3.570 25.635 1.00 80.50 341 ALA A CA 1
ATOM 2667 C C . ALA A 1 341 ? -2.152 4.961 25.128 1.00 80.50 341 ALA A C 1
ATOM 2669 O O . ALA A 1 341 ? -3.213 5.449 25.506 1.00 80.50 341 ALA A O 1
ATOM 2670 N N . GLN A 1 342 ? -1.362 5.570 24.238 1.00 82.69 342 GLN A N 1
ATOM 2671 C CA . GLN A 1 342 ? -1.677 6.862 23.622 1.00 82.69 342 GLN A CA 1
ATOM 2672 C C . GLN A 1 342 ? -2.996 6.817 22.848 1.00 82.69 342 GLN A C 1
ATOM 2674 O O . GLN A 1 342 ? -3.866 7.650 23.089 1.00 82.69 342 GLN A O 1
ATOM 2679 N N . LEU A 1 343 ? -3.186 5.817 21.982 1.00 84.00 343 LEU A N 1
ATOM 2680 C CA . LEU A 1 343 ? -4.384 5.731 21.148 1.00 84.00 343 LEU A CA 1
ATOM 2681 C C . LEU A 1 343 ? -5.653 5.485 21.979 1.00 84.00 343 LEU A C 1
ATOM 2683 O O . LEU A 1 343 ? -6.707 6.059 21.705 1.00 84.00 343 LEU A O 1
ATOM 2687 N N . LEU A 1 344 ? -5.564 4.647 23.014 1.00 80.50 344 LEU A N 1
ATOM 2688 C CA . LEU A 1 344 ? -6.691 4.395 23.914 1.00 80.50 344 LEU A CA 1
ATOM 2689 C C . LEU A 1 344 ? -7.006 5.614 24.779 1.00 80.50 344 LEU A C 1
ATOM 2691 O O . LEU A 1 344 ? -8.178 5.929 24.966 1.00 80.50 344 LEU A O 1
ATOM 2695 N N . ASN A 1 345 ? -5.987 6.324 25.270 1.00 77.94 345 ASN A N 1
ATOM 2696 C CA . ASN A 1 345 ? -6.178 7.575 26.001 1.00 77.94 345 ASN A CA 1
ATOM 2697 C C . ASN A 1 345 ? -6.818 8.645 25.113 1.00 77.94 345 ASN A C 1
ATOM 2699 O O . ASN A 1 345 ? -7.740 9.317 25.564 1.00 77.94 345 ASN A O 1
ATOM 2703 N N . TYR A 1 346 ? -6.386 8.750 23.854 1.00 78.75 346 TYR A N 1
ATOM 2704 C CA . TYR A 1 346 ? -7.019 9.610 22.860 1.00 78.75 346 TYR A CA 1
ATOM 2705 C C . TYR A 1 346 ? -8.514 9.292 22.722 1.00 78.75 346 TYR A C 1
ATOM 2707 O O . TYR A 1 346 ? -9.350 10.183 22.847 1.00 78.75 346 TYR A O 1
ATOM 2715 N N . ALA A 1 347 ? -8.875 8.015 22.554 1.00 79.81 347 ALA A N 1
ATOM 2716 C CA . ALA A 1 347 ? -10.279 7.627 22.458 1.00 79.81 347 ALA A CA 1
ATOM 2717 C C . ALA A 1 347 ? -11.064 7.920 23.748 1.00 79.81 347 ALA A C 1
ATOM 2719 O O . ALA A 1 347 ? -12.187 8.401 23.674 1.00 79.81 347 ALA A O 1
ATOM 2720 N N . LEU A 1 348 ? -10.488 7.695 24.933 1.00 75.69 348 LEU A N 1
ATOM 2721 C CA . LEU A 1 348 ? -11.153 7.966 26.216 1.00 75.69 348 LEU A CA 1
ATOM 2722 C C . LEU A 1 348 ? -11.442 9.452 26.475 1.00 75.69 348 LEU A C 1
ATOM 2724 O O . LEU A 1 348 ? -12.326 9.759 27.272 1.00 75.69 348 LEU A O 1
ATOM 2728 N N . GLN A 1 349 ? -10.726 10.368 25.819 1.00 76.88 349 GLN A N 1
ATOM 2729 C CA . GLN A 1 349 ? -11.022 11.802 25.889 1.00 76.88 349 GLN A CA 1
ATOM 2730 C C . GLN A 1 349 ? -12.301 12.173 25.125 1.00 76.88 349 GLN A C 1
ATOM 2732 O O . GLN A 1 349 ? -12.873 13.233 25.377 1.00 76.88 349 GLN A O 1
ATOM 2737 N N . ILE A 1 350 ? -12.767 11.313 24.214 1.00 76.50 350 ILE A N 1
ATOM 2738 C CA . ILE A 1 350 ? -13.974 11.538 23.421 1.00 76.50 350 ILE A CA 1
ATOM 2739 C C . ILE A 1 350 ? -15.196 11.059 24.229 1.00 76.50 350 ILE A C 1
ATOM 2741 O O . ILE A 1 350 ? -15.314 9.869 24.537 1.00 76.50 350 ILE A O 1
ATOM 2745 N N . PRO A 1 351 ? -16.156 11.939 24.571 1.00 73.75 351 PRO A N 1
ATOM 2746 C CA . PRO A 1 351 ? -17.383 11.517 25.238 1.00 73.75 351 PRO A CA 1
ATOM 2747 C C . PRO A 1 351 ? -18.155 10.526 24.367 1.00 73.75 351 PRO A C 1
ATOM 2749 O O . PRO A 1 351 ? -18.424 10.801 23.199 1.00 73.75 351 PRO A O 1
ATOM 2752 N N . SER A 1 352 ? -18.548 9.381 24.934 1.00 76.62 352 SER A N 1
ATOM 2753 C CA . SER A 1 352 ? -19.204 8.304 24.172 1.00 76.62 352 SER A CA 1
ATOM 2754 C C . SER A 1 352 ? -18.394 7.875 22.942 1.00 76.62 352 SER A C 1
ATOM 2756 O O . SER A 1 352 ? -18.957 7.652 21.870 1.00 76.62 352 SER A O 1
ATOM 2758 N N . ALA A 1 353 ? -17.068 7.777 23.104 1.00 79.31 353 ALA A N 1
ATOM 2759 C CA . ALA A 1 353 ? -16.117 7.445 22.046 1.00 79.31 353 ALA A CA 1
ATOM 2760 C C . ALA A 1 353 ? -16.549 6.259 21.191 1.00 79.31 353 ALA A C 1
ATOM 2762 O O . ALA A 1 353 ? -16.341 6.285 19.991 1.00 79.31 353 ALA A O 1
ATOM 2763 N N . PHE A 1 354 ? -17.182 5.248 21.785 1.00 84.69 354 PHE A N 1
ATOM 2764 C CA . PHE A 1 354 ? -17.669 4.090 21.052 1.00 84.69 354 PHE A CA 1
ATOM 2765 C C . PHE A 1 354 ? -19.177 3.942 21.206 1.00 84.69 354 PHE A C 1
ATOM 2767 O O . PHE A 1 354 ? -19.688 3.946 22.329 1.00 84.69 354 PHE A O 1
ATOM 2774 N N . THR A 1 355 ? -19.879 3.776 20.087 1.00 81.44 355 THR A N 1
ATOM 2775 C CA . THR A 1 355 ? -21.321 3.501 20.053 1.00 81.44 355 THR A CA 1
ATOM 2776 C C . THR A 1 355 ? -21.605 2.185 19.343 1.00 81.44 355 THR A C 1
ATOM 2778 O O . THR A 1 355 ? -20.907 1.813 18.401 1.00 81.44 355 THR A O 1
ATOM 2781 N N . LEU A 1 356 ? -22.641 1.482 19.798 1.00 79.31 356 LEU A N 1
ATOM 2782 C CA . LEU A 1 356 ? -23.220 0.318 19.132 1.00 79.31 356 LEU A CA 1
ATOM 2783 C C . LEU A 1 356 ? -24.703 0.618 18.888 1.00 79.31 356 LEU A C 1
ATOM 2785 O O . LEU A 1 356 ? -25.451 0.857 19.837 1.00 79.31 356 LEU A O 1
ATOM 2789 N N . GLY A 1 357 ? -25.122 0.647 17.621 1.00 73.50 357 GLY A N 1
ATOM 2790 C CA . GLY A 1 357 ? -26.449 1.157 17.258 1.00 73.50 357 GLY A CA 1
ATOM 2791 C C . GLY A 1 357 ? -26.604 2.631 17.651 1.00 73.50 357 GLY A C 1
ATOM 2792 O O . GLY A 1 357 ? -25.710 3.438 17.389 1.00 73.50 357 GLY A O 1
ATOM 2793 N N . ASP A 1 358 ? -27.711 2.966 18.315 1.00 68.12 358 ASP A N 1
ATOM 2794 C CA . ASP A 1 358 ? -28.030 4.338 18.742 1.00 68.12 358 ASP A CA 1
ATOM 2795 C C . ASP A 1 358 ? -27.470 4.704 20.132 1.00 68.12 358 ASP A C 1
ATOM 2797 O O . ASP A 1 358 ? -27.673 5.820 20.611 1.00 68.12 358 ASP A O 1
ATOM 2801 N N . GLY A 1 359 ? -26.781 3.774 20.805 1.00 71.94 359 GLY A N 1
ATOM 2802 C CA . GLY A 1 359 ? -26.343 3.932 22.194 1.00 71.94 359 GLY A CA 1
ATOM 2803 C C . GLY A 1 359 ? -24.820 3.893 22.384 1.00 71.94 359 GLY A C 1
ATOM 2804 O O . GLY A 1 359 ? -24.116 3.205 21.639 1.00 71.94 359 GLY A O 1
ATOM 2805 N N . PRO A 1 360 ? -24.279 4.592 23.399 1.00 75.88 360 PRO A N 1
ATOM 2806 C CA . PRO A 1 360 ? -22.879 4.457 23.788 1.00 75.88 360 PRO A CA 1
ATOM 2807 C C . PRO A 1 360 ? -22.597 3.071 24.375 1.00 75.88 360 PRO A C 1
ATOM 2809 O O . PRO A 1 360 ? -23.428 2.489 25.075 1.00 75.88 360 PRO A O 1
ATOM 2812 N N . ILE A 1 361 ? -21.388 2.558 24.149 1.00 74.44 361 ILE A N 1
ATOM 2813 C CA . ILE A 1 361 ? -20.912 1.355 24.831 1.00 74.44 361 ILE A CA 1
ATOM 2814 C C . ILE A 1 361 ? -20.650 1.709 26.296 1.00 74.44 361 ILE A C 1
ATOM 2816 O O . ILE A 1 361 ? -19.764 2.502 26.621 1.00 74.44 361 ILE A O 1
ATOM 2820 N N . ALA A 1 362 ? -21.436 1.115 27.190 1.00 60.69 362 ALA A N 1
ATOM 2821 C CA . ALA A 1 362 ? -21.305 1.324 28.621 1.00 60.69 362 ALA A CA 1
ATOM 2822 C C . ALA A 1 362 ? -20.009 0.696 29.174 1.00 60.69 362 ALA A C 1
ATOM 2824 O O . ALA A 1 362 ? -19.507 -0.314 28.675 1.00 60.69 362 ALA A O 1
ATOM 2825 N N . HIS A 1 363 ? -19.508 1.273 30.270 1.00 61.41 363 HIS A N 1
ATOM 2826 C CA . HIS A 1 363 ? -18.437 0.712 31.102 1.00 61.41 363 HIS A CA 1
ATOM 2827 C C . HIS A 1 363 ? -17.056 0.546 30.445 1.00 61.41 363 HIS A C 1
ATOM 2829 O O . HIS A 1 363 ? -16.334 -0.370 30.830 1.00 61.41 363 HIS A O 1
ATOM 2835 N N . LEU A 1 364 ? -16.644 1.457 29.553 1.00 63.62 364 LEU A N 1
ATOM 2836 C CA . LEU A 1 364 ? -15.243 1.547 29.116 1.00 63.62 364 LEU A CA 1
ATOM 2837 C C . LEU A 1 364 ? -14.345 1.826 30.331 1.00 63.62 364 LEU A C 1
ATOM 2839 O O . LEU A 1 364 ? -14.280 2.948 30.833 1.00 63.62 364 LEU A O 1
ATOM 2843 N N . ARG A 1 365 ? -13.688 0.787 30.847 1.00 61.25 365 ARG A N 1
ATOM 2844 C CA . ARG A 1 365 ? -12.772 0.881 31.991 1.00 61.25 365 ARG A CA 1
ATOM 2845 C C . ARG A 1 365 ? -11.403 0.350 31.595 1.00 61.25 365 ARG A C 1
ATOM 2847 O O . ARG A 1 365 ? -11.308 -0.712 30.979 1.00 61.25 365 ARG A O 1
ATOM 2854 N N . GLN A 1 366 ? -10.357 1.074 31.991 1.00 58.69 366 GLN A N 1
ATOM 2855 C CA . GLN A 1 366 ? -8.998 0.542 31.994 1.00 58.69 366 GLN A CA 1
ATOM 2856 C C . GLN A 1 366 ? -8.884 -0.496 33.131 1.00 58.69 366 GLN A C 1
ATOM 2858 O O . GLN A 1 366 ? -9.319 -0.205 34.250 1.00 58.69 366 GLN A O 1
ATOM 2863 N N . PRO A 1 367 ? -8.355 -1.708 32.884 1.00 51.53 367 PRO A N 1
ATOM 2864 C CA . PRO A 1 367 ? -8.121 -2.697 33.927 1.00 51.53 367 PRO A CA 1
ATOM 2865 C C . PRO A 1 367 ? -7.166 -2.152 34.996 1.00 51.53 367 PRO A C 1
ATOM 2867 O O . PRO A 1 367 ? -6.155 -1.532 34.681 1.00 51.53 367 PRO A O 1
ATOM 2870 N N . LEU A 1 368 ? -7.463 -2.428 36.267 1.00 48.94 368 LEU A N 1
ATOM 2871 C CA . LEU A 1 368 ? -6.689 -1.974 37.434 1.00 48.94 368 LEU A CA 1
ATOM 2872 C C . LEU A 1 368 ? -5.280 -2.598 37.548 1.00 48.94 368 LEU A C 1
ATOM 2874 O O . LEU A 1 368 ? -4.514 -2.197 38.418 1.00 48.94 368 LEU A O 1
ATOM 2878 N N . ALA A 1 369 ? -4.921 -3.563 36.694 1.00 46.06 369 ALA A N 1
ATOM 2879 C CA . ALA A 1 369 ? -3.636 -4.255 36.731 1.00 46.06 369 ALA A CA 1
ATOM 2880 C C . ALA A 1 369 ? -2.939 -4.181 35.365 1.00 46.06 369 ALA A C 1
ATOM 2882 O O . ALA A 1 369 ? -3.416 -4.734 34.378 1.00 46.06 369 ALA A O 1
ATOM 2883 N N . MET A 1 370 ? -1.777 -3.527 35.327 1.00 46.53 370 MET A N 1
ATOM 2884 C CA . MET A 1 370 ? -0.939 -3.349 34.132 1.00 46.53 370 MET A CA 1
ATOM 2885 C C . MET A 1 370 ? -0.256 -4.639 33.630 1.00 46.53 370 MET A C 1
ATOM 2887 O O . MET A 1 370 ? 0.683 -4.555 32.843 1.00 46.53 370 MET A O 1
ATOM 2891 N N . SER A 1 371 ? -0.638 -5.832 34.095 1.00 41.94 371 SER A N 1
ATOM 2892 C CA . SER A 1 371 ? 0.158 -7.037 33.834 1.00 41.94 371 SER A CA 1
ATOM 2893 C C . SER A 1 371 ? -0.099 -7.691 32.480 1.00 41.94 371 SER A C 1
ATOM 2895 O O . SER A 1 371 ? 0.809 -8.340 31.977 1.00 41.94 371 SER A O 1
ATOM 2897 N N . HIS A 1 372 ? -1.242 -7.474 31.825 1.00 42.75 372 HIS A N 1
ATOM 2898 C CA . HIS A 1 372 ? -1.456 -7.974 30.465 1.00 42.75 372 HIS A CA 1
ATOM 2899 C C . HIS A 1 372 ? -2.352 -7.018 29.684 1.00 42.75 372 HIS A C 1
ATOM 2901 O O . HIS A 1 372 ? -3.559 -7.064 29.849 1.00 42.75 372 HIS A O 1
ATOM 2907 N N . GLY A 1 373 ? -1.738 -6.172 28.851 1.00 49.19 373 GLY A N 1
ATOM 2908 C CA . GLY A 1 373 ? -2.354 -5.442 27.739 1.00 49.19 373 GLY A CA 1
ATOM 2909 C C . GLY A 1 373 ? -3.356 -4.335 28.095 1.00 49.19 373 GLY A C 1
ATOM 2910 O O . GLY A 1 373 ? -4.387 -4.530 28.723 1.00 49.19 373 GLY A O 1
ATOM 2911 N N . THR A 1 374 ? -3.068 -3.128 27.630 1.00 58.28 374 THR A N 1
ATOM 2912 C CA . THR A 1 374 ? -3.945 -1.957 27.696 1.00 58.28 374 THR A CA 1
ATOM 2913 C C . THR A 1 374 ? -5.157 -2.183 26.781 1.00 58.28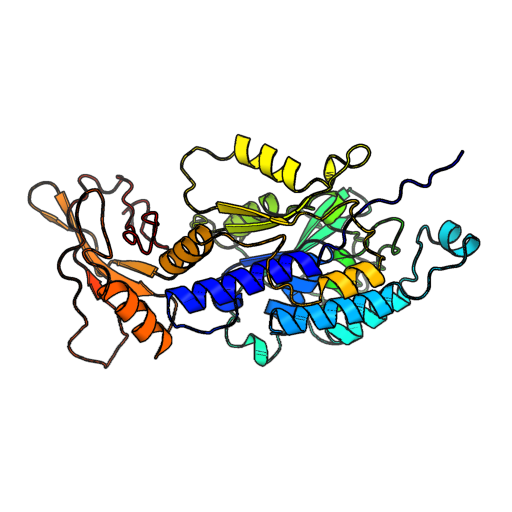 374 THR A C 1
ATOM 2915 O O . THR A 1 374 ? -5.087 -1.961 25.578 1.00 58.28 374 THR A O 1
ATOM 2918 N N . PHE A 1 375 ? -6.276 -2.670 27.307 1.00 62.03 375 PHE A N 1
ATOM 2919 C CA . PHE A 1 375 ? -7.540 -2.802 26.566 1.00 62.03 375 PHE A CA 1
ATOM 2920 C C . PHE A 1 375 ? -8.687 -2.186 27.354 1.00 62.03 375 PHE A C 1
ATOM 2922 O O . PHE A 1 375 ? -8.612 -2.086 28.575 1.00 62.03 375 PHE A O 1
ATOM 2929 N N . LEU A 1 376 ? -9.756 -1.776 26.672 1.00 59.38 376 LEU A N 1
ATOM 2930 C CA . LEU A 1 376 ? -10.961 -1.294 27.340 1.00 59.38 376 LEU A CA 1
ATOM 2931 C C . LEU A 1 376 ? -11.943 -2.450 27.450 1.00 59.38 376 LEU A C 1
ATOM 2933 O O . LEU A 1 376 ? -12.435 -2.951 26.440 1.00 59.38 376 LEU A O 1
ATOM 2937 N N . HIS A 1 377 ? -12.232 -2.877 28.679 1.00 62.69 377 HIS A N 1
ATOM 2938 C CA . HIS A 1 377 ? -13.350 -3.786 28.893 1.00 62.69 377 HIS A CA 1
ATOM 2939 C C . HIS A 1 377 ? -14.629 -3.063 28.467 1.00 62.69 377 HIS A C 1
ATOM 2941 O O . HIS A 1 377 ? -14.867 -1.924 28.871 1.00 62.69 377 HIS A O 1
ATOM 2947 N N . ALA A 1 378 ? -15.419 -3.712 27.626 1.00 59.25 378 ALA A N 1
ATOM 2948 C CA . ALA A 1 378 ? -16.607 -3.146 27.023 1.00 59.25 378 ALA A CA 1
ATOM 2949 C C . ALA A 1 378 ? -17.757 -4.140 27.175 1.00 59.25 378 ALA A C 1
ATOM 2951 O O . ALA A 1 378 ? -17.624 -5.337 26.907 1.00 59.25 378 ALA A O 1
ATOM 2952 N N . VAL A 1 379 ? -18.917 -3.627 27.577 1.00 57.69 379 VAL A N 1
ATOM 2953 C CA . VAL A 1 379 ? -20.160 -4.403 27.621 1.00 57.69 379 VAL A CA 1
ATOM 2954 C C . VAL A 1 379 ? -21.135 -3.771 26.631 1.00 57.69 379 VAL A C 1
ATOM 2956 O O . VAL A 1 379 ? -21.988 -2.975 27.035 1.00 57.69 379 VAL A O 1
ATOM 2959 N N . PRO A 1 380 ? -20.993 -4.042 25.318 1.00 59.25 380 PRO A N 1
ATOM 2960 C CA . PRO A 1 380 ? -21.977 -3.582 24.360 1.00 59.25 380 PRO A CA 1
ATOM 2961 C C . PRO A 1 380 ? -23.332 -4.208 24.690 1.00 59.25 380 PRO A C 1
ATOM 2963 O O . PRO A 1 380 ? -23.477 -5.428 24.793 1.00 59.25 380 PRO A O 1
ATOM 2966 N N . SER A 1 381 ? -24.327 -3.351 24.883 1.00 57.06 381 SER A N 1
ATOM 2967 C CA . SER A 1 381 ? -25.704 -3.783 25.094 1.00 57.06 381 SER A CA 1
ATOM 2968 C C . SER A 1 381 ? -26.406 -3.889 23.741 1.00 57.06 381 SER A C 1
ATOM 2970 O O . SER A 1 381 ? -26.221 -3.017 22.896 1.00 57.06 381 SER A O 1
ATOM 2972 N N . CYS A 1 382 ? -27.272 -4.895 23.610 1.00 63.00 382 CYS A N 1
ATOM 2973 C CA . CYS A 1 382 ? -28.417 -4.921 22.695 1.00 63.00 382 CYS A CA 1
ATOM 2974 C C . CYS A 1 382 ? -28.132 -5.306 21.235 1.00 63.00 382 CYS A C 1
ATOM 2976 O O . CYS A 1 382 ? -28.080 -4.457 20.348 1.00 63.00 382 CYS A O 1
ATOM 2978 N N . ILE A 1 383 ? -28.112 -6.613 20.965 1.00 66.50 383 ILE A N 1
ATOM 2979 C CA . ILE A 1 383 ? -28.466 -7.138 19.639 1.00 66.50 383 ILE A CA 1
ATOM 2980 C C . ILE A 1 383 ? -29.685 -8.052 19.816 1.00 66.50 383 ILE A C 1
ATOM 2982 O O . ILE A 1 383 ? -29.723 -8.854 20.752 1.00 66.50 383 ILE A O 1
ATOM 2986 N N . LYS A 1 384 ? -30.722 -7.891 18.985 1.00 66.44 384 LYS A N 1
ATOM 2987 C CA . LYS A 1 384 ? -31.975 -8.658 19.128 1.00 66.44 384 LYS A CA 1
ATOM 2988 C C . LYS A 1 384 ? -31.839 -10.083 18.593 1.00 66.44 384 LYS A C 1
ATOM 2990 O O . LYS A 1 384 ? -32.404 -11.002 19.174 1.00 66.44 384 LYS A O 1
ATOM 2995 N N . GLU A 1 385 ? -31.046 -10.264 17.540 1.00 69.50 385 GLU A N 1
ATOM 2996 C CA . GLU A 1 385 ? -30.826 -11.551 16.876 1.00 69.50 385 GLU A CA 1
ATOM 2997 C C . GLU A 1 385 ? -29.333 -11.748 16.558 1.00 69.50 385 GLU A C 1
ATOM 2999 O O . GLU A 1 385 ? -28.645 -10.789 16.226 1.00 69.50 385 GLU A O 1
ATOM 3004 N N . LEU A 1 386 ? -28.804 -12.974 16.628 1.00 64.94 386 LEU A N 1
ATOM 3005 C CA . LEU A 1 386 ? -27.370 -13.248 16.373 1.00 64.94 386 LEU A CA 1
ATOM 3006 C C . LEU A 1 386 ? -26.929 -12.953 14.925 1.00 64.94 386 LEU A C 1
ATOM 3008 O O . LEU A 1 386 ? -25.755 -12.699 14.660 1.00 64.94 386 LEU A O 1
ATOM 3012 N N . ASN A 1 3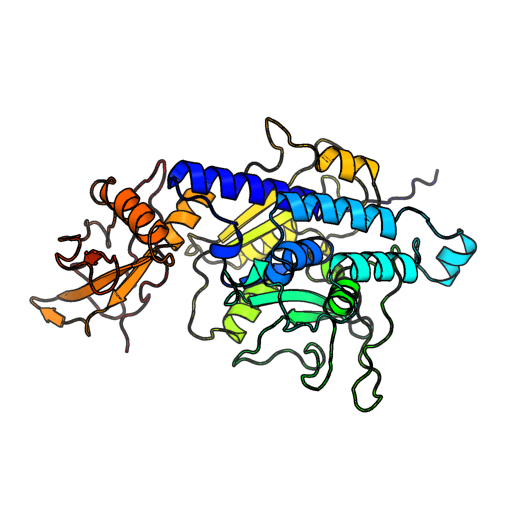87 ? -27.887 -12.999 14.007 1.00 63.59 387 ASN A N 1
ATOM 3013 C CA . ASN A 1 387 ? -27.782 -12.723 12.576 1.00 63.59 387 ASN A CA 1
ATOM 3014 C C . ASN A 1 387 ? -27.951 -11.231 12.238 1.00 63.59 387 ASN A C 1
ATOM 3016 O O . ASN A 1 387 ? -27.822 -10.860 11.074 1.00 63.59 387 ASN A O 1
ATOM 3020 N N . GLN A 1 388 ? -28.252 -10.374 13.218 1.00 66.44 388 GLN A N 1
ATOM 3021 C CA . GLN A 1 388 ? -28.332 -8.934 12.999 1.00 66.44 388 GLN A CA 1
ATOM 3022 C C . GLN A 1 388 ? -26.920 -8.359 12.832 1.00 66.44 388 GLN A C 1
ATOM 3024 O O . GLN A 1 388 ? -26.082 -8.492 13.726 1.00 66.44 388 GLN A O 1
ATOM 3029 N N . GLU A 1 389 ? -26.682 -7.651 11.726 1.00 65.94 389 GLU A N 1
ATOM 3030 C CA . GLU A 1 389 ? -25.457 -6.871 11.575 1.00 65.94 389 GLU A CA 1
ATOM 3031 C C . GLU A 1 389 ? -25.426 -5.752 12.617 1.00 65.94 389 GLU A C 1
ATOM 3033 O O . GLU A 1 389 ? -26.324 -4.906 12.697 1.00 65.94 389 GLU A O 1
ATOM 3038 N N . ALA A 1 390 ? -24.369 -5.735 13.420 1.00 70.50 390 ALA A N 1
ATOM 3039 C CA . ALA A 1 390 ? -24.088 -4.642 14.327 1.00 70.50 390 ALA A CA 1
ATOM 3040 C C . ALA A 1 390 ? -22.694 -4.090 14.022 1.00 70.50 390 ALA A C 1
ATOM 3042 O O . ALA A 1 390 ? -21.815 -4.786 13.525 1.00 70.50 390 ALA A O 1
ATOM 3043 N N . THR A 1 391 ? -22.494 -2.795 14.236 1.00 77.56 391 THR A N 1
ATOM 3044 C CA . THR A 1 391 ? -21.215 -2.139 13.957 1.00 77.56 391 THR A CA 1
ATOM 3045 C C . THR A 1 391 ? -20.900 -1.196 15.095 1.00 77.56 391 THR A C 1
ATOM 3047 O O . THR A 1 391 ? -21.716 -0.339 15.437 1.00 77.56 391 THR A O 1
ATOM 3050 N N . ILE A 1 392 ? -19.702 -1.336 15.658 1.00 82.69 392 ILE A N 1
ATOM 3051 C CA . ILE A 1 392 ? -19.186 -0.360 16.608 1.00 82.69 392 ILE A CA 1
ATOM 3052 C C . ILE A 1 392 ? -18.614 0.825 15.832 1.00 82.69 392 ILE A C 1
ATOM 3054 O O . ILE A 1 392 ? -17.782 0.664 14.932 1.00 82.69 392 ILE A O 1
ATOM 3058 N N . LEU A 1 393 ? -19.054 2.025 16.190 1.00 85.56 393 LEU A N 1
ATOM 3059 C CA . LEU A 1 393 ? -18.555 3.274 15.632 1.00 85.56 393 LEU A CA 1
ATOM 3060 C C . LEU A 1 393 ? -17.670 3.981 16.657 1.00 85.56 393 LEU A C 1
ATOM 3062 O O . LEU A 1 393 ? -18.047 4.086 17.818 1.00 85.56 393 LEU A O 1
ATOM 3066 N N . LEU A 1 394 ? -16.533 4.509 16.210 1.00 85.56 394 LEU A N 1
ATOM 3067 C CA . LEU A 1 394 ? -15.795 5.568 16.886 1.00 85.56 394 LEU A CA 1
ATOM 3068 C C . LEU A 1 394 ? -16.502 6.901 16.594 1.00 85.56 394 LEU A C 1
ATOM 3070 O O . LEU A 1 394 ? -16.589 7.335 15.437 1.00 85.56 394 LEU A O 1
ATOM 3074 N N . THR A 1 395 ? -17.064 7.518 17.626 1.00 78.38 395 THR A N 1
ATOM 3075 C CA . THR A 1 395 ? -17.863 8.742 17.552 1.00 78.38 395 THR A CA 1
ATOM 3076 C C . THR A 1 395 ? -16.981 9.948 17.249 1.00 78.38 395 THR A C 1
ATOM 3078 O O . THR A 1 395 ? -15.921 10.097 17.844 1.00 78.38 395 THR A O 1
ATOM 3081 N N . ARG A 1 396 ? -17.446 10.787 16.307 1.00 65.38 396 ARG A N 1
ATOM 3082 C CA . ARG A 1 396 ? -16.898 12.095 15.882 1.00 65.38 396 ARG A CA 1
ATOM 3083 C C . ARG A 1 396 ? -15.570 12.505 16.543 1.00 65.38 396 ARG A C 1
ATOM 3085 O O . ARG A 1 396 ? -15.577 13.135 17.595 1.00 65.38 396 ARG A O 1
ATOM 3092 N N . MET A 1 397 ? -14.461 12.271 15.841 1.00 60.56 397 MET A N 1
ATOM 3093 C CA . MET A 1 397 ? -13.206 12.965 16.144 1.00 60.56 397 MET A CA 1
ATOM 3094 C C . MET A 1 397 ? -13.322 14.447 15.751 1.00 60.56 397 MET A C 1
ATOM 3096 O O . MET A 1 397 ? -13.056 15.314 16.577 1.00 60.56 397 MET A O 1
ATOM 3100 N N . LEU A 1 398 ? -13.793 14.748 14.526 1.00 61.69 398 LEU A N 1
ATOM 3101 C CA . LEU A 1 398 ? -14.064 16.115 14.052 1.00 61.69 398 LEU A CA 1
ATOM 3102 C C . LEU A 1 398 ? -15.359 16.251 13.221 1.00 61.69 398 LEU A C 1
ATOM 3104 O O . LEU A 1 398 ? -16.114 17.192 13.459 1.00 61.69 398 LEU A O 1
ATOM 3108 N N . ALA A 1 399 ? -15.667 15.345 12.276 1.00 57.78 399 ALA A N 1
ATOM 3109 C CA . ALA A 1 399 ? -16.828 15.530 11.373 1.00 57.78 399 ALA A CA 1
ATOM 3110 C C . ALA A 1 399 ? -17.832 14.360 11.321 1.00 57.78 399 ALA A C 1
ATOM 3112 O O . ALA A 1 399 ? -19.048 14.589 11.311 1.00 57.78 399 ALA A O 1
ATOM 3113 N N . LYS A 1 400 ? -17.365 13.104 11.279 1.00 72.44 400 LYS A N 1
ATOM 3114 C CA . LYS A 1 400 ? -18.224 11.914 11.102 1.00 72.44 400 LYS A CA 1
ATOM 3115 C C . LYS A 1 400 ? -17.812 10.777 12.035 1.00 72.44 400 LYS A C 1
ATOM 3117 O O . LYS A 1 400 ? -16.629 10.590 12.290 1.00 72.44 400 LYS A O 1
ATOM 3122 N N . SER A 1 401 ? -18.784 9.993 12.499 1.00 79.31 401 SER A N 1
ATOM 3123 C CA . SER A 1 401 ? -18.502 8.724 13.178 1.00 79.31 401 SER A CA 1
ATOM 3124 C C . SER A 1 401 ? -18.007 7.687 12.168 1.00 79.31 401 SER A C 1
ATOM 3126 O O . SER A 1 401 ? -18.487 7.640 11.028 1.00 79.31 401 SER A O 1
ATOM 3128 N N . ARG A 1 402 ? -17.042 6.860 12.570 1.00 85.75 402 ARG A N 1
ATOM 3129 C CA . ARG A 1 402 ? -16.368 5.887 11.698 1.00 85.75 402 ARG A CA 1
ATOM 3130 C C . ARG A 1 402 ? -16.434 4.494 12.304 1.00 85.75 402 ARG A C 1
ATOM 3132 O O . ARG A 1 402 ? -16.208 4.339 13.493 1.00 85.75 402 ARG A O 1
ATOM 3139 N N . ALA A 1 403 ? -16.733 3.484 11.494 1.00 83.69 403 ALA A N 1
ATOM 3140 C CA . ALA A 1 403 ? -16.731 2.100 11.956 1.00 83.69 403 ALA A CA 1
ATOM 3141 C C . ALA A 1 403 ? -15.311 1.643 12.307 1.00 83.69 403 ALA A C 1
ATOM 3143 O O . ALA A 1 403 ? -14.381 1.908 11.540 1.00 83.69 403 ALA A O 1
ATOM 3144 N N . ILE A 1 404 ? -15.160 0.924 13.417 1.00 85.88 404 ILE A N 1
ATOM 3145 C CA . ILE A 1 404 ? -13.892 0.275 13.773 1.00 85.88 404 ILE A CA 1
ATOM 3146 C C . ILE A 1 404 ? -13.640 -0.965 12.891 1.00 85.88 404 ILE A C 1
ATOM 3148 O O . ILE A 1 404 ? -14.447 -1.275 12.005 1.00 85.88 404 ILE A O 1
ATOM 3152 N N . SER A 1 405 ? -12.500 -1.630 13.064 1.00 83.19 405 SER A N 1
ATOM 3153 C CA . SER A 1 405 ? -12.185 -2.909 12.412 1.00 83.19 405 SER A CA 1
ATOM 3154 C C . SER A 1 405 ? -12.765 -4.104 13.186 1.00 83.19 405 SER A C 1
ATOM 3156 O O . SER A 1 405 ? -13.112 -3.981 14.358 1.00 83.19 405 SER A O 1
ATOM 3158 N N . GLY A 1 406 ? -12.865 -5.273 12.544 1.00 67.38 406 GLY A N 1
ATOM 3159 C CA . GLY A 1 406 ? -12.975 -6.567 13.233 1.00 67.38 406 GLY A CA 1
ATOM 3160 C C . GLY A 1 406 ? -14.172 -6.783 14.167 1.00 67.38 406 GLY A C 1
ATOM 3161 O O . GLY A 1 406 ? -14.085 -7.632 15.047 1.00 67.38 406 GLY A O 1
ATOM 3162 N N . PHE A 1 407 ? -15.280 -6.051 14.017 1.00 52.06 407 PHE A N 1
ATOM 3163 C CA . PHE A 1 407 ? -16.522 -6.430 14.694 1.00 52.06 407 PHE A CA 1
ATOM 3164 C C . PHE A 1 407 ? -17.168 -7.594 13.923 1.00 52.06 407 PHE A C 1
ATOM 3166 O O . PHE A 1 407 ? -17.276 -7.480 12.698 1.00 52.06 407 PHE A O 1
ATOM 3173 N N . PRO A 1 408 ? -17.596 -8.695 14.574 1.00 49.91 408 PRO A N 1
ATOM 3174 C CA . PRO A 1 408 ? -18.287 -9.774 13.878 1.00 49.91 408 PRO A CA 1
ATOM 3175 C C . PRO A 1 408 ? -19.527 -9.205 13.184 1.00 49.91 408 PRO A C 1
ATOM 3177 O O . PRO A 1 408 ? -20.454 -8.751 13.852 1.00 49.91 408 PRO A O 1
ATOM 3180 N N . THR A 1 409 ? -19.555 -9.213 11.849 1.00 46.88 409 THR A N 1
ATOM 3181 C CA . THR A 1 409 ? -20.753 -8.821 11.086 1.00 46.88 409 THR A CA 1
ATOM 3182 C C . THR A 1 409 ? -21.907 -9.789 11.352 1.00 46.88 409 THR A C 1
ATOM 3184 O O . THR A 1 409 ? -23.065 -9.411 11.236 1.00 46.88 409 THR A O 1
ATOM 3187 N N . THR A 1 410 ? -21.593 -11.009 11.802 1.00 40.97 410 THR A N 1
ATOM 3188 C CA . THR A 1 410 ? -22.538 -12.015 12.296 1.00 40.97 410 THR A CA 1
ATOM 3189 C C . THR A 1 410 ? -21.953 -12.740 13.509 1.00 40.97 410 THR A C 1
ATOM 3191 O O . THR A 1 410 ? -20.778 -13.105 13.490 1.00 40.97 410 THR A O 1
ATOM 3194 N N . LEU A 1 411 ? -22.754 -13.000 14.547 1.00 48.78 411 LEU A N 1
ATOM 3195 C CA . LEU A 1 411 ? -22.321 -13.664 15.791 1.00 48.78 411 LEU A CA 1
ATOM 3196 C C . LEU A 1 411 ? -22.440 -15.201 15.743 1.00 48.78 411 LEU A C 1
ATOM 3198 O O . LEU A 1 411 ? -22.651 -15.843 16.774 1.00 48.78 411 LEU A O 1
ATOM 3202 N N . HIS A 1 412 ? -22.330 -15.800 14.558 1.00 40.84 412 HIS A N 1
ATOM 3203 C CA . HIS A 1 412 ? -22.297 -17.254 14.412 1.00 40.84 412 HIS A CA 1
ATOM 3204 C C . HIS A 1 412 ? -20.868 -17.756 14.663 1.00 40.84 412 HIS A C 1
ATOM 3206 O O . HIS A 1 412 ? -19.941 -17.324 13.981 1.00 40.84 412 HIS A O 1
ATOM 3212 N N . LEU A 1 413 ? -20.710 -18.619 15.673 1.00 39.97 413 LEU A N 1
ATOM 3213 C CA . LEU A 1 413 ? -19.487 -19.384 15.941 1.00 39.97 413 LEU A CA 1
ATOM 3214 C C . LEU A 1 413 ? -19.497 -20.701 15.174 1.00 39.97 413 LEU A C 1
ATOM 3216 O O . LEU A 1 413 ? -20.585 -21.325 15.128 1.00 39.97 413 LEU A O 1
#

InterPro domains:
  IPR002641 Patatin-like phospholipase domain [PF01734] (33-210)
  IPR016035 Acyl transferase/acyl hydrolase/lysophospholipase [SSF52151] (33-230)

Foldseek 3Di:
DDDPPFDDDPPQLLVLLQLVLLQVLLCVLQVDHDASLLLAQEAEAFANRLQLLCVCQAAVDGSLRSLVLSLVLLCQFQVDFDDPVVCVVQQARTELVSNLVSLCVRQNDQAFQLHGDPSNVSNSSHKGKYWWAFPPPRDIAIDINDAFDDDDPPLRYDDPQDRDHPSLRSQQRNQAGRHYHWDFFRAGPVRDGGTTIHHRLQAPLFCVVVVVVVCCRHPVPDDDQAAETEHEAFPDDDDPPRNGNVNVVVVVVVVDPPPRQHYDYFYQYDPDHHDHNSPSVVSVVSSDDDPDGSGNNDSVNSVQSLQQQKAWDFPDQFDDDPQFTKTWTWIAGSDDDPSRVSSVVSLVVDVLQKDKPPGRFPQQDFDPDPPDDGITTTTHDGDNDQQQQIFIWGQDSPDGTYTYPHDPSGSDD

Solvent-accessible surface area (backbone atoms only — not comparable to full-atom values): 23081 Å² total; per-residue (Å²): 142,81,82,81,87,79,75,53,53,60,56,44,49,54,55,37,51,24,50,49,44,39,39,54,46,38,23,71,76,49,75,50,82,68,67,70,64,72,79,47,64,67,48,78,17,34,23,53,36,22,53,44,45,42,28,41,60,32,55,30,35,50,58,69,52,33,44,54,48,49,55,52,32,49,48,53,30,52,71,59,66,50,55,70,70,54,16,65,73,56,52,12,39,24,52,57,66,38,40,50,52,26,34,28,71,72,57,37,76,79,38,40,52,78,55,66,33,79,69,17,64,87,41,68,81,40,38,42,32,29,27,23,20,36,70,90,72,72,40,82,26,54,55,55,57,68,82,56,82,53,85,77,65,88,90,33,62,78,65,90,76,43,95,48,29,43,28,60,56,51,43,24,14,51,12,36,80,55,44,25,41,58,51,79,46,54,65,40,81,84,70,47,71,46,77,42,34,19,20,8,33,75,75,30,43,52,50,62,68,55,50,56,52,46,43,43,23,56,37,71,89,60,77,89,62,68,43,82,47,70,36,63,50,80,83,73,90,89,88,55,80,63,52,34,27,60,56,55,48,53,55,48,53,75,72,54,68,95,80,64,84,40,70,45,77,48,67,31,57,62,96,62,82,63,52,39,59,69,41,61,66,58,50,58,59,62,66,48,92,65,98,76,61,72,36,62,54,65,65,68,55,32,55,40,54,57,24,48,38,28,31,48,47,71,74,50,83,66,44,81,53,99,83,25,32,40,42,42,28,33,40,38,55,77,53,63,72,68,58,27,50,43,50,53,51,54,44,69,73,38,84,59,27,42,24,43,79,97,39,61,45,46,71,72,38,75,67,96,60,92,85,71,75,88,39,30,40,32,44,47,69,73,39,78,48,60,78,51,72,56,58,51,25,35,44,53,86,85,85,57,65,26,57,40,27,72,52,63,57,46,70,77,130

pLDDT: mean 74.8, std 15.37, range [21.81, 94.62]

Radius of gyration: 23.37 Å; Cα contacts (8 Å, |Δi|>4): 775; chains: 1; bounding box: 56×51×76 Å

Nearest PDB structures (foldseek):
  1ohp-assembly2_C  TM=4.978E-01  e=8.456E-01  Comamonas testosteroni
  3dxo-assembly1_A  TM=5.251E-01  e=3.470E+00  Agrobacterium fabrum str. C58
  7axz-assembly1_A  TM=2.677E-01  e=9.432E+00  Homo sapiens

Sequence (413 aa):
MHGNGDVDNNGGVLPLQALDSLEAKFTFLTEISGPIQEHFDLAIGTSPCGLVVFGLFINGWSVRQCSNQFVRLAKMAFSRPQSLVMAIHTDSRYRASDMEQALKKAFGTERARLDWSEAANRYLTTKVAVTATTTDTSSACIFGNYNGEGSRPSGCALPDDQVIRVWEVARCTTAAPAFTPPPPLFQTLQGRKLRAFQDGGLLNNNPLDIVQREIRFIWPHTVMDFALSMAVSPASIILMTALNGQKAWQELQNYLREEKKGIFFVSCQFEGKEPSIDDLAAMKRLNKPRKHGMATIGLDIAESLVAKQFYFELDRTPRYINGQYHCTGYLRCRFQGSQQAQLLNYALQIPSAFTLGDGPIAHLRQPLAMSHGTFLHAVPSCIKELNQEATILLTRMLAKSRAISGFPTTLHL